Protein AF-A0A3Q7HPZ0-F1 (afdb_monomer)

Mean predicted aligned error: 14.3 Å

pLDDT: mean 86.63, std 11.2, range [36.0, 97.0]

Sequence (376 aa):
MREINNLKTRLSAAFEMKNLGPIKKILGMKISRDRSAGTLNLSQELYIEKVLSRFRVNDAKPRTTPLANHFKLSKEQSPKTAEERDHMALVPYASAVGSLMYAMVCTRPDIAHAVGVVSKYMANLGKEHWEAVKWLLRYLRGTSSTSLCFGKVKVTLQGFVDADLGGDVDSSKSTSGRALVEMIILDELPFSFVEKEGFKKFMSKVQPLFHIPSRSTITRDCYEVYGELRINLKQSLREIQPRICLTTDTWTPVQRINYMCLTAHFIDRDWVLHKRILNFCPITSHKGEHLAESISNCLLDWNLDNVITVTVDNASSNDVAVLELSKKLDMWGTNLMEGKHLHVRCMAHILNLIVQDGLKEIGPSIKKGETNGEIC

Foldseek 3Di:
DVVVVVVVVVCVVVDPDDCPDDDQDDPQWGWDADVVQQKIWTANLVLLCVLCVVQVNLPPAADQALFDPVLLDEPVLFDDDPVQVVVVVPPPLVVLLVSVVVCCVGWCVRNVVLSVVLVVCPVTDHPSSVVSSSNNSSNCSVCSGPIHMDGPDPDDDDDDDDQQQQSPVHPSDDPVNVVVLVCCVVVVNQLCPLVDPVNVVVCCVVPVNHDRDHSVVSVVVNVVVVVVVLVVVLVVCVVQVFAWEWEWDWDQDPVRFIKIWIWIWTAGPVRDIDIGTQDIDTDPDLALLSLLVVVVVSCVVSVHLRYAAYEYEPDPNVVSNLVNNLVVSVVVVNRPPSSPHHYDYDPVNVVVVVVVVVCVVCVVVVVVCVVVVPDD

Secondary structure (DSSP, 8-state):
-HHHHHHHHHHHHHS------S--EETTEEEEEETTTTEEEEE-HHHHHHHHHHTT-TTSPP-SSSS-TT----GGGS--SHHHHHHHHTS-HHHHHHHHHHHHHHT-GGGHHHHHHHHTTSSS--HHHHHHHHHHHHHHHHTTT-EEEE-SS-----------SSSSTTT---HHHHHHHHHHHHTT--GGGGGSHHHHHHHHHH-TT--PPPHHHHHHHHHHHHHHHHHHHHHHHHHH---EEEEEEEE--TTS-EEEEEEEEEE-TT--EEEEEEEEEEES---HHHHHHHHHHHHHHHT---EEEEEE-S-HHHHHHHHHHHHHHHHHT--GGGGTTTEEE-HHHHHHHHHHHHHHHHHHHHHHHHHTT---

Nearest PDB structures (foldseek):
  7o24-assembly1_C  TM=3.686E-01  e=1.198E-01  White-tufted-ear marmoset simian foamy virus
  3n8b-assembly1_B  TM=5.628E-01  e=1.015E+00  Borreliella burgdorferi
  6ozj-assembly1_A  TM=3.327E-01  e=1.961E-01  Mus musculus
  7ksf-assembly1_A  TM=2.364E-01  e=1.074E-01  Eastern chimpanzee simian foamy virus
  7o0g-assembly1_A  TM=2.265E-01  e=2.725E-01  White-tufted-ear marmoset simian foamy virus

Organism: Solanum lycopersicum (NCBI:txid4081)

Structure (mmCIF, N/CA/C/O backbone):
data_AF-A0A3Q7HPZ0-F1
#
_entry.id   AF-A0A3Q7HPZ0-F1
#
loop_
_atom_site.group_PDB
_atom_site.id
_atom_site.type_symbol
_atom_site.label_atom_id
_atom_site.label_alt_id
_atom_site.label_comp_id
_atom_site.label_asym_id
_atom_site.label_entity_id
_atom_site.label_seq_id
_atom_site.pdbx_PDB_ins_code
_atom_site.Cartn_x
_atom_site.Cartn_y
_atom_site.Cartn_z
_atom_site.occupancy
_atom_site.B_iso_or_equiv
_atom_site.auth_seq_id
_atom_site.auth_comp_id
_atom_site.auth_asym_id
_atom_site.auth_atom_id
_atom_site.pdbx_PDB_model_num
ATOM 1 N N . MET A 1 1 ? 14.777 -30.935 -30.174 1.00 64.81 1 MET A N 1
ATOM 2 C CA . MET A 1 1 ? 14.132 -30.645 -31.486 1.00 64.81 1 MET A CA 1
ATOM 3 C C . MET A 1 1 ? 13.047 -31.661 -31.852 1.00 64.81 1 MET A C 1
ATOM 5 O O . MET A 1 1 ? 11.978 -31.225 -32.257 1.00 64.81 1 MET A O 1
ATOM 9 N N . ARG A 1 2 ? 13.265 -32.977 -31.677 1.00 80.31 2 ARG A N 1
ATOM 10 C CA . ARG A 1 2 ? 12.267 -34.028 -31.975 1.00 80.31 2 ARG A CA 1
ATOM 11 C C . ARG A 1 2 ? 10.931 -33.843 -31.235 1.00 80.31 2 ARG A C 1
ATOM 13 O O . ARG A 1 2 ? 9.881 -33.909 -31.861 1.00 80.31 2 ARG A O 1
ATOM 20 N N . GLU A 1 3 ? 10.975 -33.511 -29.947 1.00 83.62 3 GLU A N 1
ATOM 21 C CA . GLU A 1 3 ? 9.777 -33.254 -29.127 1.00 83.62 3 GLU A CA 1
ATOM 22 C C . GLU A 1 3 ? 8.979 -32.026 -29.588 1.00 83.62 3 GLU A C 1
ATOM 24 O O . GLU A 1 3 ? 7.762 -32.100 -29.721 1.00 83.62 3 GLU A O 1
ATOM 29 N N . ILE A 1 4 ? 9.660 -30.922 -29.923 1.00 83.31 4 ILE A N 1
ATOM 30 C CA . ILE A 1 4 ? 9.020 -29.703 -30.452 1.00 83.31 4 ILE A CA 1
ATOM 31 C C . ILE A 1 4 ? 8.294 -30.001 -31.769 1.00 83.31 4 ILE A C 1
ATOM 33 O O . ILE A 1 4 ? 7.192 -29.506 -31.993 1.00 83.31 4 ILE A O 1
ATOM 37 N N . ASN A 1 5 ? 8.890 -30.812 -32.644 1.00 87.56 5 ASN A N 1
ATOM 38 C CA . ASN A 1 5 ? 8.260 -31.188 -33.908 1.00 87.56 5 ASN A CA 1
ATOM 39 C C . ASN A 1 5 ? 7.046 -32.104 -33.695 1.00 87.56 5 ASN A C 1
ATOM 41 O O . ASN A 1 5 ? 6.028 -31.927 -34.362 1.00 87.56 5 ASN A O 1
ATOM 45 N N . ASN A 1 6 ? 7.117 -33.026 -32.732 1.00 90.62 6 ASN A N 1
ATOM 46 C CA . ASN A 1 6 ? 5.980 -33.871 -32.370 1.00 90.62 6 ASN A CA 1
ATOM 47 C C . ASN A 1 6 ? 4.819 -33.029 -31.802 1.00 90.62 6 ASN A C 1
ATOM 49 O O . ASN A 1 6 ? 3.679 -33.156 -32.240 1.00 90.62 6 ASN A O 1
ATOM 53 N N . LEU A 1 7 ? 5.122 -32.073 -30.916 1.00 89.12 7 LEU A N 1
ATOM 54 C CA . LEU A 1 7 ? 4.135 -31.125 -30.393 1.00 89.12 7 LEU A CA 1
ATOM 55 C C . LEU A 1 7 ? 3.486 -30.292 -31.507 1.00 89.12 7 LEU A C 1
ATOM 57 O O . LEU A 1 7 ? 2.264 -30.182 -31.549 1.00 89.12 7 LEU A O 1
ATOM 61 N N . LYS A 1 8 ? 4.284 -29.744 -32.435 1.00 87.94 8 LYS A N 1
ATOM 62 C CA . LYS A 1 8 ? 3.765 -28.999 -33.596 1.00 87.94 8 LYS A CA 1
ATOM 63 C C . LYS A 1 8 ? 2.79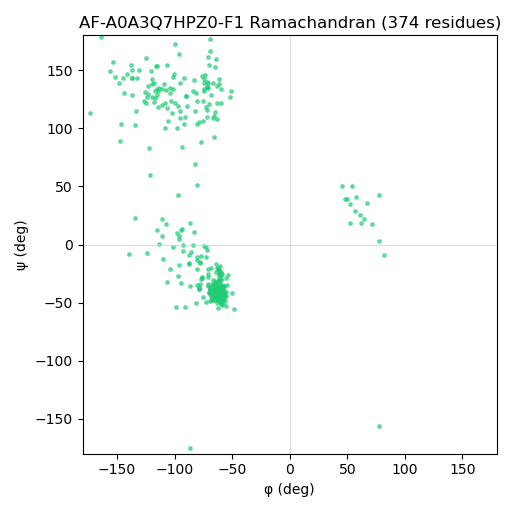8 -29.840 -34.429 1.00 87.94 8 LYS A C 1
ATOM 65 O O . LYS A 1 8 ? 1.763 -29.325 -34.822 1.00 87.94 8 LYS A O 1
ATOM 70 N N . THR A 1 9 ? 3.124 -31.114 -34.648 1.00 89.38 9 THR A N 1
ATOM 71 C CA . THR A 1 9 ? 2.300 -32.049 -35.433 1.00 89.38 9 THR A CA 1
ATOM 72 C C . THR A 1 9 ? 0.957 -32.317 -34.753 1.00 89.38 9 THR A C 1
ATOM 74 O O . THR A 1 9 ? -0.089 -32.266 -35.393 1.00 89.38 9 THR A O 1
ATOM 77 N N . ARG A 1 10 ? 0.971 -32.540 -33.432 1.00 91.88 10 ARG A N 1
ATOM 78 C CA . ARG A 1 10 ? -0.253 -32.728 -32.639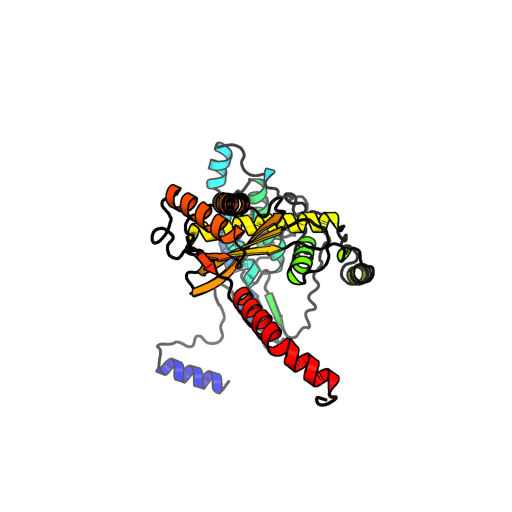 1.00 91.88 10 ARG A CA 1
ATOM 79 C C . ARG A 1 10 ? -1.133 -31.479 -32.636 1.00 91.88 10 ARG A C 1
ATOM 81 O O . ARG A 1 10 ? -2.342 -31.594 -32.791 1.00 91.88 10 ARG A O 1
ATOM 88 N N . LEU A 1 11 ? -0.533 -30.297 -32.486 1.00 90.25 11 LEU A N 1
ATOM 89 C CA . LEU A 1 11 ? -1.268 -29.031 -32.515 1.00 90.25 11 LEU A CA 1
ATOM 90 C C . LEU A 1 11 ? -1.871 -28.756 -33.896 1.00 90.25 11 LEU A C 1
ATOM 92 O O . LEU A 1 11 ? -3.020 -28.338 -33.959 1.00 90.25 11 LEU A O 1
ATOM 96 N N . SER A 1 12 ? -1.160 -29.059 -34.987 1.00 89.88 12 SER A N 1
ATOM 97 C CA . SER A 1 12 ? -1.682 -28.851 -36.346 1.00 89.88 12 SER A CA 1
ATOM 98 C C . SER A 1 12 ? -2.795 -29.813 -36.740 1.00 89.88 12 SER A C 1
ATOM 100 O O . SER A 1 12 ? -3.552 -29.517 -37.655 1.00 89.88 12 SER A O 1
ATOM 102 N N . ALA A 1 13 ? -2.887 -30.963 -36.069 1.00 90.50 13 ALA A N 1
ATOM 103 C CA . ALA A 1 13 ? -3.998 -31.889 -36.254 1.00 90.50 13 ALA A CA 1
ATOM 104 C C . ALA A 1 13 ? -5.281 -31.410 -35.552 1.00 90.50 13 ALA A C 1
ATOM 106 O O . ALA A 1 13 ? -6.373 -31.754 -35.988 1.00 90.50 13 ALA A O 1
ATOM 107 N N . ALA A 1 14 ? -5.152 -30.630 -34.473 1.00 92.56 14 ALA A N 1
ATOM 108 C CA . ALA A 1 14 ? -6.281 -30.128 -33.688 1.00 92.56 14 ALA A CA 1
ATOM 109 C C . ALA A 1 14 ? -6.706 -28.699 -34.070 1.00 92.56 14 ALA A C 1
ATOM 111 O O . ALA A 1 14 ? -7.864 -28.337 -33.884 1.00 92.56 14 ALA A O 1
ATOM 112 N N . PHE A 1 15 ? -5.781 -27.885 -34.589 1.00 92.75 15 PHE A N 1
ATOM 113 C CA . PHE A 1 15 ? -6.000 -26.470 -34.882 1.00 92.75 15 PHE A CA 1
ATOM 114 C C . PHE A 1 15 ? -5.399 -26.081 -36.232 1.00 92.75 15 PHE A C 1
ATOM 116 O O . PHE A 1 15 ? -4.292 -26.498 -36.582 1.00 92.75 15 PHE A O 1
ATOM 123 N N . GLU A 1 16 ? -6.087 -25.199 -36.956 1.00 89.56 16 GLU A N 1
ATOM 124 C CA . GLU A 1 16 ? -5.542 -24.583 -38.163 1.00 89.56 16 GLU A CA 1
ATOM 125 C C . GLU A 1 16 ? -4.356 -23.679 -37.787 1.00 89.56 16 GLU A C 1
ATOM 127 O O . GLU A 1 16 ? -4.509 -22.637 -37.147 1.00 89.56 16 GLU A O 1
ATOM 132 N N . MET A 1 17 ? -3.137 -24.101 -38.136 1.00 88.38 17 MET A N 1
ATOM 133 C CA . MET A 1 17 ? -1.917 -23.384 -37.764 1.00 88.38 17 MET A CA 1
ATOM 134 C C . MET A 1 17 ? -0.872 -23.382 -38.877 1.00 88.38 17 MET A C 1
ATOM 136 O O . MET A 1 17 ? -0.683 -24.359 -39.600 1.00 88.38 17 MET A O 1
ATOM 140 N N . LYS A 1 18 ? -0.107 -22.287 -38.958 1.00 85.25 18 LYS A N 1
ATOM 141 C CA . LYS A 1 18 ? 1.009 -22.129 -39.897 1.00 85.25 18 LYS A CA 1
ATOM 142 C C . LYS A 1 18 ? 2.326 -21.974 -39.144 1.00 85.25 18 LYS A C 1
ATOM 144 O O . LYS A 1 18 ? 2.480 -21.093 -38.300 1.00 85.25 18 LYS A O 1
ATOM 149 N N . ASN A 1 19 ? 3.314 -22.804 -39.473 1.00 82.31 19 ASN A N 1
ATOM 150 C CA . ASN A 1 19 ? 4.660 -22.673 -38.919 1.00 82.31 19 ASN A CA 1
ATOM 151 C C . ASN A 1 19 ? 5.437 -21.586 -39.677 1.00 82.31 19 ASN A C 1
ATOM 153 O O . ASN A 1 19 ? 5.930 -21.817 -40.776 1.00 82.31 19 ASN A O 1
ATOM 157 N N . LEU A 1 20 ? 5.575 -20.407 -39.068 1.00 84.88 20 LEU A N 1
ATOM 158 C CA . LEU A 1 20 ? 6.292 -19.259 -39.642 1.00 84.88 20 LEU A CA 1
ATOM 159 C C . LEU A 1 20 ? 7.819 -19.315 -39.426 1.00 84.88 20 LEU A C 1
ATOM 161 O O . LEU A 1 20 ? 8.526 -18.338 -39.676 1.00 84.88 20 LEU A O 1
ATOM 165 N N . GLY A 1 21 ? 8.338 -20.455 -38.960 1.00 86.19 21 GLY A N 1
ATOM 166 C CA . GLY A 1 21 ? 9.752 -20.636 -38.659 1.00 86.19 21 GLY A CA 1
ATOM 167 C C . GLY A 1 21 ? 10.164 -19.985 -37.331 1.00 86.19 21 GLY A C 1
ATOM 168 O O . GLY A 1 21 ? 9.345 -19.837 -36.421 1.00 86.19 21 GLY A O 1
ATOM 169 N N . PRO A 1 22 ? 11.454 -19.640 -37.162 1.00 84.00 22 PRO A N 1
ATOM 170 C CA . PRO A 1 22 ? 11.935 -18.981 -35.954 1.00 84.00 22 PRO A CA 1
ATOM 171 C C . PRO A 1 22 ? 11.236 -17.638 -35.727 1.00 84.00 22 PRO A C 1
ATOM 173 O O . PRO A 1 22 ? 11.157 -16.816 -36.636 1.00 84.00 22 PRO A O 1
ATOM 176 N N . ILE A 1 23 ? 10.796 -17.385 -34.491 1.00 86.56 23 ILE A N 1
ATOM 177 C CA . ILE A 1 23 ? 10.149 -16.117 -34.123 1.00 86.56 23 ILE A CA 1
ATOM 178 C C . ILE A 1 23 ? 11.119 -14.963 -34.393 1.00 86.56 23 ILE A C 1
ATOM 180 O O . ILE A 1 23 ? 12.214 -14.950 -33.823 1.00 86.56 23 ILE A O 1
ATOM 184 N N . LYS A 1 24 ? 10.699 -14.020 -35.244 1.00 89.25 24 LYS A N 1
ATOM 185 C CA . LYS A 1 24 ? 11.418 -12.772 -35.564 1.00 89.25 24 LYS A CA 1
ATOM 186 C C . LYS A 1 24 ? 10.809 -11.544 -34.884 1.00 89.25 24 LYS A C 1
ATOM 188 O O . LYS A 1 24 ? 11.479 -10.524 -34.755 1.00 89.25 24 LYS A O 1
ATOM 193 N N . LYS A 1 25 ? 9.541 -11.625 -34.469 1.00 89.00 25 LYS A N 1
ATOM 194 C CA . LYS A 1 25 ? 8.816 -10.536 -33.813 1.00 89.00 25 LYS A CA 1
ATOM 195 C C . LYS A 1 25 ? 7.800 -11.091 -32.817 1.00 89.00 25 LYS A C 1
ATOM 197 O O . LYS A 1 25 ? 7.126 -12.065 -33.140 1.00 89.00 25 LYS A O 1
ATOM 202 N N . ILE A 1 26 ? 7.678 -10.475 -31.646 1.00 87.94 26 ILE A N 1
ATOM 203 C CA . ILE A 1 26 ? 6.655 -10.798 -30.641 1.00 87.94 26 ILE A CA 1
ATOM 204 C C . ILE A 1 26 ? 6.204 -9.510 -29.957 1.00 87.94 26 ILE A C 1
ATOM 206 O O . ILE A 1 26 ? 7.046 -8.709 -29.575 1.00 87.94 26 ILE A O 1
ATOM 210 N N . LEU A 1 27 ? 4.892 -9.266 -29.863 1.00 84.31 27 LEU A N 1
ATOM 211 C CA . LEU A 1 27 ? 4.329 -8.078 -29.194 1.00 84.31 27 LEU A CA 1
ATOM 212 C C . LEU A 1 27 ? 5.004 -6.746 -29.610 1.00 84.31 27 LEU A C 1
ATOM 214 O O . LEU A 1 27 ? 5.292 -5.869 -28.804 1.00 84.31 27 LEU A O 1
ATOM 218 N N . GLY A 1 28 ? 5.337 -6.594 -30.895 1.00 82.12 28 GLY A N 1
ATOM 219 C CA . GLY A 1 28 ? 6.021 -5.392 -31.390 1.00 82.12 28 GLY A CA 1
ATOM 220 C C . GLY A 1 28 ? 7.542 -5.354 -31.184 1.00 82.12 28 GLY A C 1
ATOM 221 O O . GLY A 1 28 ? 8.185 -4.506 -31.794 1.00 82.12 28 GLY A O 1
ATOM 222 N N . MET A 1 29 ? 8.127 -6.291 -30.435 1.00 92.44 29 MET A N 1
ATOM 223 C CA . MET A 1 29 ? 9.574 -6.443 -30.253 1.00 92.44 29 MET A CA 1
ATOM 224 C C . MET A 1 29 ? 10.196 -7.252 -31.389 1.00 92.44 29 MET A C 1
ATOM 226 O O . MET A 1 29 ? 9.708 -8.334 -31.718 1.00 92.44 29 MET A O 1
ATOM 230 N N . LYS A 1 30 ? 11.293 -6.763 -31.967 1.00 94.00 30 LYS A N 1
ATOM 231 C CA . LYS A 1 30 ? 12.130 -7.494 -32.924 1.00 94.00 30 LYS A CA 1
ATOM 232 C C . LYS A 1 30 ? 13.073 -8.421 -32.162 1.00 94.00 30 LYS A C 1
ATOM 234 O O . LYS A 1 30 ? 13.753 -7.985 -31.239 1.00 94.00 30 LYS A O 1
ATOM 239 N N . ILE A 1 31 ? 13.122 -9.684 -32.578 1.00 93.69 31 ILE A N 1
ATOM 240 C CA . ILE A 1 31 ? 14.000 -10.703 -32.006 1.00 93.69 31 ILE A CA 1
ATOM 241 C C . ILE A 1 31 ? 15.107 -11.021 -33.008 1.00 93.69 31 ILE A C 1
ATOM 243 O O . ILE A 1 31 ? 14.826 -11.492 -34.113 1.00 93.69 31 ILE A O 1
ATOM 247 N N . SER A 1 32 ? 16.361 -10.838 -32.604 1.00 92.06 32 SER A N 1
ATOM 248 C CA . SER A 1 32 ? 17.528 -11.337 -33.340 1.00 92.06 32 SER A CA 1
ATOM 249 C C . SER A 1 32 ? 18.305 -12.329 -32.485 1.00 92.06 32 SER A C 1
ATOM 251 O O . SER A 1 32 ? 18.465 -12.119 -31.287 1.00 92.06 32 SER A O 1
ATOM 253 N N . ARG A 1 33 ? 18.778 -13.416 -33.096 1.00 91.25 33 ARG A N 1
ATOM 254 C CA . ARG A 1 33 ? 19.541 -14.473 -32.423 1.00 91.25 33 ARG A CA 1
ATOM 255 C C . ARG A 1 33 ? 20.868 -14.653 -33.136 1.00 91.25 33 ARG A C 1
ATOM 257 O O . ARG A 1 33 ? 20.853 -14.922 -34.335 1.00 91.25 33 ARG A O 1
ATOM 264 N N . ASP A 1 34 ? 21.962 -14.593 -32.395 1.00 90.06 34 ASP A N 1
ATOM 265 C CA . ASP A 1 34 ? 23.274 -15.025 -32.864 1.00 90.06 34 ASP A CA 1
ATOM 266 C C . ASP A 1 34 ? 23.604 -16.352 -32.178 1.00 90.06 34 ASP A C 1
ATOM 268 O O . ASP A 1 34 ? 23.860 -16.418 -30.976 1.00 90.06 34 ASP A O 1
ATOM 272 N N . ARG A 1 35 ? 23.534 -17.448 -32.939 1.00 88.00 35 ARG A N 1
ATOM 273 C CA . ARG A 1 35 ? 23.770 -18.791 -32.391 1.00 88.00 35 ARG A CA 1
ATOM 274 C C . ARG A 1 35 ? 25.249 -19.077 -32.153 1.00 88.00 35 ARG A C 1
ATOM 276 O O . ARG A 1 35 ? 25.545 -19.853 -31.250 1.00 88.00 35 ARG A O 1
ATOM 283 N N . SER A 1 36 ? 26.140 -18.462 -32.930 1.00 88.50 36 SER A N 1
ATOM 284 C CA . SER A 1 36 ? 27.592 -18.562 -32.755 1.00 88.50 36 SER A CA 1
ATOM 285 C C . SER A 1 36 ? 28.035 -17.870 -31.471 1.00 88.50 36 SER A C 1
ATOM 287 O O . SER A 1 36 ? 28.735 -18.475 -30.664 1.00 88.50 36 SER A O 1
ATOM 289 N N . ALA A 1 37 ? 27.560 -16.645 -31.239 1.00 85.19 37 ALA A N 1
ATOM 290 C CA . ALA A 1 37 ? 27.832 -15.903 -30.010 1.00 85.19 37 ALA A CA 1
ATOM 291 C C . ALA A 1 37 ? 26.971 -16.373 -28.820 1.00 85.19 37 ALA A C 1
ATOM 293 O O . ALA A 1 37 ? 27.260 -16.057 -27.667 1.00 85.19 37 ALA A O 1
ATOM 294 N N . GLY A 1 38 ? 25.898 -17.128 -29.081 1.00 88.12 38 GLY A N 1
ATOM 295 C CA . GLY A 1 38 ? 24.955 -17.576 -28.059 1.00 88.12 38 GLY A CA 1
ATOM 296 C C . GLY A 1 38 ? 24.157 -16.427 -27.441 1.00 88.12 38 GLY A C 1
ATOM 297 O O . GLY A 1 38 ? 23.891 -16.465 -26.239 1.00 88.12 38 GLY A O 1
ATOM 298 N N . THR A 1 39 ? 23.801 -15.415 -28.240 1.00 90.25 39 THR A N 1
ATOM 299 C CA . THR A 1 39 ? 23.074 -14.218 -27.795 1.00 90.25 39 THR A CA 1
ATOM 300 C C . THR A 1 39 ? 21.682 -14.096 -28.425 1.00 90.25 39 THR A C 1
ATOM 302 O O . THR A 1 39 ? 21.390 -14.605 -29.514 1.00 90.25 39 THR A O 1
ATOM 305 N N . LEU A 1 40 ? 20.790 -13.417 -27.710 1.00 91.38 40 LEU A N 1
ATOM 306 C CA . LEU A 1 40 ? 19.413 -13.108 -28.075 1.00 91.38 40 LEU A CA 1
ATOM 307 C C . LEU A 1 40 ? 19.173 -11.625 -27.782 1.00 91.38 40 LEU A C 1
ATOM 309 O O . LEU A 1 40 ? 19.163 -11.237 -26.620 1.00 91.38 40 LEU A O 1
ATOM 313 N N . ASN A 1 41 ? 18.923 -10.818 -28.813 1.00 92.00 41 ASN A N 1
ATOM 314 C CA . ASN A 1 41 ? 18.580 -9.406 -28.641 1.00 92.00 41 ASN A CA 1
ATOM 315 C C . ASN A 1 41 ? 17.087 -9.173 -28.858 1.00 92.00 41 ASN A C 1
ATOM 317 O O . ASN A 1 41 ? 16.511 -9.653 -29.844 1.00 92.00 41 ASN A O 1
ATOM 321 N N . LEU A 1 42 ? 16.488 -8.397 -27.958 1.00 93.94 42 LEU A N 1
ATOM 322 C CA . LEU A 1 42 ? 15.128 -7.881 -28.054 1.00 93.94 42 LEU A CA 1
ATOM 323 C C . LEU A 1 42 ? 15.186 -6.367 -28.274 1.00 93.94 42 LEU A C 1
ATOM 325 O O . LEU A 1 42 ? 15.718 -5.636 -27.443 1.00 93.94 42 LEU A O 1
ATOM 329 N N . SER A 1 43 ? 14.635 -5.891 -29.389 1.00 94.19 43 SER A N 1
ATOM 330 C CA . SER A 1 43 ? 14.595 -4.463 -29.733 1.00 94.19 43 SER A CA 1
ATOM 331 C C . SER A 1 43 ? 13.159 -3.962 -29.876 1.00 94.19 43 SER A C 1
ATOM 333 O O . SER A 1 43 ? 12.319 -4.630 -30.485 1.00 94.19 43 SER A O 1
ATOM 335 N N . GLN A 1 44 ? 12.890 -2.763 -29.355 1.00 94.25 44 GLN A N 1
ATOM 336 C CA . GLN A 1 44 ? 11.636 -2.023 -29.540 1.00 94.25 44 GLN A CA 1
ATOM 337 C C . GLN A 1 44 ? 11.804 -0.772 -30.410 1.00 94.25 44 GLN A C 1
ATOM 339 O O . GLN A 1 44 ? 10.955 0.109 -30.357 1.00 94.25 44 GLN A O 1
ATOM 344 N N . GLU A 1 45 ? 12.841 -0.695 -31.245 1.00 95.06 45 GLU A N 1
ATOM 345 C CA . GLU A 1 45 ? 13.142 0.478 -32.083 1.00 95.06 45 GLU A CA 1
ATOM 346 C C . GLU A 1 45 ? 11.919 0.998 -32.857 1.00 95.06 45 GLU A C 1
ATOM 348 O O . GLU A 1 45 ? 11.473 2.120 -32.631 1.00 95.06 45 GLU A O 1
ATOM 353 N N . LEU A 1 46 ? 11.269 0.135 -33.648 1.00 92.50 46 LEU A N 1
ATOM 354 C CA . LEU A 1 46 ? 10.063 0.493 -34.411 1.00 92.50 46 LEU A CA 1
ATOM 355 C C . LEU A 1 46 ? 8.885 0.932 -33.529 1.00 92.50 46 LEU A C 1
ATOM 357 O O . LEU A 1 46 ? 7.998 1.656 -33.977 1.00 92.50 46 LEU A O 1
ATOM 361 N N . TYR A 1 47 ? 8.804 0.427 -32.297 1.00 94.75 47 TYR A N 1
ATOM 362 C CA . TYR A 1 47 ? 7.778 0.856 -31.350 1.00 94.75 47 TYR A CA 1
ATOM 363 C C . TYR A 1 47 ? 8.116 2.242 -30.792 1.00 94.75 47 TYR A C 1
ATOM 365 O O . TYR A 1 47 ? 7.251 3.115 -30.779 1.00 94.75 47 TYR A O 1
ATOM 373 N N . ILE A 1 48 ? 9.373 2.464 -30.403 1.00 94.94 48 ILE A N 1
ATOM 374 C CA . ILE A 1 48 ? 9.868 3.751 -29.911 1.00 94.94 48 ILE A CA 1
ATOM 375 C C . ILE A 1 48 ? 9.663 4.831 -30.979 1.00 94.94 48 ILE A C 1
ATOM 377 O O . ILE A 1 48 ? 9.083 5.865 -30.673 1.00 94.94 48 ILE A O 1
ATOM 381 N N . GLU A 1 49 ? 10.012 4.582 -32.241 1.00 94.12 49 GLU A N 1
ATOM 382 C CA . GLU A 1 49 ? 9.786 5.522 -33.352 1.00 94.12 49 GLU A CA 1
ATOM 383 C C . GLU A 1 49 ? 8.308 5.908 -33.521 1.00 94.12 49 GLU A C 1
ATOM 385 O O . GLU A 1 49 ? 7.972 7.080 -33.722 1.00 94.12 49 GLU A O 1
ATOM 390 N N . LYS A 1 50 ? 7.393 4.941 -33.374 1.00 94.81 50 LYS A N 1
ATOM 391 C CA . LYS A 1 50 ? 5.946 5.207 -33.396 1.00 94.81 50 LYS A CA 1
ATOM 392 C C . LYS A 1 50 ? 5.505 6.069 -32.218 1.00 94.81 50 LYS A C 1
ATOM 394 O O . LYS A 1 50 ? 4.686 6.968 -32.402 1.00 94.81 50 LYS A O 1
ATOM 399 N N . VAL A 1 51 ? 6.036 5.813 -31.024 1.00 95.06 51 VAL A N 1
ATOM 400 C CA . VAL A 1 51 ? 5.761 6.615 -29.822 1.00 95.06 51 VAL A CA 1
ATOM 401 C C . VAL A 1 51 ? 6.273 8.044 -30.007 1.00 95.06 51 VAL A C 1
ATOM 403 O O . VAL A 1 51 ? 5.525 8.993 -29.780 1.00 95.06 51 VAL A O 1
ATOM 406 N N . LEU A 1 52 ? 7.502 8.218 -30.495 1.00 95.25 52 LEU A N 1
ATOM 407 C CA . LEU A 1 52 ? 8.078 9.536 -30.780 1.00 95.25 52 LEU A CA 1
ATOM 408 C C . LEU A 1 52 ? 7.241 10.310 -31.804 1.00 95.25 52 LEU A C 1
ATOM 410 O O . LEU A 1 52 ? 6.998 11.505 -31.617 1.00 95.25 52 LEU A O 1
ATOM 414 N N . SER A 1 53 ? 6.723 9.615 -32.820 1.00 95.12 53 SER A N 1
ATOM 415 C CA . SER A 1 53 ? 5.857 10.209 -33.841 1.00 95.12 53 SER A CA 1
ATOM 416 C C . SER A 1 53 ? 4.518 10.641 -33.264 1.00 95.12 53 SER A C 1
ATOM 418 O O . SER A 1 53 ? 4.078 11.768 -33.488 1.00 95.12 53 SER A O 1
ATOM 420 N N . ARG A 1 54 ? 3.903 9.778 -32.450 1.00 95.31 54 ARG A N 1
ATOM 421 C CA . ARG A 1 54 ? 2.630 10.050 -31.775 1.00 95.31 54 ARG A CA 1
ATOM 422 C C . ARG A 1 54 ? 2.690 11.307 -30.906 1.00 95.31 54 ARG A C 1
ATOM 424 O O . ARG A 1 54 ? 1.733 12.074 -30.890 1.00 95.31 54 ARG A O 1
ATOM 431 N N . PHE A 1 55 ? 3.805 11.525 -30.209 1.00 94.88 55 PHE A N 1
ATOM 432 C CA . PHE A 1 55 ? 3.988 12.672 -29.312 1.00 94.88 55 PHE A CA 1
ATOM 433 C C . PHE A 1 55 ? 4.750 13.846 -29.946 1.00 94.88 55 PHE A C 1
ATOM 435 O O . PHE A 1 55 ? 5.081 14.798 -29.244 1.00 94.88 55 PHE A O 1
ATOM 442 N N . ARG A 1 56 ? 4.994 13.813 -31.267 1.00 92.88 56 ARG A N 1
ATOM 443 C CA . ARG A 1 56 ? 5.654 14.883 -32.041 1.00 92.88 56 ARG A CA 1
ATOM 444 C C . ARG A 1 56 ? 7.061 15.243 -31.528 1.00 92.88 56 ARG A C 1
ATOM 446 O O . ARG A 1 56 ? 7.435 16.410 -31.482 1.00 92.88 56 ARG A O 1
ATOM 453 N N . VAL A 1 57 ? 7.853 14.234 -31.150 1.00 91.69 57 VAL A N 1
ATOM 454 C CA . VAL A 1 57 ? 9.232 14.389 -30.624 1.00 91.69 57 VAL A CA 1
ATOM 455 C C . VAL A 1 57 ? 10.297 13.862 -31.608 1.00 91.69 57 VAL A C 1
ATOM 457 O O . VAL A 1 57 ? 11.485 13.832 -31.291 1.00 91.69 57 VAL A O 1
ATOM 460 N N . ASN A 1 58 ? 9.903 13.486 -32.829 1.00 86.69 58 ASN A N 1
ATOM 461 C CA . ASN A 1 58 ? 10.787 12.903 -33.851 1.00 86.69 58 ASN A CA 1
ATOM 462 C C . ASN A 1 58 ? 11.997 13.767 -34.222 1.00 86.69 58 ASN A C 1
ATOM 464 O O . ASN A 1 58 ? 13.079 13.227 -34.446 1.00 86.69 58 ASN A O 1
ATOM 468 N N . ASP A 1 59 ? 11.833 15.089 -34.248 1.00 88.19 59 ASP A N 1
ATOM 469 C CA . ASP A 1 59 ? 12.874 16.033 -34.680 1.00 88.19 59 ASP A CA 1
ATOM 470 C C . ASP A 1 59 ? 13.581 16.718 -33.501 1.00 88.19 59 ASP A C 1
ATOM 472 O O . ASP A 1 59 ? 14.531 17.483 -33.667 1.00 88.19 59 ASP A O 1
ATOM 476 N N . ALA A 1 60 ? 13.157 16.427 -32.270 1.00 88.31 60 ALA A N 1
ATOM 477 C CA . ALA A 1 60 ? 13.676 17.091 -31.084 1.00 88.31 60 ALA A CA 1
ATOM 478 C C . ALA A 1 60 ? 15.109 16.643 -30.763 1.00 88.31 60 ALA A C 1
ATOM 480 O O . ALA A 1 60 ? 15.414 15.452 -30.743 1.00 88.31 60 ALA A O 1
ATOM 481 N N . LYS A 1 61 ? 16.008 17.580 -30.427 1.00 92.75 61 LYS A N 1
ATOM 482 C CA . LYS A 1 61 ? 17.411 17.266 -30.085 1.00 92.75 61 LYS A CA 1
ATOM 483 C C . LYS A 1 61 ? 17.497 16.171 -29.001 1.00 92.75 61 LYS A C 1
ATOM 485 O O . LYS A 1 61 ? 16.884 16.373 -27.943 1.00 92.75 61 LYS A O 1
ATOM 490 N N . PRO A 1 62 ? 18.247 15.069 -29.208 1.00 94.19 62 PRO A N 1
ATOM 491 C CA . PRO A 1 62 ? 18.286 13.962 -28.259 1.00 94.19 62 PRO A CA 1
ATOM 492 C C . PRO A 1 62 ? 18.888 14.373 -26.912 1.00 94.19 62 PRO A C 1
ATOM 494 O O . PRO A 1 62 ? 19.604 15.376 -26.815 1.00 94.19 62 PRO A O 1
ATOM 497 N N . ARG A 1 63 ? 18.592 13.598 -25.869 1.00 93.81 63 ARG A N 1
ATOM 498 C CA . ARG A 1 63 ? 19.179 13.753 -24.529 1.00 93.81 63 ARG A CA 1
ATOM 499 C C . ARG A 1 63 ? 19.999 12.519 -24.169 1.00 93.81 63 ARG A C 1
ATOM 501 O O . ARG A 1 63 ? 19.737 11.440 -24.681 1.00 93.81 63 ARG A O 1
ATOM 508 N N . THR A 1 64 ? 20.994 12.698 -23.306 1.00 91.69 64 THR A N 1
ATOM 509 C CA . THR A 1 64 ? 21.931 11.639 -22.895 1.00 91.69 64 THR A CA 1
ATOM 510 C C . THR A 1 64 ? 21.533 10.956 -21.591 1.00 91.69 64 THR A C 1
ATOM 512 O O . THR A 1 64 ? 22.008 9.857 -21.327 1.00 91.69 64 THR A O 1
ATOM 515 N N . THR A 1 65 ? 20.650 11.569 -20.797 1.00 91.81 65 THR A N 1
ATOM 516 C CA . THR A 1 65 ? 20.133 10.995 -19.549 1.00 91.81 65 THR A CA 1
ATOM 517 C C . THR A 1 65 ? 18.609 10.838 -19.603 1.00 91.81 65 THR A C 1
ATOM 519 O O . THR A 1 65 ? 17.939 11.733 -20.137 1.00 91.81 65 THR A O 1
ATOM 522 N N . PRO A 1 66 ? 18.045 9.748 -19.039 1.00 91.75 66 PRO A N 1
ATOM 523 C CA . PRO A 1 66 ? 16.595 9.532 -18.969 1.00 91.75 66 PRO A CA 1
ATOM 524 C C . PRO A 1 66 ? 15.854 10.647 -18.222 1.00 91.75 66 PRO A C 1
ATOM 526 O O . PRO A 1 66 ? 14.773 11.064 -18.628 1.00 91.75 66 PRO A O 1
ATOM 529 N N . LEU A 1 67 ? 16.465 11.155 -17.151 1.00 91.44 67 LEU A N 1
ATOM 530 C CA . LEU A 1 67 ? 15.986 12.274 -16.347 1.00 91.44 67 LEU A CA 1
ATOM 531 C C . LEU A 1 67 ? 17.180 13.180 -16.032 1.00 91.44 67 LEU A C 1
ATOM 533 O O . LEU A 1 67 ? 18.304 12.702 -15.873 1.00 91.44 67 LEU A O 1
ATOM 537 N N . ALA A 1 68 ? 16.968 14.490 -16.002 1.00 88.62 68 ALA A N 1
ATOM 538 C CA . ALA A 1 68 ? 18.015 15.449 -15.664 1.00 88.62 68 ALA A CA 1
ATOM 539 C C . ALA A 1 68 ? 17.870 15.941 -14.222 1.00 88.62 68 ALA A C 1
ATOM 541 O O . ALA A 1 68 ? 16.757 16.176 -13.768 1.00 88.62 68 ALA A O 1
ATOM 542 N N . ASN A 1 69 ? 18.995 16.183 -13.544 1.00 83.25 69 ASN A N 1
ATOM 543 C CA . ASN A 1 69 ? 19.034 16.535 -12.116 1.00 83.25 69 ASN A CA 1
ATOM 544 C C . ASN A 1 69 ? 18.287 17.833 -11.751 1.00 83.25 69 ASN A C 1
ATOM 546 O O . ASN A 1 69 ? 17.984 18.057 -10.584 1.00 83.25 69 ASN A O 1
ATOM 550 N N . HIS A 1 70 ? 18.000 18.706 -12.722 1.00 86.62 70 HIS A N 1
ATOM 551 C CA . HIS A 1 70 ? 17.221 19.926 -12.485 1.00 86.62 70 HIS A CA 1
ATOM 552 C C . HIS A 1 70 ? 15.710 19.668 -12.384 1.00 86.62 70 HIS A C 1
ATOM 554 O O . HIS A 1 70 ? 14.985 20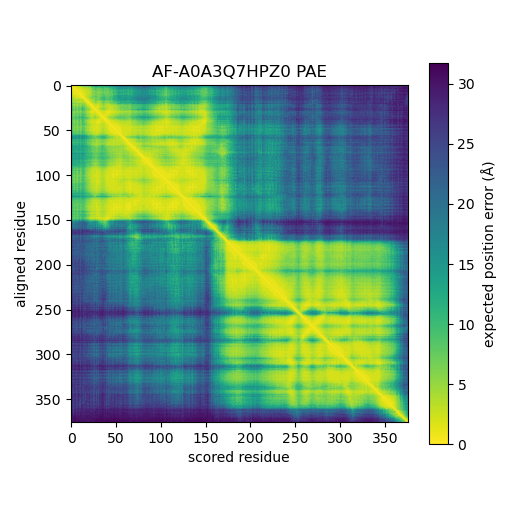.541 -11.915 1.00 86.62 70 HIS A O 1
ATOM 560 N N . PHE A 1 71 ? 15.224 18.495 -12.805 1.00 87.62 71 PHE A N 1
ATOM 561 C CA . PHE A 1 71 ? 13.830 18.108 -12.607 1.00 87.62 71 PHE A CA 1
ATOM 562 C C . PHE A 1 71 ? 13.611 17.669 -11.161 1.00 87.62 71 PHE A C 1
ATOM 564 O O . PHE A 1 71 ? 13.708 16.491 -10.830 1.00 87.62 71 PHE A O 1
ATOM 571 N N . LYS A 1 72 ? 13.293 18.642 -10.307 1.00 86.88 72 LYS A N 1
ATOM 572 C CA . LYS A 1 72 ? 12.732 18.418 -8.973 1.00 86.88 72 LYS A CA 1
ATOM 573 C C . LYS A 1 72 ? 11.212 18.483 -9.092 1.00 86.88 72 LYS A C 1
ATOM 575 O O . LYS A 1 72 ? 10.639 19.566 -8.980 1.00 86.88 72 LYS A O 1
ATOM 580 N N . LEU A 1 73 ? 10.600 17.363 -9.477 1.00 89.44 73 LEU A N 1
ATOM 581 C CA . LEU A 1 73 ? 9.150 17.298 -9.674 1.00 89.44 73 LEU A CA 1
ATOM 582 C C . LEU A 1 73 ? 8.433 17.288 -8.321 1.00 89.44 73 LEU A C 1
ATOM 584 O O . LEU A 1 73 ? 8.959 16.706 -7.374 1.00 89.44 73 LEU A O 1
ATOM 588 N N . SER A 1 74 ? 7.284 17.961 -8.246 1.00 89.81 74 SER A N 1
ATOM 589 C CA . SER A 1 74 ? 6.542 18.181 -6.999 1.00 89.81 74 SER A CA 1
ATOM 590 C C . SER A 1 74 ? 5.063 18.435 -7.282 1.00 89.81 74 SER A C 1
ATOM 592 O O . SER A 1 74 ? 4.713 19.058 -8.285 1.00 89.81 74 SER A O 1
ATOM 594 N N . LYS A 1 75 ? 4.167 18.048 -6.376 1.00 87.75 75 LYS A N 1
ATOM 595 C CA . LYS A 1 75 ? 2.725 18.320 -6.461 1.00 87.75 75 LYS A CA 1
ATOM 596 C C . LYS A 1 75 ? 2.423 19.815 -6.504 1.00 87.75 75 LYS A C 1
ATOM 598 O O . LYS A 1 75 ? 1.423 20.194 -7.109 1.00 87.75 75 LYS A O 1
ATOM 603 N N . GLU A 1 76 ? 3.281 20.672 -5.960 1.00 88.56 76 GLU A N 1
ATOM 604 C CA . GLU A 1 76 ? 3.169 22.136 -6.013 1.00 88.56 76 GLU A CA 1
ATOM 605 C C . GLU A 1 76 ? 3.256 22.700 -7.438 1.00 88.56 76 GLU A C 1
ATOM 607 O O . GLU A 1 76 ? 2.820 23.833 -7.666 1.00 88.56 76 GLU A O 1
ATOM 612 N N . GLN A 1 77 ? 3.809 21.927 -8.379 1.00 90.88 77 GLN A N 1
ATOM 613 C CA . GLN A 1 77 ? 3.864 22.243 -9.812 1.00 90.88 77 GLN A CA 1
ATOM 614 C C . GLN A 1 77 ? 2.577 21.832 -10.546 1.00 90.88 77 GLN A C 1
ATOM 616 O O . GLN A 1 77 ? 2.462 22.028 -11.754 1.00 90.88 77 GLN A O 1
ATOM 621 N N . SER A 1 78 ? 1.600 21.253 -9.844 1.00 90.00 78 SER A N 1
ATOM 622 C CA . SER A 1 78 ? 0.295 20.943 -10.427 1.00 90.00 78 SER A CA 1
ATOM 623 C C . SER A 1 78 ? -0.506 22.223 -10.709 1.00 90.00 78 SER A C 1
ATOM 625 O O . SER A 1 78 ? -0.312 23.226 -10.017 1.00 90.00 78 SER A O 1
ATOM 627 N N . PRO A 1 79 ? -1.440 22.192 -11.677 1.00 91.25 79 PRO A N 1
ATOM 628 C CA . PRO A 1 79 ? -2.308 23.318 -12.009 1.00 91.25 79 PRO A CA 1
ATOM 629 C C . PRO A 1 79 ? -3.023 23.902 -10.791 1.00 91.25 79 PRO A C 1
ATOM 631 O O . PRO A 1 79 ? -3.636 23.167 -10.011 1.00 91.25 79 PRO A O 1
ATOM 634 N N . LYS A 1 80 ? -2.982 25.229 -10.656 1.00 91.38 80 LYS A N 1
ATOM 635 C CA . LYS A 1 80 ? -3.615 25.975 -9.558 1.00 91.38 80 LYS A CA 1
ATOM 636 C C . LYS A 1 80 ? -4.863 26.716 -10.023 1.00 91.38 80 LYS A C 1
ATOM 638 O O . LYS A 1 80 ? -5.814 26.845 -9.253 1.00 91.38 80 LYS A O 1
ATOM 643 N N . THR A 1 81 ? -4.892 27.169 -11.276 1.00 92.44 81 THR A N 1
ATOM 644 C CA . THR A 1 81 ? -6.047 27.880 -11.845 1.00 92.44 81 THR A CA 1
ATOM 645 C C . THR A 1 81 ? -6.965 26.944 -12.640 1.00 92.44 81 THR A C 1
ATOM 647 O O . THR A 1 81 ? -6.622 25.801 -12.948 1.00 92.44 81 THR A O 1
ATOM 650 N N . ALA A 1 82 ? -8.194 27.387 -12.927 1.00 90.75 82 ALA A N 1
ATOM 651 C CA . ALA A 1 82 ? -9.094 26.654 -13.825 1.00 90.75 82 ALA A CA 1
ATOM 652 C C . ALA A 1 82 ? -8.519 26.589 -15.251 1.00 90.75 82 ALA A C 1
ATOM 654 O O . ALA A 1 82 ? -8.468 25.518 -15.841 1.00 90.75 82 ALA A O 1
ATOM 655 N N . GLU A 1 83 ? -7.967 27.701 -15.734 1.00 91.44 83 GLU A N 1
ATOM 656 C CA . GLU A 1 83 ? -7.350 27.811 -17.061 1.00 91.44 83 GLU A CA 1
ATOM 657 C C . GLU A 1 83 ? -6.167 26.847 -17.236 1.00 91.44 83 GLU A C 1
ATOM 659 O O . GLU A 1 83 ? -6.044 26.179 -18.262 1.00 91.44 83 GLU A O 1
ATOM 664 N N . GLU A 1 84 ? -5.304 26.725 -16.220 1.00 90.25 84 GLU A N 1
ATOM 665 C CA . GLU A 1 84 ? -4.207 25.755 -16.238 1.00 90.25 84 GLU A CA 1
ATOM 666 C C . GLU A 1 84 ? -4.736 24.319 -16.263 1.00 90.25 84 GLU A C 1
ATOM 668 O O . GLU A 1 84 ? -4.201 23.487 -16.993 1.00 90.25 84 GLU A O 1
ATOM 673 N N . ARG A 1 85 ? -5.797 24.017 -15.502 1.00 90.81 85 ARG A N 1
ATOM 674 C CA . ARG A 1 85 ? -6.421 22.685 -15.503 1.00 90.81 85 ARG A CA 1
ATOM 675 C C . ARG A 1 85 ? -6.995 22.337 -16.871 1.00 90.81 85 ARG A C 1
ATOM 677 O O . ARG A 1 85 ? -6.727 21.241 -17.359 1.00 90.81 85 ARG A O 1
ATOM 684 N N . ASP A 1 86 ? -7.689 23.273 -17.510 1.00 91.69 86 ASP A N 1
ATOM 685 C CA . ASP A 1 86 ? -8.250 23.090 -18.851 1.00 91.69 86 ASP A CA 1
ATOM 686 C C . ASP A 1 86 ? -7.146 22.872 -19.894 1.00 91.69 86 ASP A C 1
ATOM 688 O O . ASP A 1 86 ? -7.236 21.973 -20.732 1.00 91.69 86 ASP A O 1
ATOM 692 N N . HIS A 1 87 ? -6.048 23.627 -19.802 1.00 91.62 87 HIS A N 1
ATOM 693 C CA . HIS A 1 87 ? -4.891 23.432 -20.673 1.00 91.62 87 HIS A CA 1
ATOM 694 C C . HIS A 1 87 ? -4.217 22.068 -20.446 1.00 91.62 87 HIS A C 1
ATOM 696 O O . HIS A 1 87 ? -3.896 21.362 -21.406 1.00 91.62 87 HIS A O 1
ATOM 702 N N . MET A 1 88 ? -4.001 21.666 -19.189 1.00 92.25 88 MET A N 1
ATOM 703 C CA . MET A 1 88 ? -3.347 20.392 -18.875 1.00 92.25 88 MET A CA 1
ATOM 704 C C . MET A 1 88 ? -4.231 19.176 -19.177 1.00 92.25 88 MET A C 1
ATOM 706 O O . MET A 1 88 ? -3.692 18.119 -19.501 1.00 92.25 88 MET A O 1
ATOM 710 N N . ALA A 1 89 ? -5.560 19.320 -19.173 1.00 90.25 89 ALA A N 1
ATOM 711 C CA . ALA A 1 89 ? -6.492 18.265 -19.578 1.00 90.25 89 ALA A CA 1
ATOM 712 C C . ALA A 1 89 ? -6.317 17.839 -21.051 1.00 90.25 89 ALA A C 1
ATOM 714 O O . ALA A 1 89 ? -6.592 16.692 -21.404 1.00 90.25 89 ALA A O 1
ATOM 715 N N . LEU A 1 90 ? -5.807 18.733 -21.908 1.00 92.00 90 LEU A N 1
ATOM 716 C CA . LEU A 1 90 ? -5.505 18.439 -23.315 1.00 92.00 90 LEU A CA 1
ATOM 717 C C . LEU A 1 90 ? -4.164 17.712 -23.509 1.00 92.00 90 LEU A C 1
ATOM 719 O O . LEU A 1 90 ? -3.880 17.202 -24.597 1.00 92.00 90 LEU A O 1
ATOM 723 N N . VAL A 1 91 ? -3.312 17.665 -22.481 1.00 92.50 91 VAL A N 1
ATOM 724 C CA . VAL A 1 91 ? -1.988 17.045 -22.564 1.00 92.50 91 VAL A CA 1
ATOM 725 C C . VAL A 1 91 ? -2.122 15.523 -22.424 1.00 92.50 91 VAL A C 1
ATOM 727 O O . VAL A 1 91 ? -2.603 15.039 -21.400 1.00 92.50 91 VAL A O 1
ATOM 730 N N . PRO A 1 92 ? -1.641 14.716 -23.393 1.00 94.19 92 PRO A N 1
ATOM 731 C CA . PRO A 1 92 ? -1.818 13.261 -23.387 1.00 94.19 92 PRO A CA 1
ATOM 732 C C . PRO A 1 92 ? -0.813 12.546 -22.461 1.00 94.19 92 PRO A C 1
ATOM 734 O O . PRO A 1 92 ? -0.127 11.604 -22.865 1.00 94.19 92 PRO A O 1
ATOM 737 N N . TYR A 1 93 ? -0.714 12.993 -21.210 1.00 95.00 93 TYR A N 1
ATOM 738 C CA . TYR A 1 93 ? 0.300 12.572 -20.245 1.00 95.00 93 TYR A CA 1
ATOM 739 C C . TYR A 1 93 ? 0.221 11.083 -19.906 1.00 95.00 93 TYR A C 1
ATOM 741 O O . TYR A 1 93 ? 1.191 10.355 -20.106 1.00 95.00 93 TYR A O 1
ATOM 749 N N . ALA A 1 94 ? -0.947 10.604 -19.465 1.00 92.81 94 ALA A N 1
ATOM 750 C CA . ALA A 1 94 ? -1.151 9.201 -19.104 1.00 92.81 94 ALA A CA 1
ATOM 751 C C . ALA A 1 94 ? -0.868 8.269 -20.293 1.00 92.81 94 ALA A C 1
ATOM 753 O O . ALA A 1 94 ? -0.229 7.228 -20.144 1.00 92.81 94 ALA A O 1
ATOM 754 N N . SER A 1 95 ? -1.252 8.685 -21.506 1.00 95.12 95 SER A N 1
ATOM 755 C CA . SER A 1 95 ? -0.939 7.932 -22.720 1.00 95.12 95 SER A CA 1
ATOM 756 C C . SER A 1 95 ? 0.564 7.884 -23.012 1.00 95.12 95 SER A C 1
ATOM 758 O O . SER A 1 95 ? 1.043 6.862 -23.513 1.00 95.12 95 SER A O 1
ATOM 760 N N . ALA A 1 96 ? 1.303 8.967 -22.759 1.00 96.31 96 ALA A N 1
ATOM 761 C CA . ALA A 1 96 ? 2.750 9.010 -22.948 1.00 96.31 96 ALA A CA 1
ATOM 762 C C . ALA A 1 96 ? 3.463 8.134 -21.920 1.00 96.31 96 ALA A C 1
ATOM 764 O O . ALA A 1 96 ? 4.259 7.277 -22.302 1.00 96.31 96 ALA A O 1
ATOM 765 N N . VAL A 1 97 ? 3.121 8.275 -20.637 1.00 96.19 97 VAL A N 1
ATOM 766 C CA . VAL A 1 97 ? 3.716 7.465 -19.570 1.00 96.19 97 VAL A CA 1
ATOM 767 C C . VAL A 1 97 ? 3.380 5.985 -19.754 1.00 96.19 97 VAL A C 1
ATOM 769 O O . VAL A 1 97 ? 4.285 5.164 -19.682 1.00 96.19 97 VAL A O 1
ATOM 772 N N . GLY A 1 98 ? 2.147 5.624 -20.123 1.00 95.75 98 GLY A N 1
ATOM 773 C CA . GLY A 1 98 ? 1.802 4.236 -20.456 1.00 95.75 98 GLY A CA 1
ATOM 774 C C . GLY A 1 98 ? 2.621 3.680 -21.630 1.00 95.75 98 GLY A C 1
ATOM 775 O O . GLY A 1 98 ? 3.090 2.541 -21.589 1.00 95.75 98 GLY A O 1
ATOM 776 N N . SER A 1 99 ? 2.885 4.506 -22.651 1.00 95.81 99 SER A N 1
ATOM 777 C CA . SER A 1 99 ? 3.741 4.110 -23.778 1.00 95.81 99 SER A CA 1
ATOM 778 C C . SER A 1 99 ? 5.194 3.867 -23.344 1.00 95.81 99 SER A C 1
ATOM 780 O O . SER A 1 99 ? 5.835 2.932 -23.832 1.00 95.81 99 SER A O 1
ATOM 782 N N . LEU A 1 100 ? 5.699 4.691 -22.422 1.00 96.50 100 LEU A N 1
ATOM 783 C CA . LEU A 1 100 ? 7.033 4.573 -21.829 1.00 96.50 100 LEU A CA 1
ATOM 784 C C . LEU A 1 100 ? 7.143 3.354 -20.905 1.00 96.50 100 LEU A C 1
ATOM 786 O O . LEU A 1 100 ? 8.128 2.625 -20.985 1.00 96.50 100 LEU A O 1
ATOM 790 N N . MET A 1 101 ? 6.121 3.083 -20.090 1.00 95.88 101 MET A N 1
ATOM 791 C CA . MET A 1 101 ? 6.051 1.904 -19.220 1.00 95.88 101 MET A CA 1
ATOM 792 C C . MET A 1 101 ? 6.138 0.608 -20.029 1.00 95.88 101 MET A C 1
ATOM 794 O O . MET A 1 101 ? 6.854 -0.311 -19.638 1.00 95.88 101 MET A O 1
ATOM 798 N N . TYR A 1 102 ? 5.487 0.540 -21.193 1.00 94.56 102 TYR A N 1
ATOM 799 C CA . TYR A 1 102 ? 5.602 -0.632 -22.061 1.00 94.56 102 TYR A CA 1
ATOM 800 C C . TYR A 1 102 ? 7.033 -0.854 -22.575 1.00 94.56 102 TYR A C 1
ATOM 802 O O . TYR A 1 102 ? 7.511 -1.990 -22.608 1.00 94.56 102 TYR A O 1
ATOM 810 N N . ALA A 1 103 ? 7.739 0.222 -22.948 1.00 93.75 103 ALA A N 1
ATOM 811 C CA . ALA A 1 103 ? 9.144 0.129 -23.343 1.00 93.75 103 ALA A CA 1
ATOM 812 C C . ALA A 1 103 ? 10.028 -0.324 -22.168 1.00 93.75 103 ALA A C 1
ATOM 814 O O . ALA A 1 103 ? 10.852 -1.227 -22.321 1.00 93.75 103 ALA A O 1
ATOM 815 N N . MET A 1 104 ? 9.803 0.271 -20.993 1.00 94.75 104 MET A N 1
ATOM 816 C CA . MET A 1 104 ? 10.512 -0.015 -19.746 1.00 94.75 104 MET A CA 1
ATOM 817 C C . MET A 1 104 ? 10.445 -1.494 -19.363 1.00 94.75 104 MET A C 1
ATOM 819 O O . MET A 1 104 ? 11.480 -2.114 -19.139 1.00 94.75 104 MET A O 1
ATOM 823 N N . VAL A 1 105 ? 9.234 -2.058 -19.315 1.00 90.69 105 VAL A N 1
ATOM 824 C CA . VAL A 1 105 ? 8.996 -3.448 -18.892 1.00 90.69 105 VAL A CA 1
ATOM 825 C C . VAL A 1 105 ? 9.607 -4.452 -19.870 1.00 90.69 105 VAL A C 1
ATOM 827 O O . VAL A 1 105 ? 10.062 -5.514 -19.458 1.00 90.69 105 VAL A O 1
ATOM 830 N N . CYS A 1 106 ? 9.617 -4.134 -21.166 1.00 90.38 106 CYS A N 1
ATOM 831 C CA . CYS A 1 106 ? 9.998 -5.097 -22.194 1.00 90.38 106 CYS A CA 1
ATOM 832 C C . CYS A 1 106 ? 11.495 -5.076 -22.537 1.00 90.38 106 CYS A C 1
ATOM 834 O O . CYS A 1 106 ? 12.128 -6.129 -22.558 1.00 90.38 106 CYS A O 1
ATOM 836 N N . THR A 1 107 ? 12.058 -3.909 -22.882 1.00 92.56 107 THR A N 1
ATOM 837 C CA . THR A 1 107 ? 13.437 -3.832 -23.417 1.00 92.56 107 THR A CA 1
ATOM 838 C C . THR A 1 107 ? 14.272 -2.662 -22.907 1.00 92.56 107 THR A C 1
ATOM 840 O O . THR A 1 107 ? 15.470 -2.626 -23.182 1.00 92.56 107 THR A O 1
ATOM 84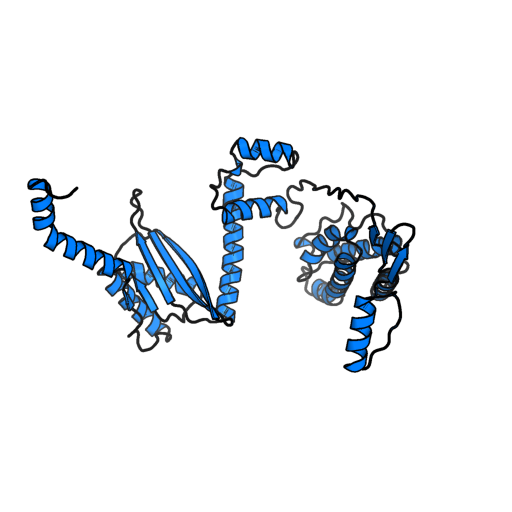3 N N . ARG A 1 108 ? 13.680 -1.717 -22.166 1.00 92.12 108 ARG A N 1
ATOM 844 C CA . ARG A 1 108 ? 14.336 -0.480 -21.715 1.00 92.12 108 ARG A CA 1
ATOM 845 C C . ARG A 1 108 ? 14.348 -0.332 -20.187 1.00 92.12 108 ARG A C 1
ATOM 847 O O . ARG A 1 108 ? 13.820 0.647 -19.663 1.00 92.12 108 ARG A O 1
ATOM 854 N N . PRO A 1 109 ? 14.953 -1.265 -19.431 1.00 90.62 109 PRO A N 1
ATOM 855 C CA . PRO A 1 109 ? 15.028 -1.139 -17.972 1.00 90.62 109 PRO A CA 1
ATOM 856 C C . PRO A 1 109 ? 15.801 0.116 -17.522 1.00 90.62 109 PRO A C 1
ATOM 858 O O . PRO A 1 109 ? 15.585 0.617 -16.425 1.00 90.62 109 PRO A O 1
ATOM 861 N N . ASP A 1 110 ? 16.654 0.670 -18.385 1.00 90.62 110 ASP A N 1
ATOM 862 C CA . ASP A 1 110 ? 17.429 1.892 -18.157 1.00 90.62 110 ASP A CA 1
ATOM 863 C C . ASP A 1 110 ? 16.572 3.149 -17.920 1.00 90.62 110 ASP A C 1
ATOM 865 O O . ASP A 1 110 ? 17.035 4.094 -17.283 1.00 90.62 110 ASP A O 1
ATOM 869 N N . ILE A 1 111 ? 15.311 3.164 -18.370 1.00 94.19 111 ILE A N 1
ATOM 870 C CA . ILE A 1 111 ? 14.387 4.276 -18.100 1.00 94.19 111 ILE A CA 1
ATOM 871 C C . ILE A 1 111 ? 13.528 4.075 -16.846 1.00 94.19 111 ILE A C 1
ATOM 873 O O . ILE A 1 111 ? 12.727 4.955 -16.529 1.00 94.19 111 ILE A O 1
ATOM 877 N N . ALA A 1 112 ? 13.674 2.958 -16.124 1.00 91.25 112 ALA A N 1
ATOM 878 C CA . ALA A 1 112 ? 12.750 2.581 -15.054 1.00 91.25 112 ALA A CA 1
ATOM 879 C C . ALA A 1 112 ? 12.635 3.631 -13.946 1.00 91.25 112 ALA A C 1
ATOM 881 O O . ALA A 1 112 ? 11.528 3.993 -13.551 1.00 91.25 112 ALA A O 1
ATOM 882 N N . HIS A 1 113 ? 13.767 4.192 -13.517 1.00 88.38 113 HIS A N 1
ATOM 883 C CA . HIS A 1 113 ? 13.781 5.272 -12.534 1.00 88.38 113 HIS A CA 1
ATOM 884 C C . HIS A 1 113 ? 13.002 6.506 -13.024 1.00 88.38 113 HIS A C 1
ATOM 886 O O . HIS A 1 113 ? 12.118 7.004 -12.331 1.00 88.38 113 HIS A O 1
ATOM 892 N N . ALA A 1 114 ? 13.275 6.970 -14.248 1.00 93.00 114 ALA A N 1
ATOM 893 C CA . ALA A 1 114 ? 12.619 8.151 -14.809 1.00 93.00 114 ALA A CA 1
ATOM 894 C C . ALA A 1 114 ? 11.106 7.944 -14.985 1.00 93.00 114 ALA A C 1
ATOM 896 O O . ALA A 1 114 ? 10.329 8.842 -14.669 1.00 93.00 114 ALA A O 1
ATOM 897 N N . VAL A 1 115 ? 10.690 6.755 -15.442 1.00 95.06 115 VAL A N 1
ATOM 898 C CA . VAL A 1 115 ? 9.274 6.369 -15.547 1.00 95.06 115 VAL A CA 1
ATOM 899 C C . VAL A 1 115 ? 8.610 6.338 -14.170 1.00 95.06 115 VAL A C 1
ATOM 901 O O . VAL A 1 115 ? 7.510 6.867 -14.025 1.00 95.06 115 VAL A O 1
ATOM 904 N N . GLY A 1 116 ? 9.287 5.789 -13.157 1.00 90.44 116 GLY A N 1
ATOM 905 C CA . GLY A 1 116 ? 8.814 5.789 -11.774 1.00 90.44 116 GLY A CA 1
ATOM 906 C C . GLY A 1 116 ? 8.531 7.202 -11.263 1.00 90.44 116 GLY A C 1
ATOM 907 O O . GLY A 1 116 ? 7.430 7.464 -10.784 1.00 90.44 116 GLY A O 1
ATOM 908 N N . VAL A 1 117 ? 9.468 8.135 -11.460 1.00 90.38 117 VAL A N 1
ATOM 909 C CA . VAL A 1 117 ? 9.318 9.543 -11.049 1.00 90.38 117 VAL A CA 1
ATOM 910 C C . VAL A 1 117 ? 8.120 10.216 -11.728 1.00 90.38 117 VAL A C 1
ATOM 912 O O . VAL A 1 117 ? 7.276 10.786 -11.041 1.00 90.38 117 VAL A O 1
ATOM 915 N N . VAL A 1 118 ? 7.993 10.130 -13.058 1.00 94.00 118 VAL A N 1
ATOM 916 C CA . VAL A 1 118 ? 6.885 10.793 -13.778 1.00 94.00 118 VAL A CA 1
ATOM 917 C C . VAL A 1 118 ? 5.527 10.122 -13.524 1.00 94.00 118 VAL A C 1
ATOM 919 O O . VAL A 1 118 ? 4.493 10.783 -13.538 1.00 94.00 118 VAL A O 1
ATOM 922 N N . SER A 1 119 ? 5.491 8.820 -13.228 1.00 92.88 119 SER A N 1
ATOM 923 C CA . SER A 1 119 ? 4.228 8.107 -12.979 1.00 92.88 119 SER A CA 1
ATOM 924 C C . SER A 1 119 ? 3.463 8.608 -11.745 1.00 92.88 119 SER A C 1
ATOM 926 O O . SER A 1 119 ? 2.236 8.511 -11.715 1.00 92.88 119 SER A O 1
ATOM 928 N N . LYS A 1 120 ? 4.152 9.227 -10.774 1.00 89.62 120 LYS A N 1
ATOM 929 C CA . LYS A 1 120 ? 3.547 9.778 -9.547 1.00 89.62 120 LYS A CA 1
ATOM 930 C C . LYS A 1 120 ? 2.492 10.860 -9.815 1.00 89.62 120 LYS A C 1
ATOM 932 O O . LYS A 1 120 ? 1.606 11.065 -8.990 1.00 89.62 120 LYS A O 1
ATOM 937 N N . TYR A 1 121 ? 2.558 11.525 -10.969 1.00 91.44 121 TYR A N 1
ATOM 938 C CA . TYR A 1 121 ? 1.733 12.691 -11.295 1.00 91.44 121 TYR A CA 1
ATOM 939 C C . TYR A 1 121 ? 0.635 12.402 -12.330 1.00 91.44 121 TYR A C 1
ATOM 941 O O . TYR A 1 121 ? 0.092 13.329 -12.923 1.00 91.44 121 TYR A O 1
ATOM 949 N N . MET A 1 122 ? 0.277 11.130 -12.561 1.00 86.69 122 MET A N 1
ATOM 950 C CA . MET A 1 122 ? -0.779 10.774 -13.525 1.00 86.69 122 MET A CA 1
ATOM 951 C C . MET A 1 122 ? -2.154 11.364 -13.189 1.00 86.69 122 MET A C 1
ATOM 953 O O . MET A 1 122 ? -2.912 11.670 -14.105 1.00 86.69 122 MET A O 1
ATOM 957 N N . ALA A 1 123 ? -2.482 11.499 -11.900 1.00 85.19 123 ALA A N 1
ATOM 958 C CA . ALA A 1 123 ? -3.785 11.993 -11.453 1.00 85.19 123 ALA A CA 1
ATOM 959 C C . ALA A 1 123 ? -3.914 13.522 -11.556 1.00 85.19 123 ALA A C 1
ATOM 961 O O . ALA A 1 123 ? -4.999 14.030 -11.822 1.00 85.19 123 ALA A O 1
ATOM 962 N N . ASN A 1 124 ? -2.818 14.253 -11.340 1.00 86.81 124 ASN A N 1
ATOM 963 C CA . ASN A 1 124 ? -2.788 15.710 -11.400 1.00 86.81 124 ASN A CA 1
ATOM 964 C C . ASN A 1 124 ? -1.426 16.169 -11.936 1.00 86.81 124 ASN A C 1
ATOM 966 O O . ASN A 1 124 ? -0.416 16.097 -11.233 1.00 86.81 124 ASN A O 1
ATOM 970 N N . LEU A 1 125 ? -1.392 16.577 -13.205 1.00 91.94 125 LEU A N 1
ATOM 971 C CA . LEU A 1 125 ? -0.153 16.803 -13.943 1.00 91.94 125 LEU A CA 1
ATOM 972 C C . LEU A 1 125 ? 0.076 18.289 -14.241 1.00 91.94 125 LEU A C 1
ATOM 974 O O . LEU A 1 125 ? -0.816 18.990 -14.708 1.00 91.94 125 LEU A O 1
ATOM 978 N N . GLY A 1 126 ? 1.297 18.756 -13.997 1.00 93.00 126 GLY A N 1
ATOM 979 C CA . GLY A 1 126 ? 1.754 20.110 -14.277 1.00 93.00 126 GLY A CA 1
ATOM 980 C C . GLY A 1 126 ? 2.551 20.214 -15.569 1.00 93.00 126 GLY A C 1
ATOM 981 O O . GLY A 1 126 ? 2.913 19.212 -16.200 1.00 93.00 126 GLY A O 1
ATOM 982 N N . LYS A 1 127 ? 2.866 21.448 -15.957 1.00 93.12 127 LYS A N 1
ATOM 983 C CA . LYS A 1 127 ? 3.674 21.734 -17.148 1.00 93.12 127 LYS A CA 1
ATOM 984 C C . LYS A 1 127 ? 5.076 21.134 -17.017 1.00 93.12 127 LYS A C 1
ATOM 986 O O . LYS A 1 127 ? 5.569 20.501 -17.948 1.00 93.12 127 LYS A O 1
ATOM 991 N N . GLU A 1 128 ? 5.678 21.258 -15.843 1.00 93.62 128 GLU A N 1
ATOM 992 C CA . GLU A 1 128 ? 6.997 20.736 -15.481 1.00 93.62 128 GLU A CA 1
ATOM 993 C C . GLU A 1 128 ? 7.025 19.206 -15.563 1.00 93.62 128 GLU A C 1
ATOM 995 O O . GLU A 1 128 ? 7.967 18.626 -16.110 1.00 93.62 128 GLU A O 1
ATOM 1000 N N . HIS A 1 129 ? 5.948 18.545 -15.116 1.00 95.12 129 HIS A N 1
ATOM 1001 C CA . HIS A 1 129 ? 5.791 17.096 -15.247 1.00 95.12 129 HIS A CA 1
ATOM 1002 C C . HIS A 1 129 ? 5.801 16.682 -16.725 1.00 95.12 129 HIS A C 1
ATOM 1004 O O . HIS A 1 129 ? 6.447 15.698 -17.095 1.00 95.12 129 HIS A O 1
ATOM 1010 N N . TRP A 1 130 ? 5.116 17.437 -17.592 1.00 95.69 130 TRP A N 1
ATOM 1011 C CA . TRP A 1 130 ? 5.102 17.171 -19.031 1.00 95.69 130 TRP A CA 1
ATOM 1012 C C . TRP A 1 130 ? 6.460 17.427 -19.699 1.00 95.69 130 TRP A C 1
ATOM 1014 O O . TRP A 1 130 ? 6.871 16.653 -20.567 1.00 95.69 130 TRP A O 1
ATOM 1024 N N . GLU A 1 131 ? 7.199 18.457 -19.280 1.00 94.94 131 GLU A N 1
ATOM 1025 C CA . GLU A 1 131 ? 8.570 18.685 -19.754 1.00 94.94 131 GLU A CA 1
ATOM 1026 C C . GLU A 1 131 ? 9.508 17.522 -19.405 1.00 94.94 131 GLU A C 1
ATOM 1028 O O . GLU A 1 131 ? 10.311 17.119 -20.251 1.00 94.94 131 GLU A O 1
ATOM 1033 N N . ALA A 1 132 ? 9.368 16.920 -18.219 1.00 95.94 132 ALA A N 1
ATOM 1034 C CA . ALA A 1 132 ? 10.135 15.733 -17.841 1.00 95.94 132 ALA A CA 1
ATOM 1035 C C . ALA A 1 132 ? 9.801 14.518 -18.726 1.00 95.94 132 ALA A C 1
ATOM 1037 O O . ALA A 1 132 ? 10.703 13.822 -19.197 1.00 95.94 132 ALA A O 1
ATOM 1038 N N . VAL A 1 133 ? 8.521 14.295 -19.048 1.00 96.75 133 VAL A N 1
ATOM 1039 C CA . VAL A 1 133 ? 8.113 13.232 -19.988 1.00 96.75 133 VAL A CA 1
ATOM 1040 C C . VAL A 1 133 ? 8.672 13.486 -21.391 1.00 96.75 133 VAL A C 1
ATOM 1042 O O . VAL A 1 133 ? 9.206 12.572 -22.023 1.00 96.75 133 VAL A O 1
ATOM 1045 N N . LYS A 1 134 ? 8.629 14.731 -21.879 1.00 95.50 134 LYS A N 1
ATOM 1046 C CA . LYS A 1 134 ? 9.257 15.101 -23.158 1.00 95.50 134 LYS A CA 1
ATOM 1047 C C . LYS A 1 134 ? 10.772 14.917 -23.129 1.00 95.50 134 LYS A C 1
ATOM 1049 O O . LYS A 1 134 ? 11.346 14.499 -24.134 1.00 95.50 134 LYS A O 1
ATOM 1054 N N . TRP A 1 135 ? 11.434 15.195 -22.007 1.00 96.69 135 TRP A N 1
ATOM 1055 C CA . TRP A 1 135 ? 12.862 14.922 -21.837 1.00 96.69 135 TRP A CA 1
ATOM 1056 C C . TRP A 1 135 ? 13.166 13.433 -21.997 1.00 96.69 135 TRP A C 1
ATOM 1058 O O . TRP A 1 135 ? 14.058 13.068 -22.766 1.00 96.69 135 TRP A O 1
ATOM 1068 N N . LEU A 1 136 ? 12.375 12.582 -21.345 1.00 96.81 136 LEU A N 1
ATOM 1069 C CA . LEU A 1 136 ? 12.499 11.133 -21.429 1.00 96.81 136 LEU A CA 1
ATOM 1070 C C . LEU A 1 136 ? 12.253 10.609 -22.856 1.00 96.81 136 LEU A C 1
ATOM 1072 O O . LEU A 1 136 ? 13.016 9.783 -23.358 1.00 96.81 136 LEU A O 1
ATOM 1076 N N . LEU A 1 137 ? 11.259 11.149 -23.568 1.00 97.00 137 LEU A N 1
ATOM 1077 C CA . LEU A 1 137 ? 11.043 10.844 -24.989 1.00 97.00 137 LEU A CA 1
ATOM 1078 C C . LEU A 1 137 ? 12.256 11.245 -25.848 1.00 97.00 137 LEU A C 1
ATOM 1080 O O . LEU A 1 137 ? 12.701 10.479 -26.700 1.00 97.00 137 LEU A O 1
ATOM 1084 N N . ARG A 1 138 ? 12.867 12.408 -25.593 1.00 96.50 138 ARG A N 1
ATOM 1085 C CA . ARG A 1 138 ? 14.091 12.841 -26.297 1.00 96.50 138 ARG A CA 1
ATOM 1086 C C . ARG A 1 138 ? 15.302 11.964 -25.983 1.00 96.50 138 ARG A C 1
ATOM 1088 O O . ARG A 1 138 ? 16.182 11.828 -26.832 1.00 96.50 138 ARG A O 1
ATOM 1095 N N . TYR A 1 139 ? 15.372 11.386 -24.788 1.00 96.69 139 TYR A N 1
ATOM 1096 C CA . TYR A 1 139 ? 16.380 10.383 -24.454 1.00 96.69 139 TYR A CA 1
ATOM 1097 C C . TYR A 1 139 ? 16.169 9.091 -25.255 1.00 96.69 139 TYR A C 1
ATOM 1099 O O . TYR A 1 139 ? 17.104 8.593 -25.886 1.00 96.69 139 TYR A O 1
ATOM 1107 N N . LEU A 1 140 ? 14.927 8.594 -25.324 1.00 95.12 140 LEU A N 1
ATOM 1108 C CA . LEU A 1 140 ? 14.587 7.424 -26.140 1.00 95.12 140 LEU A CA 1
ATOM 1109 C C . LEU A 1 140 ? 14.880 7.637 -27.626 1.00 95.12 140 LEU A C 1
ATOM 1111 O O . LEU A 1 140 ? 15.340 6.708 -28.278 1.00 95.12 140 LEU A O 1
ATOM 1115 N N . ARG A 1 141 ? 14.703 8.856 -28.151 1.00 94.88 141 ARG A N 1
ATOM 1116 C CA . ARG A 1 141 ? 15.116 9.207 -29.520 1.00 94.88 141 ARG A CA 1
ATOM 1117 C C . ARG A 1 141 ? 16.605 8.961 -29.762 1.00 94.88 141 ARG A C 1
ATOM 1119 O O . ARG A 1 141 ? 16.972 8.427 -30.797 1.00 94.88 141 ARG A O 1
ATOM 1126 N N . GLY A 1 142 ? 17.464 9.348 -28.819 1.00 93.44 142 GLY A N 1
ATOM 1127 C CA . GLY A 1 142 ? 18.912 9.146 -28.940 1.00 93.44 142 GLY A CA 1
ATOM 1128 C C . GLY A 1 142 ? 19.356 7.694 -28.761 1.00 93.44 142 GLY A C 1
ATOM 1129 O O . GLY A 1 142 ? 20.514 7.381 -29.005 1.00 93.44 142 GLY A O 1
ATOM 1130 N N . THR A 1 143 ? 18.452 6.822 -28.312 1.00 94.25 143 THR A N 1
ATOM 1131 C CA . THR A 1 143 ? 18.747 5.445 -27.897 1.00 94.25 143 THR A CA 1
ATOM 1132 C C . THR A 1 143 ? 17.739 4.445 -28.475 1.00 94.25 143 THR A C 1
ATOM 1134 O O . THR A 1 143 ? 17.536 3.372 -27.910 1.00 94.25 143 THR A O 1
ATOM 1137 N N . SER A 1 144 ? 17.058 4.779 -29.576 1.00 92.88 144 SER A N 1
ATOM 1138 C CA . SER A 1 144 ? 15.967 3.963 -30.133 1.00 92.88 144 SER A CA 1
ATOM 1139 C C . SER A 1 144 ? 16.449 2.600 -30.627 1.00 92.88 144 SER A C 1
ATOM 1141 O O . SER A 1 144 ? 15.741 1.607 -30.471 1.00 92.88 144 SER A O 1
ATOM 1143 N N . SER A 1 145 ? 17.671 2.546 -31.159 1.00 92.44 145 SER A N 1
ATOM 1144 C CA . SER A 1 145 ? 18.329 1.332 -31.648 1.00 92.44 145 SER A CA 1
ATOM 1145 C C . SER A 1 145 ? 18.886 0.441 -30.530 1.00 92.44 145 SER A C 1
ATOM 1147 O O . SER A 1 145 ? 19.291 -0.695 -30.792 1.00 92.44 145 SER A O 1
ATOM 1149 N N . THR A 1 146 ? 18.913 0.922 -29.280 1.00 91.88 146 THR A N 1
ATOM 1150 C CA . THR A 1 146 ? 19.374 0.137 -28.131 1.00 91.88 146 THR A CA 1
ATOM 1151 C C . THR A 1 146 ? 18.458 -1.068 -27.923 1.00 91.88 146 THR A C 1
ATOM 1153 O O . THR A 1 146 ? 17.232 -0.965 -27.978 1.00 91.88 146 THR A O 1
ATOM 1156 N N . SER A 1 147 ? 19.059 -2.231 -27.670 1.00 90.69 147 SER A N 1
ATOM 1157 C CA . SER A 1 147 ? 18.346 -3.499 -27.512 1.00 90.69 147 SER A CA 1
ATOM 1158 C C . SER A 1 147 ? 18.799 -4.236 -26.258 1.00 90.69 147 SER A C 1
ATOM 1160 O O . SER A 1 147 ? 19.951 -4.110 -25.841 1.00 90.69 147 SER A O 1
ATOM 1162 N N . LEU A 1 148 ? 17.896 -5.020 -25.673 1.00 90.12 148 LEU A N 1
ATOM 1163 C CA . LEU A 1 148 ? 18.192 -5.868 -24.527 1.00 90.12 148 LEU A CA 1
ATOM 1164 C C . LEU A 1 148 ? 18.835 -7.170 -25.013 1.00 90.12 148 LEU A C 1
ATOM 1166 O O . LEU A 1 148 ? 18.188 -7.950 -25.713 1.00 90.12 148 LEU A O 1
ATOM 1170 N N . CYS A 1 149 ? 20.097 -7.395 -24.647 1.00 89.38 149 CYS A N 1
ATOM 1171 C CA . CYS A 1 149 ? 20.874 -8.575 -25.026 1.00 89.38 149 CYS A CA 1
ATOM 1172 C C . CYS A 1 149 ? 20.903 -9.602 -23.887 1.00 89.38 149 CYS A C 1
ATOM 1174 O O . CYS A 1 149 ? 21.388 -9.316 -22.795 1.00 89.38 149 CYS A O 1
ATOM 1176 N N . PHE A 1 150 ? 20.434 -10.816 -24.161 1.00 86.94 150 PHE A N 1
ATOM 1177 C CA . PHE A 1 150 ? 20.622 -11.994 -23.318 1.00 86.94 150 PHE A CA 1
ATOM 1178 C C . PHE A 1 150 ? 21.732 -12.851 -23.919 1.00 86.94 150 PHE A C 1
ATOM 1180 O O . PHE A 1 150 ? 21.712 -13.128 -25.116 1.00 86.94 150 PHE A O 1
ATOM 1187 N N . GLY A 1 151 ? 22.681 -13.324 -23.119 1.00 86.06 151 GLY A N 1
ATOM 1188 C CA . GLY A 1 151 ? 23.769 -14.161 -23.617 1.00 86.06 151 GLY A CA 1
ATOM 1189 C C . GLY A 1 151 ? 24.496 -14.902 -22.508 1.00 86.06 151 GLY A C 1
ATOM 1190 O O . GLY A 1 151 ? 24.189 -14.739 -21.332 1.00 86.06 151 GLY A O 1
ATOM 1191 N N . LYS A 1 152 ? 25.487 -15.715 -22.887 1.00 72.56 152 LYS A N 1
ATOM 1192 C CA . LYS A 1 152 ? 26.310 -16.496 -21.943 1.00 72.56 152 LYS A CA 1
ATOM 1193 C C . LYS A 1 152 ? 27.296 -15.654 -21.124 1.00 72.56 152 LYS A C 1
ATOM 1195 O O . LYS A 1 152 ? 27.996 -16.195 -20.272 1.00 72.56 152 LYS A O 1
ATOM 1200 N N . VAL A 1 153 ? 27.386 -14.353 -21.395 1.00 69.75 153 VAL A N 1
ATOM 1201 C CA . VAL A 1 153 ? 28.240 -13.445 -20.629 1.00 69.75 153 VAL A CA 1
ATOM 1202 C C . VAL A 1 153 ? 27.655 -13.321 -19.227 1.00 69.75 153 VAL A C 1
ATOM 1204 O O . VAL A 1 153 ? 26.468 -13.043 -19.072 1.00 69.75 153 VAL A O 1
ATOM 1207 N N . LYS A 1 154 ? 28.483 -13.527 -18.199 1.00 66.25 154 LYS A N 1
ATOM 1208 C CA . LYS A 1 154 ? 28.108 -13.253 -16.810 1.00 66.25 154 LYS A CA 1
ATOM 1209 C C . LYS A 1 154 ? 27.898 -11.745 -16.669 1.00 66.25 154 LYS A C 1
ATOM 1211 O O . LYS A 1 154 ? 28.848 -10.998 -16.458 1.00 66.25 154 LYS A O 1
ATOM 1216 N N . VAL A 1 155 ? 26.660 -11.297 -16.853 1.00 64.75 155 VAL A N 1
ATOM 1217 C CA . VAL A 1 155 ? 26.272 -9.908 -16.618 1.00 64.75 155 VAL A CA 1
ATOM 1218 C C . VAL A 1 155 ? 26.193 -9.719 -15.109 1.00 64.75 155 VAL A C 1
ATOM 1220 O O . VAL A 1 155 ? 25.280 -10.222 -14.458 1.00 64.75 155 VAL A O 1
ATOM 1223 N N . THR A 1 156 ? 27.169 -9.022 -14.535 1.00 61.59 156 THR A N 1
ATOM 1224 C CA . THR A 1 156 ? 27.062 -8.544 -13.156 1.00 61.59 156 THR A CA 1
ATOM 1225 C C . THR A 1 156 ? 26.175 -7.306 -13.181 1.00 61.59 156 THR A C 1
ATOM 1227 O O . THR A 1 156 ? 26.601 -6.251 -13.645 1.00 61.59 156 THR A O 1
ATOM 1230 N N . LEU A 1 157 ? 24.929 -7.435 -12.721 1.00 59.47 157 LEU A N 1
ATOM 1231 C CA . LEU A 1 157 ? 24.055 -6.284 -12.514 1.00 59.47 157 LEU A CA 1
ATOM 1232 C C . LEU A 1 157 ? 24.678 -5.397 -11.428 1.00 59.47 157 LEU A C 1
ATOM 1234 O O . LEU A 1 157 ? 24.701 -5.768 -10.258 1.00 59.47 157 LEU A O 1
ATOM 1238 N N . GLN A 1 158 ? 25.203 -4.241 -11.823 1.00 55.94 158 GLN A N 1
ATOM 1239 C CA . GLN A 1 158 ? 25.649 -3.203 -10.900 1.00 55.94 158 GLN A CA 1
ATOM 1240 C C . GLN A 1 158 ? 24.541 -2.159 -10.790 1.00 55.94 158 GLN A C 1
ATOM 1242 O O . GLN A 1 158 ? 24.355 -1.334 -11.681 1.00 55.94 158 GLN A O 1
ATOM 1247 N N . GLY A 1 159 ? 23.764 -2.243 -9.712 1.00 52.78 159 GLY A N 1
ATOM 1248 C CA . GLY A 1 159 ? 22.813 -1.207 -9.329 1.00 52.78 159 GLY A CA 1
ATOM 1249 C C . GLY A 1 159 ? 23.491 -0.207 -8.402 1.00 52.78 159 GLY A C 1
ATOM 1250 O O . GLY A 1 159 ? 24.073 -0.602 -7.394 1.00 52.78 159 GLY A O 1
ATOM 1251 N N . PHE A 1 160 ? 23.408 1.078 -8.730 1.00 56.19 160 PHE A N 1
ATOM 1252 C CA . PHE A 1 160 ? 23.779 2.152 -7.815 1.00 56.19 160 PHE A CA 1
ATOM 1253 C C . PHE A 1 160 ? 22.501 2.612 -7.118 1.00 56.19 160 PHE A C 1
ATOM 1255 O O . PHE A 1 160 ? 21.579 3.093 -7.773 1.00 56.19 160 PHE A O 1
ATOM 1262 N N . VAL A 1 161 ? 22.424 2.405 -5.805 1.00 49.41 161 VAL A N 1
ATOM 1263 C CA . VAL A 1 161 ? 21.356 2.964 -4.972 1.00 49.41 161 VAL A CA 1
ATOM 1264 C C . VAL A 1 161 ? 21.903 4.257 -4.396 1.00 49.41 161 VAL A C 1
ATOM 1266 O O . VAL A 1 161 ? 22.812 4.212 -3.565 1.00 49.41 161 VAL A O 1
ATOM 1269 N N . ASP A 1 162 ? 21.393 5.390 -4.871 1.00 53.03 162 ASP A N 1
ATOM 1270 C CA . ASP A 1 162 ? 21.659 6.667 -4.220 1.00 53.03 162 ASP A CA 1
ATOM 1271 C C . ASP A 1 162 ? 20.902 6.692 -2.888 1.00 53.03 162 ASP A C 1
ATOM 1273 O O . ASP A 1 162 ? 19.744 6.270 -2.805 1.00 53.03 162 ASP A O 1
ATOM 1277 N N . ALA A 1 163 ? 21.572 7.133 -1.829 1.00 48.06 163 ALA A N 1
ATOM 1278 C CA . ALA A 1 163 ? 20.929 7.372 -0.550 1.00 48.06 163 ALA A CA 1
ATOM 1279 C C . ALA A 1 163 ? 20.291 8.759 -0.618 1.00 48.06 163 ALA A C 1
ATOM 1281 O O . ALA A 1 163 ? 20.760 9.699 0.023 1.00 48.06 163 ALA A O 1
ATOM 1282 N N . ASP A 1 164 ? 19.242 8.900 -1.433 1.00 52.69 164 ASP A N 1
ATOM 1283 C CA . ASP A 1 164 ? 18.461 10.123 -1.385 1.00 52.69 164 ASP A CA 1
ATOM 1284 C C . ASP A 1 164 ? 17.824 10.234 0.009 1.00 52.69 164 ASP A C 1
ATOM 1286 O O . ASP A 1 164 ? 17.160 9.330 0.522 1.00 52.69 164 ASP A O 1
ATOM 1290 N N . LEU A 1 165 ? 18.127 11.329 0.697 1.00 44.69 165 LEU A N 1
ATOM 1291 C CA . LEU A 1 165 ? 17.317 11.788 1.808 1.00 44.69 165 LEU A CA 1
ATOM 1292 C C . LEU A 1 165 ? 16.310 12.749 1.177 1.00 44.69 165 LEU A C 1
ATOM 1294 O O . LEU A 1 165 ? 16.674 13.856 0.786 1.00 44.69 165 LEU A O 1
ATOM 1298 N N . GLY A 1 166 ? 15.071 12.291 1.007 1.00 53.59 166 GLY A N 1
ATOM 1299 C CA . GLY A 1 166 ? 14.014 13.078 0.377 1.00 53.59 166 GLY A CA 1
ATOM 1300 C C . GLY A 1 166 ? 14.080 13.165 -1.147 1.00 53.59 166 GLY A C 1
ATOM 1301 O O . GLY A 1 166 ? 13.834 14.231 -1.704 1.00 53.59 166 GLY A O 1
ATOM 1302 N N . GLY A 1 167 ? 14.373 12.060 -1.844 1.00 56.22 167 GLY A N 1
ATOM 1303 C CA . GLY A 1 167 ? 14.256 12.012 -3.310 1.00 56.22 167 GLY A CA 1
ATOM 1304 C C . GLY A 1 167 ? 12.831 12.192 -3.825 1.00 56.22 167 GLY A C 1
ATOM 1305 O O . GLY A 1 167 ? 12.624 12.524 -4.992 1.00 56.22 167 GLY A O 1
ATOM 1306 N N . ASP A 1 168 ? 11.837 12.025 -2.956 1.00 64.06 168 ASP A N 1
ATOM 1307 C CA . ASP A 1 168 ? 10.511 12.580 -3.159 1.00 64.06 168 ASP A CA 1
ATOM 1308 C C . ASP A 1 168 ? 10.422 13.971 -2.516 1.00 64.06 168 ASP A C 1
ATOM 1310 O O . ASP A 1 168 ? 10.416 14.086 -1.291 1.00 64.06 168 ASP A O 1
ATOM 1314 N N . VAL A 1 169 ? 10.342 15.019 -3.339 1.00 63.19 169 VAL A N 1
ATOM 1315 C CA . VAL A 1 169 ? 10.230 16.413 -2.874 1.00 63.19 169 VAL A CA 1
ATOM 1316 C C . VAL A 1 169 ? 8.955 16.622 -2.050 1.00 63.19 169 VAL A C 1
ATOM 1318 O O . VAL A 1 169 ? 8.965 17.403 -1.102 1.00 63.19 169 VAL A O 1
ATOM 1321 N N . ASP A 1 170 ? 7.890 15.879 -2.360 1.00 63.91 170 ASP A N 1
ATOM 1322 C CA . ASP A 1 170 ? 6.576 16.038 -1.740 1.00 63.91 170 ASP A CA 1
ATOM 1323 C C . ASP A 1 170 ? 6.503 15.388 -0.358 1.00 63.91 170 ASP A C 1
ATOM 1325 O O . ASP A 1 170 ? 5.852 15.897 0.552 1.00 63.91 170 ASP A O 1
ATOM 1329 N N . SER A 1 171 ? 7.134 14.224 -0.200 1.00 64.56 171 SER A N 1
ATOM 1330 C CA . SER A 1 171 ? 7.035 13.441 1.038 1.00 64.56 171 SER A CA 1
ATOM 1331 C C . SER A 1 171 ? 8.320 13.417 1.857 1.00 64.56 171 SER A C 1
ATOM 1333 O O . SER A 1 171 ? 8.296 12.987 3.007 1.00 64.56 171 SER A O 1
ATOM 1335 N N . SER A 1 172 ? 9.447 13.863 1.293 1.00 63.94 172 SER A N 1
ATOM 1336 C CA . SER A 1 172 ? 10.792 13.672 1.851 1.00 63.94 172 SER A CA 1
ATOM 1337 C C . SER A 1 172 ? 11.116 12.203 2.186 1.00 63.94 172 SER A C 1
ATOM 1339 O O . SER A 1 172 ? 12.048 11.924 2.942 1.00 63.94 172 SER A O 1
ATOM 1341 N N . LYS A 1 173 ? 10.368 11.248 1.614 1.00 65.62 173 LYS A N 1
ATOM 1342 C CA . LYS A 1 173 ? 10.533 9.808 1.845 1.00 65.62 173 LYS A CA 1
ATOM 1343 C C . LYS A 1 173 ? 11.474 9.208 0.807 1.00 65.62 173 LYS A C 1
ATOM 1345 O O . LYS A 1 173 ? 11.429 9.567 -0.368 1.00 65.62 173 LYS A O 1
ATOM 1350 N N . SER A 1 174 ? 12.278 8.245 1.248 1.00 72.25 174 SER A N 1
ATOM 1351 C CA . SER A 1 174 ? 13.100 7.404 0.377 1.00 72.25 174 SER A CA 1
ATOM 1352 C C . SER A 1 174 ? 12.519 5.994 0.282 1.00 72.25 174 SER A C 1
ATOM 1354 O O . SER A 1 174 ? 11.849 5.507 1.200 1.00 72.25 174 SER A O 1
ATOM 1356 N N . THR A 1 175 ? 12.807 5.303 -0.822 1.00 76.06 175 THR A N 1
ATOM 1357 C CA . THR A 1 175 ? 12.370 3.910 -1.035 1.00 76.06 175 THR A CA 1
ATOM 1358 C C . THR A 1 175 ? 12.898 2.986 0.068 1.00 76.06 175 THR A C 1
ATOM 1360 O O . THR A 1 175 ? 12.157 2.170 0.613 1.00 76.06 175 THR A O 1
ATOM 1363 N N . SER A 1 176 ? 14.165 3.160 0.458 1.00 79.75 176 SER A N 1
ATOM 1364 C CA . SER A 1 176 ? 14.802 2.391 1.533 1.00 79.75 176 SER A CA 1
ATOM 1365 C C . SER A 1 176 ? 14.184 2.676 2.905 1.00 79.75 176 SER A C 1
ATOM 1367 O O . SER A 1 176 ? 14.041 1.759 3.709 1.00 79.75 176 SER A O 1
ATOM 1369 N N . GLY A 1 177 ? 13.776 3.925 3.169 1.00 82.88 177 GLY A N 1
ATOM 1370 C CA . GLY A 1 177 ? 13.064 4.289 4.396 1.00 82.88 177 GLY A CA 1
ATOM 1371 C C . GLY A 1 177 ? 11.706 3.592 4.504 1.00 82.88 177 GLY A C 1
ATOM 1372 O O . GLY A 1 177 ? 11.387 3.033 5.552 1.00 82.88 177 GLY A O 1
ATOM 1373 N N . ARG A 1 178 ? 10.937 3.535 3.405 1.00 84.81 178 ARG A N 1
ATOM 1374 C CA . ARG A 1 178 ? 9.656 2.810 3.373 1.00 84.81 178 ARG A CA 1
ATOM 1375 C C . ARG A 1 178 ? 9.837 1.309 3.613 1.00 84.81 178 ARG A C 1
ATOM 1377 O O . ARG A 1 178 ? 9.125 0.752 4.441 1.00 84.81 178 ARG A O 1
ATOM 1384 N N . ALA A 1 179 ? 10.814 0.683 2.957 1.00 88.06 179 ALA A N 1
ATOM 1385 C CA . ALA A 1 179 ? 11.117 -0.735 3.160 1.00 88.06 179 ALA A CA 1
ATOM 1386 C C . ALA A 1 179 ? 11.541 -1.041 4.609 1.00 88.06 179 ALA A C 1
ATOM 1388 O O . ALA A 1 179 ? 11.165 -2.071 5.164 1.00 88.06 179 ALA A O 1
ATOM 1389 N N . LEU A 1 180 ? 12.284 -0.130 5.250 1.00 91.06 180 LEU A N 1
ATOM 1390 C CA . LEU A 1 180 ? 12.658 -0.258 6.659 1.00 91.06 180 LEU A CA 1
ATOM 1391 C C . LEU A 1 180 ? 11.436 -0.212 7.588 1.00 91.06 180 LEU A C 1
ATOM 1393 O O . LEU A 1 180 ? 11.357 -0.997 8.530 1.00 91.06 180 LEU A O 1
ATOM 1397 N N . VAL A 1 181 ? 10.474 0.675 7.320 1.00 92.31 181 VAL A N 1
ATOM 1398 C CA . VAL A 1 181 ? 9.209 0.734 8.069 1.00 92.31 181 VAL A CA 1
ATOM 1399 C C . VAL A 1 181 ? 8.392 -0.544 7.875 1.00 92.31 181 VAL A C 1
ATOM 1401 O O . VAL A 1 181 ? 7.888 -1.097 8.848 1.00 92.31 181 VAL A O 1
ATOM 1404 N N . GLU A 1 182 ? 8.304 -1.054 6.646 1.00 91.75 182 GLU A N 1
ATOM 1405 C CA . GLU A 1 182 ? 7.610 -2.312 6.352 1.00 91.75 182 GLU A CA 1
ATOM 1406 C C . GLU A 1 182 ? 8.243 -3.501 7.080 1.00 91.75 182 GLU A C 1
ATOM 1408 O O . GLU A 1 182 ? 7.514 -4.279 7.684 1.00 91.75 182 GLU A O 1
ATOM 1413 N N . MET A 1 183 ? 9.575 -3.598 7.119 1.00 94.12 183 MET A N 1
ATOM 1414 C CA . MET A 1 183 ? 10.284 -4.615 7.907 1.00 94.12 183 MET A CA 1
ATOM 1415 C C . MET A 1 183 ? 9.928 -4.523 9.395 1.00 94.12 183 MET A C 1
ATOM 1417 O O . MET A 1 183 ? 9.625 -5.528 10.024 1.00 94.12 183 MET A O 1
ATOM 1421 N N . ILE A 1 184 ? 9.915 -3.313 9.963 1.00 95.75 184 ILE A N 1
ATOM 1422 C CA . ILE A 1 184 ? 9.570 -3.114 11.377 1.00 95.75 184 ILE A CA 1
ATOM 1423 C C . ILE A 1 184 ? 8.140 -3.569 11.682 1.00 95.75 184 ILE A C 1
ATOM 1425 O O . ILE A 1 184 ? 7.909 -4.159 12.735 1.00 95.75 184 ILE A O 1
ATOM 1429 N N . ILE A 1 185 ? 7.198 -3.318 10.771 1.00 93.25 185 ILE A N 1
ATOM 1430 C CA . ILE A 1 185 ? 5.796 -3.723 10.922 1.00 93.25 185 ILE A CA 1
ATOM 1431 C C . ILE A 1 185 ? 5.634 -5.238 10.744 1.00 93.25 185 ILE A C 1
ATOM 1433 O O . ILE A 1 185 ? 4.992 -5.873 11.574 1.00 93.25 185 ILE A O 1
ATOM 1437 N N . LEU A 1 186 ? 6.193 -5.809 9.674 1.00 92.06 186 LEU A N 1
ATOM 1438 C CA . LEU A 1 186 ? 6.028 -7.224 9.320 1.00 92.06 186 LEU A CA 1
ATOM 1439 C C . LEU A 1 186 ? 6.688 -8.160 10.332 1.00 92.06 186 LEU A C 1
ATOM 1441 O O . LEU A 1 186 ? 6.116 -9.195 10.663 1.00 92.06 186 LEU A O 1
ATOM 1445 N N . ASP A 1 187 ? 7.860 -7.773 10.831 1.00 95.56 187 ASP A N 1
ATOM 1446 C CA . ASP A 1 187 ? 8.644 -8.579 11.767 1.00 95.56 187 ASP A CA 1
ATOM 1447 C C . ASP A 1 187 ? 8.390 -8.181 13.234 1.00 95.56 187 ASP A C 1
ATOM 1449 O O . ASP A 1 187 ? 9.099 -8.639 14.132 1.00 95.56 187 ASP A O 1
ATOM 1453 N N . GLU A 1 188 ? 7.413 -7.298 13.481 1.00 94.06 188 GLU A N 1
ATOM 1454 C CA . GLU A 1 188 ? 7.022 -6.799 14.808 1.00 94.06 188 GLU A CA 1
ATOM 1455 C C . GLU A 1 188 ? 8.218 -6.298 15.645 1.00 94.06 188 GLU A C 1
ATOM 1457 O O . GLU A 1 188 ? 8.327 -6.510 16.858 1.00 94.06 188 GLU A O 1
ATOM 1462 N N . LEU A 1 189 ? 9.162 -5.621 14.987 1.00 95.44 189 LEU A N 1
ATOM 1463 C CA . LEU A 1 189 ? 10.391 -5.169 15.627 1.00 95.44 189 LEU A CA 1
ATOM 1464 C C . LEU A 1 189 ? 10.130 -3.934 16.499 1.00 95.44 189 LEU A C 1
ATOM 1466 O O . LEU A 1 189 ? 9.359 -3.044 16.133 1.00 95.44 189 LEU A O 1
ATOM 1470 N N . PRO A 1 190 ? 10.833 -3.793 17.638 1.00 95.75 190 PRO A N 1
ATOM 1471 C CA . PRO A 1 190 ? 10.751 -2.567 18.419 1.00 95.75 190 PRO A CA 1
ATOM 1472 C C . PRO A 1 190 ? 11.255 -1.383 17.586 1.00 95.75 190 PRO A C 1
ATOM 1474 O O . PRO A 1 190 ? 12.268 -1.499 16.904 1.00 95.75 190 PRO A O 1
ATOM 1477 N N . PHE A 1 191 ? 10.643 -0.201 17.709 1.00 95.12 191 PHE A N 1
ATOM 1478 C CA . PHE A 1 191 ? 11.084 0.989 16.956 1.00 95.12 191 PHE A CA 1
ATOM 1479 C C . PHE A 1 191 ? 12.544 1.386 17.221 1.00 95.12 191 PHE A C 1
ATOM 1481 O O . PHE A 1 191 ? 13.189 1.990 16.371 1.00 95.12 191 PHE A O 1
ATOM 1488 N N . SER A 1 192 ? 13.095 1.024 18.385 1.00 95.81 192 SER A N 1
ATOM 1489 C CA . SER A 1 192 ? 14.517 1.204 18.711 1.00 95.81 192 SER A CA 1
ATOM 1490 C C . SER A 1 192 ? 15.446 0.213 17.998 1.00 95.81 192 SER A C 1
ATOM 1492 O O . SER A 1 192 ? 16.660 0.280 18.172 1.00 95.81 192 SER A O 1
ATOM 1494 N N . PHE A 1 193 ? 14.919 -0.714 17.195 1.00 96.38 193 PHE A N 1
ATOM 1495 C CA . PHE A 1 193 ? 15.709 -1.677 16.431 1.00 96.38 193 PHE A CA 1
ATOM 1496 C C . PHE A 1 193 ? 16.740 -0.987 15.534 1.00 96.38 193 PHE A C 1
ATOM 1498 O O . PHE A 1 193 ? 17.895 -1.409 15.500 1.00 96.38 193 PHE A O 1
ATOM 1505 N N . VAL A 1 194 ? 16.353 0.123 14.899 1.00 93.88 194 VAL A N 1
ATOM 1506 C CA . VAL A 1 194 ? 17.235 0.927 14.036 1.00 93.88 194 VAL A CA 1
ATOM 1507 C C . VAL A 1 194 ? 18.430 1.526 14.785 1.00 93.88 194 VAL A C 1
ATOM 1509 O O . VAL A 1 194 ? 19.455 1.840 14.188 1.00 93.88 194 VAL A O 1
ATOM 1512 N N . GLU A 1 195 ? 18.341 1.630 16.111 1.00 95.25 195 GLU A N 1
ATOM 1513 C CA . GLU A 1 195 ? 19.392 2.175 16.970 1.00 95.25 195 GLU A CA 1
ATOM 1514 C C . GLU A 1 195 ? 20.333 1.089 17.514 1.00 95.25 195 GLU A C 1
ATOM 1516 O O . GLU A 1 195 ? 21.347 1.420 18.133 1.00 95.25 195 GLU A O 1
ATOM 1521 N N . LYS A 1 196 ? 20.051 -0.199 17.269 1.00 96.31 196 LYS A N 1
ATOM 1522 C CA . LYS A 1 196 ? 20.898 -1.305 17.732 1.00 96.31 196 LYS A CA 1
ATOM 1523 C C . LYS A 1 196 ? 22.210 -1.363 16.949 1.00 96.31 196 LYS A C 1
ATOM 1525 O O . LYS A 1 196 ? 22.223 -1.349 15.720 1.00 96.31 196 LYS A O 1
ATOM 1530 N N . GLU A 1 197 ? 23.317 -1.549 17.666 1.00 96.44 197 GLU A N 1
ATOM 1531 C CA . GLU A 1 197 ? 24.670 -1.596 17.086 1.00 96.44 197 GLU A CA 1
ATOM 1532 C C . GLU A 1 197 ? 24.838 -2.680 16.013 1.00 96.44 197 GLU A C 1
ATOM 1534 O O . GLU A 1 197 ? 25.495 -2.456 14.999 1.00 96.44 197 GLU A O 1
ATOM 1539 N N . GLY A 1 198 ? 24.190 -3.839 16.183 1.00 96.50 198 GLY A N 1
ATOM 1540 C CA . GLY A 1 198 ? 24.192 -4.897 15.170 1.00 96.50 198 GLY A CA 1
ATOM 1541 C C . GLY A 1 198 ? 23.580 -4.445 13.841 1.00 96.50 198 GLY A C 1
ATOM 1542 O O . GLY A 1 198 ? 24.170 -4.677 12.786 1.00 96.50 198 GLY A O 1
ATOM 1543 N N . PHE A 1 199 ? 22.447 -3.736 13.892 1.00 94.69 199 PHE A N 1
ATOM 1544 C CA . PHE A 1 199 ? 21.784 -3.203 12.703 1.00 94.69 199 PHE A CA 1
ATOM 1545 C C . PHE A 1 199 ? 22.608 -2.086 12.055 1.00 94.69 199 PHE A C 1
ATOM 1547 O O . PHE A 1 199 ? 22.843 -2.122 10.849 1.00 94.69 199 PHE A O 1
ATOM 1554 N N . LYS A 1 200 ? 23.152 -1.153 12.849 1.00 93.38 200 LYS A N 1
ATOM 1555 C CA . LYS A 1 200 ? 24.057 -0.105 12.344 1.00 93.38 200 LYS A CA 1
ATOM 1556 C C . LYS A 1 200 ? 25.288 -0.694 11.657 1.00 93.38 200 LYS A C 1
ATOM 1558 O O . LYS A 1 200 ? 25.641 -0.279 10.555 1.00 93.38 200 LYS A O 1
ATOM 1563 N N . LYS A 1 201 ? 25.922 -1.699 12.273 1.00 94.06 201 LYS A N 1
ATOM 1564 C CA . LYS A 1 201 ? 27.077 -2.398 11.696 1.00 94.06 201 LYS A CA 1
ATOM 1565 C C . LYS A 1 201 ? 26.701 -3.101 10.396 1.00 94.06 201 LYS A C 1
ATOM 1567 O O . LYS A 1 201 ? 27.443 -2.983 9.425 1.00 94.06 201 LYS A O 1
ATOM 1572 N N . PHE A 1 202 ? 25.564 -3.792 10.354 1.00 92.06 202 PHE A N 1
ATOM 1573 C CA . PHE A 1 202 ? 25.060 -4.426 9.138 1.00 92.06 202 PHE A CA 1
ATOM 1574 C C . PHE A 1 202 ? 24.848 -3.399 8.017 1.00 92.06 202 PHE A C 1
ATOM 1576 O O . PHE A 1 202 ? 25.439 -3.531 6.945 1.00 92.06 202 PHE A O 1
ATOM 1583 N N . MET A 1 203 ? 24.120 -2.315 8.292 1.00 87.56 203 MET A N 1
ATOM 1584 C CA . MET A 1 203 ? 23.865 -1.251 7.318 1.00 87.56 203 MET A CA 1
ATOM 1585 C C . MET A 1 203 ? 25.148 -0.562 6.850 1.00 87.56 203 MET A C 1
ATOM 1587 O O . MET A 1 203 ? 25.284 -0.300 5.662 1.00 87.56 203 MET A O 1
ATOM 1591 N N . SER A 1 204 ? 26.148 -0.390 7.721 1.00 87.06 204 SER A N 1
ATOM 1592 C CA . SER A 1 204 ? 27.460 0.149 7.325 1.00 87.06 204 SER A CA 1
ATOM 1593 C C . SER A 1 204 ? 28.204 -0.717 6.300 1.00 87.06 204 SER A C 1
ATOM 1595 O O . SER A 1 204 ? 29.108 -0.229 5.628 1.00 87.06 204 SER A O 1
ATOM 1597 N N . LYS A 1 205 ? 27.868 -2.011 6.197 1.00 89.50 205 LYS A N 1
ATOM 1598 C CA . LYS A 1 205 ? 28.437 -2.931 5.201 1.00 89.50 205 LYS A CA 1
ATOM 1599 C C . LYS A 1 205 ? 27.574 -3.044 3.954 1.00 89.50 205 LYS A C 1
ATOM 1601 O O . LYS A 1 205 ? 28.122 -3.233 2.875 1.00 89.50 205 LYS A O 1
ATOM 1606 N N . VAL A 1 206 ? 26.256 -2.933 4.104 1.00 85.44 206 VAL A N 1
ATOM 1607 C CA . VAL A 1 206 ? 25.299 -3.053 2.998 1.00 85.44 206 VAL A CA 1
ATOM 1608 C C . VAL A 1 206 ? 25.178 -1.750 2.211 1.00 85.44 206 VAL A C 1
ATOM 1610 O O . VAL A 1 206 ? 25.294 -1.763 0.991 1.00 85.44 206 VAL A O 1
ATOM 1613 N N . GLN A 1 207 ? 24.956 -0.629 2.895 1.00 80.50 207 GLN A N 1
ATOM 1614 C CA . GLN A 1 207 ? 24.805 0.693 2.293 1.00 80.50 207 GLN A CA 1
ATOM 1615 C C . GLN A 1 207 ? 25.357 1.766 3.251 1.00 80.50 207 GLN A C 1
ATOM 1617 O O . GLN A 1 207 ? 24.609 2.313 4.065 1.00 80.50 207 GLN A O 1
ATOM 1622 N N . PRO A 1 208 ? 26.661 2.087 3.164 1.00 79.50 208 PRO A N 1
ATOM 1623 C CA . PRO A 1 208 ? 27.318 3.027 4.074 1.00 79.50 208 PRO A CA 1
ATOM 1624 C C . PRO A 1 208 ? 26.754 4.453 4.033 1.00 79.50 208 PRO A C 1
ATOM 1626 O O . PRO A 1 208 ? 26.896 5.184 5.008 1.00 79.50 208 PRO A O 1
ATOM 1629 N N . LEU A 1 209 ? 26.142 4.860 2.914 1.00 74.69 209 LEU A N 1
ATOM 1630 C CA . LEU A 1 209 ? 25.591 6.208 2.734 1.00 74.69 209 LEU A CA 1
ATOM 1631 C C . LEU A 1 209 ? 24.148 6.345 3.236 1.00 74.69 209 LEU A C 1
ATOM 1633 O O . LEU A 1 209 ? 23.629 7.457 3.297 1.00 74.69 209 LEU A O 1
ATOM 1637 N N . PHE A 1 210 ? 23.485 5.243 3.59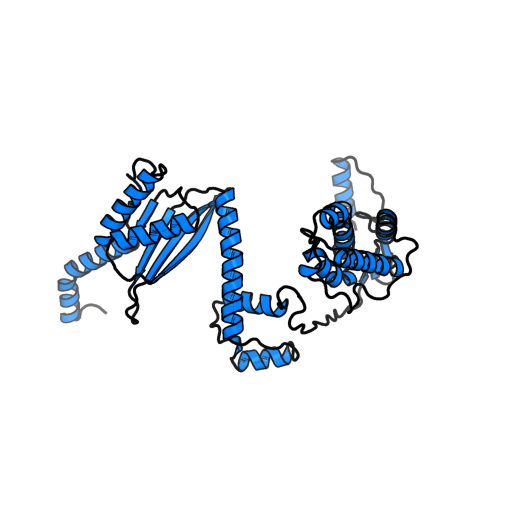4 1.00 79.38 210 PHE A N 1
ATOM 1638 C CA . PHE A 1 210 ? 22.119 5.305 4.097 1.00 79.38 210 PHE A CA 1
ATOM 1639 C C . PHE A 1 210 ? 22.105 5.908 5.500 1.00 79.38 210 PHE A C 1
ATOM 1641 O O . PHE A 1 210 ? 22.621 5.322 6.455 1.00 79.38 210 PHE A O 1
ATOM 1648 N N . HIS A 1 211 ? 21.477 7.075 5.631 1.00 82.62 211 HIS A N 1
ATOM 1649 C CA . HIS A 1 211 ? 21.238 7.674 6.932 1.00 82.62 211 HIS A CA 1
ATOM 1650 C C . HIS A 1 211 ? 20.155 6.883 7.669 1.00 82.62 211 HIS A C 1
ATOM 1652 O O . HIS A 1 211 ? 18.984 6.906 7.292 1.00 82.62 211 HIS A O 1
ATOM 1658 N N . ILE A 1 212 ? 20.557 6.170 8.721 1.00 87.62 212 ILE A N 1
ATOM 1659 C CA . ILE A 1 212 ? 19.634 5.368 9.520 1.00 87.62 212 ILE A CA 1
ATOM 1660 C C . ILE A 1 212 ? 18.714 6.317 10.306 1.00 87.62 212 ILE A C 1
ATOM 1662 O O . ILE A 1 212 ? 19.220 7.116 11.099 1.00 87.62 212 ILE A O 1
ATOM 1666 N N . PRO A 1 213 ? 17.384 6.244 10.116 1.00 89.25 213 PRO A N 1
ATOM 1667 C CA . PRO A 1 213 ? 16.445 7.106 10.822 1.00 89.25 213 PRO A CA 1
ATOM 1668 C C . PRO A 1 213 ? 16.449 6.828 12.329 1.00 89.25 213 PRO A C 1
ATOM 1670 O O . PRO A 1 213 ? 16.715 5.714 12.77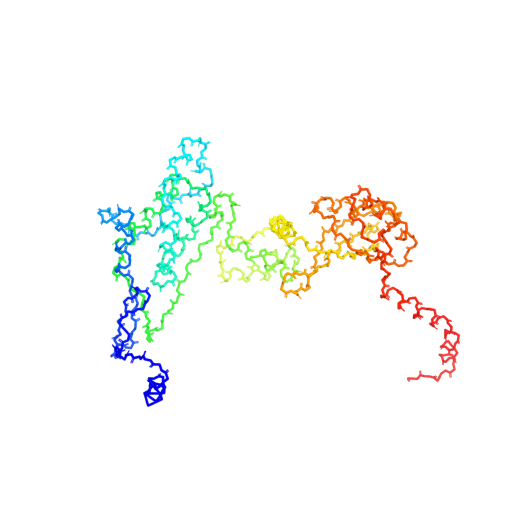8 1.00 89.25 213 PRO A O 1
ATOM 1673 N N . SER A 1 214 ? 16.102 7.844 13.119 1.00 90.69 214 SER A N 1
ATOM 1674 C CA . SER A 1 214 ? 15.916 7.694 14.566 1.00 90.69 214 SER A CA 1
ATOM 1675 C C . SER A 1 214 ? 14.649 6.903 14.897 1.00 90.69 214 SER A C 1
ATOM 1677 O O . SER A 1 214 ? 13.708 6.856 14.098 1.00 90.69 214 SER A O 1
ATOM 1679 N N . ARG A 1 215 ? 14.553 6.367 16.122 1.00 94.50 215 ARG A N 1
ATOM 1680 C CA . ARG A 1 215 ? 13.321 5.708 16.589 1.00 94.50 215 ARG A CA 1
ATOM 1681 C C . ARG A 1 215 ? 12.076 6.592 16.467 1.00 94.50 215 ARG A C 1
ATOM 1683 O O . ARG A 1 215 ? 10.992 6.088 16.187 1.00 94.50 215 ARG A O 1
ATOM 1690 N N . SER A 1 216 ? 12.220 7.904 16.666 1.00 92.69 216 SER A N 1
ATOM 1691 C CA . SER A 1 216 ? 11.116 8.867 16.573 1.00 92.69 216 SER A CA 1
ATOM 1692 C C . SER A 1 216 ? 10.637 9.025 15.132 1.00 92.69 216 SER A C 1
ATOM 1694 O O . SER A 1 216 ? 9.435 9.080 14.888 1.00 92.69 216 SER A O 1
ATOM 1696 N N . THR A 1 217 ? 11.578 9.035 14.184 1.00 89.94 217 THR A N 1
ATOM 1697 C CA . THR A 1 217 ? 11.285 9.061 12.745 1.00 89.94 217 THR A CA 1
ATOM 1698 C C . THR A 1 217 ? 10.538 7.797 12.341 1.00 89.94 217 THR A C 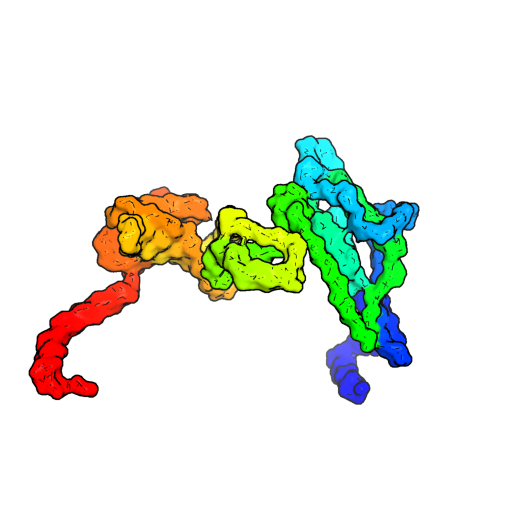1
ATOM 1700 O O . THR A 1 217 ? 9.444 7.889 11.805 1.00 89.94 217 THR A O 1
ATOM 1703 N N . ILE A 1 218 ? 11.054 6.625 12.724 1.00 92.38 218 ILE A N 1
ATOM 1704 C CA . ILE A 1 218 ? 10.378 5.343 12.493 1.00 92.38 218 ILE A CA 1
ATOM 1705 C C . ILE A 1 218 ? 8.967 5.324 13.082 1.00 92.38 218 ILE A C 1
ATOM 1707 O O . ILE A 1 218 ? 8.039 4.870 12.421 1.00 92.38 218 ILE A O 1
ATOM 1711 N N . THR A 1 219 ? 8.790 5.822 14.308 1.00 92.50 219 THR A N 1
ATOM 1712 C CA . THR A 1 219 ? 7.478 5.843 14.974 1.00 92.50 219 THR A CA 1
ATOM 1713 C C . THR A 1 219 ? 6.476 6.684 14.182 1.00 92.50 219 THR A C 1
ATOM 1715 O O . THR A 1 219 ? 5.360 6.232 13.926 1.00 92.50 219 THR A O 1
ATOM 1718 N N . ARG A 1 220 ? 6.878 7.890 13.759 1.00 91.94 220 ARG A N 1
ATOM 1719 C CA . ARG A 1 220 ? 6.052 8.765 12.917 1.00 91.94 220 ARG A CA 1
ATOM 1720 C C . ARG A 1 220 ? 5.719 8.091 11.590 1.00 91.94 220 ARG A C 1
ATOM 1722 O O . ARG A 1 220 ? 4.553 8.032 11.218 1.00 91.94 220 ARG A O 1
ATOM 1729 N N . ASP A 1 221 ? 6.723 7.551 10.911 1.00 89.81 221 ASP A N 1
ATOM 1730 C CA . ASP A 1 221 ? 6.546 6.982 9.581 1.00 89.81 221 ASP A CA 1
ATOM 1731 C C . ASP A 1 221 ? 5.652 5.722 9.634 1.00 89.81 221 ASP A C 1
ATOM 1733 O O . ASP A 1 221 ? 4.789 5.553 8.775 1.00 89.81 221 ASP A O 1
ATOM 1737 N N . CYS A 1 222 ? 5.755 4.890 10.684 1.00 92.06 222 CYS A N 1
ATOM 1738 C CA . CYS A 1 222 ? 4.818 3.785 10.946 1.00 92.06 222 CYS A CA 1
ATOM 1739 C C . CYS A 1 222 ? 3.376 4.285 11.126 1.00 92.06 222 CYS A C 1
ATOM 1741 O O . CYS A 1 222 ? 2.436 3.679 10.610 1.00 92.06 222 CYS A O 1
ATOM 1743 N N . TYR A 1 223 ? 3.190 5.394 11.847 1.00 91.19 223 TYR A N 1
ATOM 1744 C CA . TYR A 1 223 ? 1.868 5.985 12.057 1.00 91.19 223 TYR A CA 1
ATOM 1745 C C . TYR A 1 223 ? 1.264 6.535 10.757 1.00 91.19 223 TYR A C 1
ATOM 1747 O O . TYR A 1 223 ? 0.064 6.402 10.520 1.00 91.19 223 TYR A O 1
ATOM 1755 N N . GLU A 1 224 ? 2.089 7.099 9.877 1.00 89.25 224 GLU A N 1
ATOM 1756 C CA . GLU A 1 224 ? 1.654 7.516 8.542 1.00 89.25 224 GLU A CA 1
ATOM 1757 C C . GLU A 1 224 ? 1.218 6.320 7.688 1.00 89.25 224 GLU A C 1
ATOM 1759 O O . GLU A 1 224 ? 0.154 6.377 7.071 1.00 89.25 224 GLU A O 1
ATOM 1764 N N . VAL A 1 225 ? 1.975 5.212 7.709 1.00 90.31 225 VAL A N 1
ATOM 1765 C CA . VAL A 1 225 ? 1.578 3.961 7.031 1.00 90.31 225 VAL A CA 1
ATOM 1766 C C . VAL A 1 225 ? 0.237 3.462 7.561 1.00 90.31 225 VAL A C 1
ATOM 1768 O O . VAL A 1 225 ? -0.638 3.094 6.778 1.00 90.31 225 VAL A O 1
ATOM 1771 N N . TYR A 1 226 ? 0.039 3.490 8.880 1.00 91.12 226 TYR A N 1
ATOM 1772 C CA . TYR A 1 226 ? -1.250 3.163 9.484 1.00 91.12 226 TYR A CA 1
ATOM 1773 C C . TYR A 1 226 ? -2.374 4.071 8.963 1.00 91.12 226 TYR A C 1
ATOM 1775 O O . TYR A 1 226 ? -3.438 3.572 8.601 1.00 91.12 226 TYR A O 1
ATOM 1783 N N . GLY A 1 227 ? -2.145 5.384 8.874 1.00 91.06 227 GLY A N 1
ATOM 1784 C CA . GLY A 1 227 ? -3.111 6.339 8.328 1.00 91.06 227 GLY A CA 1
ATOM 1785 C C . GLY A 1 227 ? -3.504 6.030 6.879 1.00 91.06 227 GLY A C 1
ATOM 1786 O O . GLY A 1 227 ? -4.695 5.968 6.568 1.00 91.06 227 GLY A O 1
ATOM 1787 N N . GLU A 1 228 ? -2.517 5.769 6.018 1.00 89.00 228 GLU A N 1
ATOM 1788 C CA . GLU A 1 228 ? -2.717 5.358 4.620 1.00 89.00 228 GLU A CA 1
ATOM 1789 C C . GLU A 1 228 ? -3.550 4.067 4.534 1.00 89.00 228 GLU A C 1
ATOM 1791 O O . GLU A 1 228 ? -4.579 4.020 3.855 1.00 89.00 228 GLU A O 1
ATOM 1796 N N . LEU A 1 229 ? -3.153 3.025 5.274 1.00 90.00 229 LEU A N 1
ATOM 1797 C CA . LEU A 1 229 ? -3.848 1.735 5.289 1.00 90.00 229 LEU A CA 1
ATOM 1798 C C . LEU A 1 229 ? -5.269 1.845 5.854 1.00 90.00 229 LEU A C 1
ATOM 1800 O O . LEU A 1 229 ? -6.184 1.204 5.336 1.00 90.00 229 LEU A O 1
ATOM 1804 N N . ARG A 1 230 ? -5.482 2.682 6.877 1.00 90.75 230 ARG A N 1
ATOM 1805 C CA . ARG A 1 230 ? -6.806 2.948 7.455 1.00 90.75 230 ARG A CA 1
ATOM 1806 C C . ARG A 1 230 ? -7.736 3.589 6.429 1.00 90.75 230 ARG A C 1
ATOM 1808 O O . ARG A 1 230 ? -8.889 3.176 6.333 1.00 90.75 230 ARG A O 1
ATOM 1815 N N . ILE A 1 231 ? -7.262 4.577 5.668 1.00 91.19 231 ILE A N 1
ATOM 1816 C CA . ILE A 1 231 ? -8.055 5.229 4.612 1.00 91.19 231 ILE A CA 1
ATOM 1817 C C . ILE A 1 231 ? -8.427 4.214 3.527 1.00 91.19 231 ILE A C 1
ATOM 1819 O O . ILE A 1 231 ? -9.604 4.099 3.183 1.00 91.19 231 ILE A O 1
ATOM 1823 N N . ASN A 1 232 ? -7.454 3.430 3.058 1.00 90.25 232 ASN A N 1
ATOM 1824 C CA . ASN A 1 232 ? -7.680 2.402 2.040 1.00 90.25 232 ASN A CA 1
ATOM 1825 C C . ASN A 1 232 ? -8.695 1.349 2.510 1.00 90.25 232 ASN A C 1
ATOM 1827 O O . ASN A 1 232 ? -9.603 0.980 1.766 1.00 90.25 232 ASN A O 1
ATOM 1831 N N . LEU A 1 233 ? -8.591 0.899 3.766 1.00 91.12 233 LEU A N 1
ATOM 1832 C CA . LEU A 1 233 ? -9.535 -0.056 4.342 1.00 91.12 233 LEU A CA 1
ATOM 1833 C C . LEU A 1 233 ? -10.940 0.545 4.476 1.00 91.12 233 LEU A C 1
ATOM 1835 O O . LEU A 1 233 ? -11.910 -0.120 4.125 1.00 91.12 233 LEU A O 1
ATOM 1839 N N . LYS A 1 234 ? -11.069 1.801 4.926 1.00 91.94 234 LYS A N 1
ATOM 1840 C CA . LYS A 1 234 ? -12.368 2.496 4.967 1.00 91.94 234 LYS A CA 1
ATOM 1841 C C . LYS A 1 234 ? -13.010 2.574 3.585 1.00 91.94 234 LYS A C 1
ATOM 1843 O O . LYS A 1 234 ? -14.210 2.344 3.463 1.00 91.94 234 LYS A O 1
ATOM 1848 N N . GLN A 1 235 ? -12.231 2.883 2.551 1.00 89.94 235 GLN A N 1
ATOM 1849 C CA . GLN A 1 235 ? -12.731 2.918 1.180 1.00 89.94 235 GLN A CA 1
ATOM 1850 C C . GLN A 1 235 ? -13.187 1.528 0.715 1.00 89.94 235 GLN A C 1
ATOM 1852 O O . GLN A 1 235 ? -14.310 1.388 0.240 1.00 89.94 235 GLN A O 1
ATOM 1857 N N . SER A 1 236 ? -12.380 0.493 0.952 1.00 88.75 236 SER A N 1
ATOM 1858 C CA . SER A 1 236 ? -12.740 -0.890 0.621 1.00 88.75 236 SER A CA 1
ATOM 1859 C C . SER A 1 236 ? -14.024 -1.351 1.326 1.00 88.75 236 SER A C 1
ATOM 1861 O O . SER A 1 236 ? -14.913 -1.912 0.687 1.00 88.75 236 SER A O 1
ATOM 1863 N N . LEU A 1 237 ? -14.183 -1.050 2.620 1.00 90.88 237 LEU A N 1
ATOM 1864 C CA . LEU A 1 237 ? -15.398 -1.374 3.375 1.00 90.88 237 LEU A CA 1
ATOM 1865 C C . LEU A 1 237 ? -16.633 -0.635 2.838 1.00 90.88 237 LEU A C 1
ATOM 1867 O O . LEU A 1 237 ? -17.704 -1.233 2.769 1.00 90.88 237 LEU A O 1
ATOM 1871 N N . ARG A 1 238 ? -16.492 0.624 2.400 1.00 88.81 238 ARG A N 1
ATOM 1872 C CA . ARG A 1 238 ? -17.582 1.390 1.765 1.00 88.81 238 ARG A CA 1
ATOM 1873 C C . ARG A 1 238 ? -18.010 0.819 0.416 1.00 88.81 238 ARG A C 1
ATOM 1875 O O . ARG A 1 238 ? -19.188 0.887 0.088 1.00 88.81 238 ARG A O 1
ATOM 1882 N N . GLU A 1 239 ? -17.072 0.286 -0.363 1.00 87.56 239 GLU A N 1
ATOM 1883 C CA . GLU A 1 239 ? -17.340 -0.291 -1.687 1.00 87.56 239 GLU A CA 1
ATOM 1884 C C . GLU A 1 239 ? -17.942 -1.701 -1.602 1.00 87.56 239 GLU A C 1
ATOM 1886 O O . GLU A 1 239 ? -18.816 -2.071 -2.391 1.00 87.56 239 GLU A O 1
ATOM 1891 N N . ILE A 1 240 ? -17.471 -2.510 -0.649 1.00 87.38 240 ILE A N 1
ATOM 1892 C CA . ILE A 1 240 ? -17.946 -3.885 -0.455 1.00 87.38 240 ILE A CA 1
ATOM 1893 C C . ILE A 1 240 ? -19.267 -3.898 0.329 1.00 87.38 240 ILE A C 1
ATOM 1895 O O . ILE A 1 240 ? -20.111 -4.746 0.051 1.00 87.38 240 ILE A O 1
ATOM 1899 N N . GLN A 1 241 ? -19.434 -2.974 1.283 1.00 87.88 241 GLN A N 1
ATOM 1900 C CA . GLN A 1 241 ? -20.506 -2.957 2.289 1.00 87.88 241 GLN A CA 1
ATOM 1901 C C . GLN A 1 241 ? -20.740 -4.335 2.935 1.00 87.88 241 GLN A C 1
ATOM 1903 O O . GLN A 1 241 ? -21.874 -4.822 2.980 1.00 87.88 241 GLN A O 1
ATOM 1908 N N . PRO A 1 242 ? -19.680 -5.012 3.422 1.00 90.81 242 PRO A N 1
ATOM 1909 C CA . PRO A 1 242 ? -19.818 -6.363 3.933 1.00 90.81 242 PRO A CA 1
ATOM 1910 C C . PRO A 1 242 ? -20.524 -6.326 5.280 1.00 90.81 242 PRO A C 1
ATOM 1912 O O . PRO A 1 242 ? -20.290 -5.420 6.071 1.00 90.81 242 PRO A O 1
ATOM 1915 N N . ARG A 1 243 ? -21.326 -7.340 5.585 1.00 92.00 243 ARG A N 1
ATOM 1916 C CA . ARG A 1 243 ? -21.855 -7.517 6.938 1.00 92.00 243 ARG A CA 1
ATOM 1917 C C . ARG A 1 243 ? -20.709 -7.722 7.935 1.00 92.00 243 ARG A C 1
ATOM 1919 O O . ARG A 1 243 ? -19.785 -8.482 7.642 1.00 92.00 243 ARG A O 1
ATOM 1926 N N . ILE A 1 244 ? -20.794 -7.093 9.108 1.00 93.94 244 ILE A N 1
ATOM 1927 C CA . ILE A 1 244 ? -19.699 -7.100 10.088 1.00 93.94 244 ILE A CA 1
ATOM 1928 C C . ILE A 1 244 ? -20.114 -7.789 11.385 1.00 93.94 244 ILE A C 1
ATOM 1930 O O . ILE A 1 244 ? -21.142 -7.476 11.984 1.00 93.94 244 ILE A O 1
ATOM 1934 N N . CYS A 1 245 ? -19.262 -8.694 11.853 1.00 95.44 245 CYS A N 1
ATOM 1935 C CA . CYS A 1 245 ? -19.299 -9.250 13.198 1.00 95.44 245 CYS A CA 1
ATOM 1936 C C . CYS A 1 245 ? -18.178 -8.608 14.018 1.00 95.44 245 CYS A C 1
ATOM 1938 O O . CYS A 1 245 ? -17.031 -8.557 13.580 1.00 95.44 245 CYS A O 1
ATOM 1940 N N . LEU A 1 246 ? -18.488 -8.113 15.208 1.00 95.38 246 LEU A N 1
ATOM 1941 C CA . LEU A 1 246 ? -17.516 -7.495 16.099 1.00 95.38 246 LEU A CA 1
ATOM 1942 C C . LEU A 1 246 ? -17.092 -8.483 17.182 1.00 95.38 246 LEU A C 1
ATOM 1944 O O . LEU A 1 246 ? -17.894 -9.280 17.663 1.00 95.38 246 LEU A O 1
ATOM 1948 N N . THR A 1 247 ? -15.839 -8.399 17.603 1.00 93.75 247 THR A N 1
ATOM 1949 C CA . THR A 1 247 ? -15.365 -8.995 18.855 1.00 93.75 247 THR A CA 1
ATOM 1950 C C . THR A 1 247 ? -14.698 -7.902 19.670 1.00 93.75 247 THR A C 1
ATOM 1952 O O . THR A 1 247 ? -13.844 -7.183 19.136 1.00 93.75 247 THR A O 1
ATOM 1955 N N . THR A 1 248 ? -15.056 -7.794 20.941 1.00 91.00 248 THR A N 1
ATOM 1956 C CA . THR A 1 248 ? -14.425 -6.864 21.877 1.00 91.00 248 THR A CA 1
ATOM 1957 C C . THR A 1 248 ? -13.716 -7.628 22.970 1.00 91.00 248 THR A C 1
ATOM 1959 O O . THR A 1 248 ? -14.297 -8.540 23.556 1.00 91.00 248 THR A O 1
ATOM 1962 N N . ASP A 1 249 ? -12.491 -7.217 23.265 1.00 85.19 249 ASP A N 1
ATOM 1963 C CA . ASP A 1 249 ? -11.756 -7.695 24.427 1.00 85.19 249 ASP A CA 1
ATOM 1964 C C . ASP A 1 249 ? -11.352 -6.506 25.294 1.00 85.19 249 ASP A C 1
ATOM 1966 O O . ASP A 1 249 ? -10.919 -5.472 24.771 1.00 85.19 249 ASP A O 1
ATOM 1970 N N . THR A 1 250 ? -11.518 -6.652 26.603 1.00 82.81 250 THR A N 1
ATOM 1971 C CA . THR A 1 250 ? -11.183 -5.632 27.594 1.00 82.81 250 THR A CA 1
ATOM 1972 C C . THR A 1 250 ? -10.276 -6.228 28.647 1.00 82.81 250 THR A C 1
ATOM 1974 O O . THR A 1 250 ? -10.648 -7.188 29.316 1.00 82.81 250 THR A O 1
ATOM 1977 N N . TRP A 1 251 ? -9.103 -5.634 28.846 1.00 80.50 251 TRP A N 1
ATOM 1978 C CA . TRP A 1 251 ? -8.162 -6.109 29.856 1.00 80.50 251 TRP A CA 1
ATOM 1979 C C . TRP A 1 251 ? -7.527 -4.962 30.631 1.00 80.50 251 TRP A C 1
ATOM 1981 O O . TRP A 1 251 ? -7.376 -3.834 30.149 1.00 80.50 251 TRP A O 1
ATOM 1991 N N . THR A 1 252 ? -7.113 -5.287 31.853 1.00 76.88 252 THR A N 1
ATOM 1992 C CA . THR A 1 252 ? -6.363 -4.401 32.739 1.00 76.88 252 THR A CA 1
ATOM 1993 C C . THR A 1 252 ? -4.917 -4.899 32.835 1.00 76.88 252 THR A C 1
ATOM 1995 O O . THR A 1 252 ? -4.644 -5.850 33.567 1.00 76.88 252 THR A O 1
ATOM 1998 N N . PRO A 1 253 ? -3.961 -4.300 32.108 1.00 73.12 253 PRO A N 1
ATOM 1999 C CA . PRO A 1 253 ? -2.545 -4.590 32.265 1.00 73.12 253 PRO A CA 1
ATOM 2000 C C . PRO A 1 253 ? -2.010 -4.066 33.605 1.00 73.12 253 PRO A C 1
ATOM 2002 O O . PRO A 1 253 ? -2.612 -3.218 34.265 1.00 73.12 253 PRO A O 1
ATOM 2005 N N . VAL A 1 254 ? -0.804 -4.514 33.964 1.00 67.75 254 VAL A N 1
ATOM 2006 C CA . VAL A 1 254 ? -0.093 -4.169 35.215 1.00 67.75 254 VAL A CA 1
ATOM 2007 C C . VAL A 1 254 ? 0.035 -2.650 35.438 1.00 67.75 254 VAL A C 1
ATOM 2009 O O . VAL A 1 254 ? 0.079 -2.181 36.571 1.00 67.75 254 VAL A O 1
ATOM 2012 N N . GLN A 1 255 ? 0.022 -1.870 34.355 1.00 67.06 255 GLN A N 1
ATOM 2013 C CA . GLN A 1 255 ? 0.086 -0.404 34.344 1.00 67.06 255 GLN A CA 1
ATOM 2014 C C . GLN A 1 255 ? -1.214 0.283 34.815 1.00 67.06 255 GLN A C 1
ATOM 2016 O O . GLN A 1 255 ? -1.254 1.507 34.890 1.00 67.06 255 GLN A O 1
ATOM 2021 N N . ARG A 1 256 ? -2.268 -0.486 35.137 1.00 73.56 256 ARG A N 1
ATOM 2022 C CA . ARG A 1 256 ? -3.583 -0.027 35.633 1.00 73.56 256 ARG A CA 1
ATOM 2023 C C . ARG A 1 256 ? -4.377 0.875 34.675 1.00 73.56 256 ARG A C 1
ATOM 2025 O O . ARG A 1 256 ? -5.315 1.539 35.103 1.00 73.56 256 ARG A O 1
ATOM 2032 N N . ILE A 1 257 ? -4.038 0.874 33.386 1.00 77.19 257 ILE A N 1
ATOM 2033 C CA . ILE A 1 257 ? -4.815 1.540 32.331 1.00 77.19 257 ILE A CA 1
ATOM 2034 C C . ILE A 1 257 ? -5.602 0.469 31.592 1.00 77.19 257 ILE A C 1
ATOM 2036 O O . ILE A 1 257 ? -4.996 -0.370 30.939 1.00 77.19 257 ILE A O 1
ATOM 2040 N N . ASN A 1 258 ? -6.926 0.482 31.697 1.00 81.25 258 ASN A N 1
ATOM 2041 C CA . ASN A 1 258 ? -7.769 -0.488 31.003 1.00 81.25 258 ASN A CA 1
ATOM 2042 C C . ASN A 1 258 ? -7.764 -0.213 29.500 1.00 81.25 258 ASN A C 1
ATOM 2044 O O . ASN A 1 258 ? -7.858 0.944 29.094 1.00 81.25 258 ASN A O 1
ATOM 2048 N N . TYR A 1 259 ? -7.709 -1.259 28.685 1.00 86.50 259 TYR A N 1
ATOM 2049 C CA . TYR A 1 259 ? -7.797 -1.149 27.232 1.00 86.50 259 TYR A CA 1
ATOM 2050 C C . TYR A 1 259 ? -8.988 -1.935 26.711 1.00 86.50 259 TYR A C 1
ATOM 2052 O O . TYR A 1 259 ? -9.351 -2.961 27.280 1.00 86.50 259 TYR A O 1
ATOM 2060 N N . MET A 1 260 ? -9.559 -1.447 25.614 1.00 88.88 260 MET A N 1
ATOM 2061 C CA . MET A 1 260 ? -10.525 -2.164 24.797 1.00 88.88 260 MET A CA 1
ATOM 2062 C C . MET A 1 260 ? -9.968 -2.314 23.383 1.00 88.88 260 MET A C 1
ATOM 2064 O O . MET A 1 260 ? -9.599 -1.326 22.741 1.00 88.88 260 MET A O 1
ATOM 2068 N N . CYS A 1 261 ? -9.941 -3.545 22.884 1.00 91.94 261 CYS A N 1
ATOM 2069 C CA . CYS A 1 261 ? -9.702 -3.828 21.477 1.00 91.94 261 CYS A CA 1
ATOM 2070 C C . CYS A 1 261 ? -11.026 -4.176 20.805 1.00 91.94 261 CYS A C 1
ATOM 2072 O O . CYS A 1 261 ? -11.698 -5.121 21.210 1.00 91.94 261 CYS A O 1
ATOM 2074 N N . LEU A 1 262 ? -11.378 -3.433 19.758 1.00 93.94 262 LEU A N 1
ATOM 2075 C CA . LEU A 1 262 ? -12.518 -3.721 18.899 1.00 93.94 262 LEU A CA 1
ATOM 2076 C C . LEU A 1 262 ? -12.008 -4.262 17.566 1.00 93.94 262 LEU A C 1
ATOM 2078 O O . LEU A 1 262 ? -11.322 -3.565 16.814 1.00 93.94 262 LEU A O 1
ATOM 2082 N N . THR A 1 263 ? -12.366 -5.504 17.263 1.00 95.06 263 THR A N 1
ATOM 2083 C CA . THR A 1 263 ? -12.000 -6.172 16.012 1.00 95.06 263 THR A CA 1
ATOM 2084 C C . THR A 1 263 ? -13.246 -6.451 15.185 1.00 95.06 263 THR A C 1
ATOM 2086 O O . THR A 1 263 ? -14.220 -6.996 15.697 1.00 95.06 263 THR A O 1
ATOM 2089 N N . ALA A 1 264 ? -13.196 -6.105 13.903 1.00 95.38 264 ALA A N 1
ATOM 2090 C CA . ALA A 1 264 ? -14.200 -6.458 12.915 1.00 95.38 264 ALA A CA 1
ATOM 2091 C C . ALA A 1 264 ? -13.803 -7.721 12.153 1.00 95.38 264 ALA A C 1
ATOM 2093 O O . ALA A 1 264 ? -12.650 -7.894 11.743 1.00 95.38 264 ALA A O 1
ATOM 2094 N N . HIS A 1 265 ? -14.799 -8.567 11.932 1.00 96.06 265 HIS A N 1
ATOM 2095 C CA . HIS A 1 265 ? -14.728 -9.792 11.155 1.00 96.06 265 HIS A CA 1
ATOM 2096 C C . HIS A 1 265 ? -15.766 -9.709 10.046 1.00 96.06 265 HIS A C 1
ATOM 2098 O O . HIS A 1 265 ? -16.927 -9.388 10.308 1.00 96.06 265 HIS A O 1
ATOM 2104 N N . PHE A 1 266 ? -15.351 -9.967 8.813 1.00 94.56 266 PHE A N 1
ATOM 2105 C CA . PHE A 1 266 ? -16.233 -9.905 7.652 1.00 94.56 266 PHE A CA 1
ATOM 2106 C C . PHE A 1 266 ? -15.741 -10.831 6.541 1.00 94.56 266 PHE A C 1
ATOM 2108 O O . PHE A 1 266 ? -14.563 -11.179 6.493 1.00 94.56 266 PHE A O 1
ATOM 2115 N N . ILE A 1 267 ? -16.648 -11.226 5.652 1.00 93.31 267 ILE A N 1
ATOM 2116 C CA . ILE A 1 267 ? -16.343 -12.044 4.474 1.00 93.31 267 ILE A CA 1
ATOM 2117 C C . ILE A 1 267 ? -16.440 -11.144 3.240 1.00 93.31 267 ILE A C 1
ATOM 2119 O O . ILE A 1 267 ? -17.385 -10.361 3.121 1.00 93.31 267 ILE A O 1
ATOM 2123 N N . ASP A 1 268 ? -15.448 -11.213 2.355 1.00 89.06 268 ASP A N 1
ATOM 2124 C CA . ASP A 1 268 ? -15.448 -10.456 1.101 1.00 89.06 268 ASP A CA 1
ATOM 2125 C C . ASP A 1 268 ? -16.184 -11.188 -0.040 1.00 89.06 268 ASP A C 1
ATOM 2127 O O . ASP A 1 268 ? -16.807 -12.234 0.145 1.00 89.06 268 ASP A O 1
ATOM 2131 N N . ARG A 1 269 ? -16.140 -10.616 -1.250 1.00 86.88 269 ARG A N 1
ATOM 2132 C CA . ARG A 1 269 ? -16.805 -11.182 -2.438 1.00 86.88 269 ARG A CA 1
ATOM 2133 C C . ARG A 1 269 ? -16.167 -12.489 -2.919 1.00 86.88 269 ARG A C 1
ATOM 2135 O O . ARG A 1 269 ? -16.834 -13.260 -3.604 1.00 86.88 269 ARG A O 1
ATOM 2142 N N . ASP A 1 270 ? -14.920 -12.734 -2.532 1.00 90.81 270 ASP A N 1
ATOM 2143 C CA . ASP A 1 270 ? -14.148 -13.927 -2.871 1.00 90.81 270 ASP A CA 1
ATOM 2144 C C . ASP A 1 270 ? -14.259 -15.005 -1.777 1.00 90.81 270 ASP A C 1
ATOM 2146 O O . ASP A 1 270 ? -13.524 -15.993 -1.795 1.00 90.81 270 ASP A O 1
ATOM 2150 N N . TRP A 1 271 ? -15.200 -14.842 -0.835 1.00 90.69 271 TRP A N 1
ATOM 2151 C CA . TRP A 1 271 ? -15.423 -15.741 0.301 1.00 90.69 271 TRP A CA 1
ATOM 2152 C C . TRP A 1 271 ? -14.223 -15.865 1.250 1.00 90.69 271 TRP A C 1
ATOM 2154 O O . TRP A 1 271 ? -14.091 -16.852 1.979 1.00 90.69 271 TRP A O 1
ATOM 2164 N N . VAL A 1 272 ? -13.366 -14.845 1.301 1.00 92.69 272 VAL A N 1
ATOM 2165 C CA . VAL A 1 272 ? -12.239 -14.794 2.231 1.00 92.69 272 VAL A CA 1
ATOM 2166 C C . VAL A 1 272 ? -12.675 -14.121 3.528 1.00 92.69 272 VAL A C 1
ATOM 2168 O O . VAL A 1 272 ? -13.219 -13.016 3.531 1.00 92.69 272 VAL A O 1
ATOM 2171 N N . LEU A 1 273 ? -12.419 -14.793 4.653 1.00 93.94 273 LEU A N 1
ATOM 2172 C CA . LEU A 1 273 ? -12.623 -14.230 5.985 1.00 93.94 273 LEU A CA 1
ATOM 2173 C C . LEU A 1 273 ? -11.504 -13.235 6.313 1.00 93.94 273 LEU A C 1
ATOM 2175 O O . LEU A 1 273 ? -10.326 -13.591 6.363 1.00 93.94 273 LEU A O 1
ATOM 2179 N N . HIS A 1 274 ? -11.886 -12.002 6.624 1.00 93.62 274 HIS A N 1
ATOM 2180 C CA . HIS A 1 274 ? -10.986 -10.947 7.071 1.00 93.62 274 HIS A CA 1
ATOM 2181 C C . HIS A 1 274 ? -11.204 -10.632 8.542 1.00 93.62 274 HIS A C 1
ATOM 2183 O O . HIS A 1 274 ? -12.334 -10.484 9.000 1.00 93.62 274 HIS A O 1
ATOM 2189 N N . LYS A 1 275 ? -10.094 -10.450 9.260 1.00 94.88 275 LYS A N 1
ATOM 2190 C CA . LYS A 1 275 ? -10.040 -9.947 10.636 1.00 94.88 275 LYS A CA 1
ATOM 2191 C C . LYS A 1 275 ? -9.256 -8.639 10.650 1.00 94.88 275 LYS A C 1
ATOM 2193 O O . LYS A 1 275 ? -8.105 -8.618 10.204 1.00 94.88 275 LYS A O 1
ATOM 2198 N N . ARG A 1 276 ? -9.851 -7.546 11.132 1.00 93.88 276 ARG A N 1
ATOM 2199 C CA . ARG A 1 276 ? -9.209 -6.221 11.201 1.00 93.88 276 ARG A CA 1
ATOM 2200 C C . ARG A 1 276 ? -9.507 -5.540 12.530 1.00 93.88 276 ARG A C 1
ATOM 2202 O O . ARG A 1 276 ? -10.663 -5.419 12.920 1.00 93.88 276 ARG A O 1
ATOM 2209 N N . ILE A 1 277 ? -8.465 -5.076 13.214 1.00 93.38 277 ILE A N 1
ATOM 2210 C CA . ILE A 1 277 ? -8.619 -4.256 14.420 1.00 93.38 277 ILE A CA 1
ATOM 2211 C C . ILE A 1 277 ? -9.092 -2.869 13.975 1.00 93.38 277 ILE A C 1
ATOM 2213 O O . ILE A 1 277 ? -8.395 -2.195 13.217 1.00 93.38 277 ILE A O 1
ATOM 2217 N N . LEU A 1 278 ? -10.283 -2.461 14.415 1.00 92.62 278 LEU A N 1
ATOM 2218 C CA . LEU A 1 278 ? -10.850 -1.145 14.111 1.00 92.62 278 LEU A CA 1
ATOM 2219 C C . LEU A 1 278 ? -10.396 -0.089 15.112 1.00 92.62 278 LEU A C 1
ATOM 2221 O O . LEU A 1 278 ? -10.215 1.077 14.754 1.00 92.62 278 LEU A O 1
ATOM 2225 N N . ASN A 1 279 ? -10.256 -0.490 16.374 1.00 90.88 279 ASN A N 1
ATOM 2226 C CA . ASN A 1 279 ? -9.828 0.403 17.432 1.00 90.88 279 ASN A CA 1
ATOM 2227 C C . ASN A 1 279 ? -9.105 -0.358 18.538 1.00 90.88 279 ASN A C 1
ATOM 2229 O O . ASN A 1 279 ? -9.459 -1.487 18.880 1.00 90.88 279 ASN A O 1
ATOM 2233 N N . PHE A 1 280 ? -8.105 0.301 19.102 1.00 89.19 280 PHE A N 1
ATOM 2234 C CA . PHE A 1 280 ? -7.409 -0.111 20.305 1.00 89.19 280 PHE A CA 1
ATOM 2235 C C . PHE A 1 280 ? -7.302 1.140 21.166 1.00 89.19 280 PHE A C 1
ATOM 2237 O O . PHE A 1 280 ? -6.517 2.039 20.860 1.00 89.19 280 PHE A O 1
ATOM 2244 N N . CYS A 1 281 ? -8.145 1.244 22.188 1.00 84.38 281 CYS A N 1
ATOM 2245 C CA . CYS A 1 281 ? -8.290 2.480 22.945 1.00 84.38 281 CYS A CA 1
ATOM 2246 C C . CYS A 1 281 ? -8.249 2.233 24.454 1.00 84.38 281 CYS A C 1
ATOM 2248 O O . CYS A 1 281 ? -8.784 1.225 24.926 1.00 84.38 281 CYS A O 1
ATOM 2250 N N . PRO A 1 282 ? -7.641 3.147 25.230 1.00 85.94 282 PRO A N 1
ATOM 2251 C CA . PRO A 1 282 ? -7.781 3.121 26.673 1.00 85.94 282 PRO A CA 1
ATOM 2252 C C . PRO A 1 282 ? -9.233 3.438 27.054 1.00 85.94 282 PRO A C 1
ATOM 2254 O O . PRO A 1 282 ? -9.849 4.334 26.477 1.00 85.94 282 PRO A O 1
ATOM 2257 N N . ILE A 1 283 ? -9.769 2.723 28.039 1.00 84.00 283 ILE A N 1
ATOM 2258 C CA . ILE A 1 283 ? -11.096 2.963 28.610 1.00 84.00 283 ILE A CA 1
ATOM 2259 C C . ILE A 1 283 ? -10.956 3.420 30.062 1.00 84.00 283 ILE A C 1
ATOM 2261 O O . ILE A 1 283 ? -10.184 2.875 30.850 1.00 84.00 283 ILE A O 1
ATOM 2265 N N . THR A 1 284 ? -11.699 4.458 30.429 1.00 77.75 284 THR A N 1
ATOM 2266 C CA . THR A 1 284 ? -11.663 5.037 31.782 1.00 77.75 284 THR A CA 1
ATOM 2267 C C . THR A 1 284 ? -12.631 4.344 32.738 1.00 77.75 284 THR A C 1
ATOM 2269 O O . THR A 1 284 ? -12.489 4.468 33.952 1.00 77.75 284 THR A O 1
ATOM 2272 N N . SER A 1 285 ? -13.600 3.596 32.206 1.00 79.62 285 SER A N 1
ATOM 2273 C CA . SER A 1 285 ? -14.656 2.939 32.969 1.00 79.62 285 SER A CA 1
ATOM 2274 C C . SER A 1 285 ? -15.028 1.594 32.353 1.00 79.62 285 SER A C 1
ATOM 2276 O O . SER A 1 285 ? -15.089 1.465 31.134 1.00 79.62 285 SER A O 1
ATOM 2278 N N . HIS A 1 286 ? -15.327 0.621 33.215 1.00 76.81 286 HIS A N 1
ATOM 2279 C CA . HIS A 1 286 ? -15.836 -0.709 32.848 1.00 76.81 286 HIS A CA 1
ATOM 2280 C C . HIS A 1 286 ? -17.366 -0.789 32.881 1.00 76.81 286 HIS A C 1
ATOM 2282 O O . HIS A 1 286 ? -17.939 -1.877 32.909 1.00 76.81 286 HIS A O 1
ATOM 2288 N N . LYS A 1 287 ? -18.050 0.356 32.962 1.00 85.38 287 LYS A N 1
ATOM 2289 C CA . LYS A 1 287 ? -19.511 0.398 32.898 1.00 85.38 287 LYS A CA 1
ATOM 2290 C C . LYS A 1 287 ? -19.976 0.162 31.462 1.00 85.38 287 LYS A C 1
ATOM 2292 O O . LYS A 1 287 ? -19.388 0.709 30.528 1.00 85.38 287 LYS A O 1
ATOM 2297 N N . GLY A 1 288 ? -21.038 -0.625 31.305 1.00 85.88 288 GLY A N 1
ATOM 2298 C CA . GLY A 1 288 ? -21.535 -1.041 29.995 1.00 85.88 288 GLY A CA 1
ATOM 2299 C C . GLY A 1 288 ? -21.893 0.124 29.075 1.00 85.88 288 GLY A C 1
ATOM 2300 O O . GLY A 1 288 ? -21.610 0.070 27.883 1.00 85.88 288 GLY A O 1
ATOM 2301 N N . GLU A 1 289 ? -22.418 1.220 29.623 1.00 89.50 289 GLU A N 1
ATOM 2302 C CA . GLU A 1 289 ? -22.800 2.409 28.857 1.00 89.50 289 GLU A CA 1
ATOM 2303 C C . GLU A 1 289 ? -21.591 3.070 28.177 1.00 89.50 289 GLU A C 1
ATOM 2305 O O . GLU A 1 289 ? -21.654 3.434 27.004 1.00 89.50 289 GLU A O 1
ATOM 2310 N N . HIS A 1 290 ? -20.457 3.165 28.882 1.00 88.31 290 HIS A N 1
ATOM 2311 C CA . HIS A 1 290 ? -19.223 3.730 28.326 1.00 88.31 290 HIS A CA 1
ATOM 2312 C C . HIS A 1 290 ? -18.581 2.809 27.282 1.00 88.31 290 HIS A C 1
ATOM 2314 O O . HIS A 1 290 ? -17.995 3.290 26.307 1.00 88.31 290 HIS A O 1
ATOM 2320 N N . LEU A 1 291 ? -18.700 1.489 27.460 1.00 89.31 291 LEU A N 1
ATOM 2321 C CA . LEU A 1 291 ? -18.261 0.516 26.459 1.00 89.31 291 LEU A CA 1
ATOM 2322 C C . LEU A 1 291 ? -19.104 0.643 25.184 1.00 89.31 291 LEU A C 1
ATOM 2324 O O . LEU A 1 291 ? -18.548 0.766 24.093 1.00 89.31 291 LEU A O 1
ATOM 2328 N N . ALA A 1 292 ? -20.432 0.704 25.319 1.00 91.56 292 ALA A N 1
ATOM 2329 C CA . ALA A 1 292 ? -21.354 0.893 24.201 1.00 91.56 292 ALA A CA 1
ATOM 2330 C C . ALA A 1 292 ? -21.091 2.203 23.449 1.00 91.56 292 ALA A C 1
ATOM 2332 O O . ALA A 1 292 ? -21.068 2.213 22.217 1.00 91.56 292 ALA A O 1
ATOM 2333 N N . GLU A 1 293 ? -20.847 3.298 24.171 1.00 91.56 293 GLU A N 1
ATOM 2334 C CA . GLU A 1 293 ? -20.478 4.589 23.588 1.00 91.56 293 GLU A CA 1
ATOM 2335 C C . GLU A 1 293 ? -19.153 4.501 22.818 1.00 91.56 293 GLU A C 1
ATOM 2337 O O . GLU A 1 293 ? -19.071 4.952 21.677 1.00 91.56 293 GLU A O 1
ATOM 2342 N N . SER A 1 294 ? -18.138 3.849 23.389 1.00 91.19 294 SER A N 1
ATOM 2343 C CA . SER A 1 294 ? -16.833 3.667 22.740 1.00 91.19 294 SER A CA 1
ATOM 2344 C C . SER A 1 294 ? -16.934 2.833 21.456 1.00 91.19 294 SER A C 1
ATOM 2346 O O . SER A 1 294 ? -16.309 3.169 20.446 1.00 91.19 294 SER A O 1
ATOM 2348 N N . ILE A 1 295 ? -17.747 1.770 21.465 1.00 93.00 295 ILE A N 1
ATOM 2349 C CA . ILE A 1 295 ? -18.025 0.948 20.279 1.00 93.00 295 ILE A CA 1
ATOM 2350 C C . ILE A 1 295 ? -18.802 1.764 19.240 1.00 93.00 295 ILE A C 1
ATOM 2352 O O . ILE A 1 295 ? -18.405 1.803 18.078 1.00 93.00 295 ILE A O 1
ATOM 2356 N N . SER A 1 296 ? -19.861 2.465 19.652 1.00 93.06 296 SER A N 1
ATOM 2357 C CA . SER A 1 296 ? -20.705 3.274 18.760 1.00 93.06 296 SER A CA 1
ATOM 2358 C C . SER A 1 296 ? -19.911 4.389 18.085 1.00 93.06 296 SER A C 1
ATOM 2360 O O . SER A 1 296 ? -20.000 4.565 16.873 1.00 93.06 296 SER A O 1
ATOM 2362 N N . ASN A 1 297 ? -19.079 5.103 18.847 1.00 93.06 297 ASN A N 1
ATOM 2363 C CA . ASN A 1 297 ? -18.203 6.141 18.316 1.00 93.06 297 ASN A CA 1
ATOM 2364 C C . ASN A 1 297 ? -17.214 5.558 17.310 1.00 93.06 297 ASN A C 1
ATOM 2366 O O . ASN A 1 297 ? -17.013 6.150 16.257 1.00 93.06 297 ASN A O 1
ATOM 2370 N N . CYS A 1 298 ? -16.649 4.376 17.581 1.00 93.56 298 CYS A N 1
ATOM 2371 C CA . CYS A 1 298 ? -15.795 3.697 16.614 1.00 93.56 298 CYS A CA 1
ATOM 2372 C C . CYS A 1 298 ? -16.551 3.363 15.319 1.00 93.56 298 CYS A C 1
ATOM 2374 O O . CYS A 1 298 ? -16.058 3.654 14.232 1.00 93.56 298 CYS A O 1
ATOM 2376 N N . LEU A 1 299 ? -17.755 2.802 15.417 1.00 93.50 299 LEU A N 1
ATOM 2377 C CA . LEU A 1 299 ? -18.575 2.472 14.251 1.00 93.50 299 LEU A CA 1
ATOM 2378 C C . LEU A 1 299 ? -18.902 3.708 13.404 1.00 93.50 299 LEU A C 1
ATOM 2380 O O . LEU A 1 299 ? -18.726 3.670 12.187 1.00 93.50 299 LEU A O 1
ATOM 2384 N N . LEU A 1 300 ? -19.260 4.826 14.040 1.00 92.81 300 LEU A N 1
ATOM 2385 C CA . LEU A 1 300 ? -19.462 6.112 13.365 1.00 92.81 300 LEU A CA 1
ATOM 2386 C C . LEU A 1 300 ? -18.181 6.601 12.677 1.00 92.81 300 LEU A C 1
ATOM 2388 O O . LEU A 1 300 ? -18.211 6.986 11.510 1.00 92.81 300 LEU A O 1
ATOM 2392 N N . ASP A 1 301 ? -17.039 6.513 13.361 1.00 92.88 301 ASP A N 1
ATOM 2393 C CA . ASP A 1 301 ? -15.735 6.915 12.830 1.00 92.88 301 ASP A CA 1
ATOM 2394 C C . ASP A 1 301 ? -15.365 6.141 11.560 1.00 92.88 301 ASP A C 1
ATOM 2396 O O . ASP A 1 301 ? -14.770 6.678 10.619 1.00 92.88 301 ASP A O 1
ATOM 2400 N N . TRP A 1 302 ? -15.699 4.852 11.532 1.00 93.06 302 TRP A N 1
ATOM 2401 C CA . TRP A 1 302 ? -15.486 3.965 10.394 1.00 93.06 302 TRP A CA 1
ATOM 2402 C C . TRP A 1 302 ? -16.625 4.005 9.367 1.00 93.06 302 TRP A C 1
ATOM 2404 O O . TRP A 1 302 ? -16.450 3.471 8.272 1.00 93.06 302 TRP A O 1
ATOM 2414 N N . ASN A 1 303 ? -17.721 4.710 9.665 1.00 90.88 303 ASN A N 1
ATOM 2415 C CA . ASN A 1 303 ? -18.951 4.758 8.877 1.00 90.88 303 ASN A CA 1
ATOM 2416 C C . ASN A 1 303 ? -19.505 3.349 8.601 1.00 90.88 303 ASN A C 1
ATOM 2418 O O . ASN A 1 303 ? -19.747 2.981 7.450 1.00 90.88 303 ASN A O 1
ATOM 2422 N N . LEU A 1 304 ? -19.621 2.561 9.672 1.00 91.25 304 LEU A N 1
ATOM 2423 C CA . LEU A 1 304 ? -20.101 1.183 9.677 1.00 91.25 304 LEU A CA 1
ATOM 2424 C C . LEU A 1 304 ? -21.411 1.097 10.455 1.00 91.25 304 LEU A C 1
ATOM 2426 O O . LEU A 1 304 ? -21.443 1.355 11.654 1.00 91.25 304 LEU A O 1
ATOM 2430 N N . ASP A 1 305 ? -22.474 0.688 9.781 1.00 87.12 305 ASP A N 1
ATOM 2431 C CA . ASP A 1 305 ? -23.825 0.575 10.335 1.00 87.12 305 ASP A CA 1
ATOM 2432 C C . ASP A 1 305 ? -24.413 -0.840 10.178 1.00 87.12 305 ASP A C 1
ATOM 2434 O O . ASP A 1 305 ? -25.435 -1.170 10.772 1.00 87.12 305 ASP A O 1
ATOM 2438 N N . ASN A 1 306 ? -23.730 -1.719 9.448 1.00 88.88 306 ASN A N 1
ATOM 2439 C CA . ASN A 1 306 ? -24.174 -3.052 9.046 1.00 88.88 306 ASN A CA 1
ATOM 2440 C C . ASN A 1 306 ? -23.661 -4.183 9.965 1.00 88.88 306 ASN A C 1
ATOM 2442 O O . ASN A 1 306 ? -23.252 -5.259 9.506 1.00 88.88 306 ASN A O 1
ATOM 2446 N N . VAL A 1 307 ? -23.699 -3.936 11.276 1.00 92.88 307 VAL A N 1
ATOM 2447 C CA . VAL A 1 307 ? -23.293 -4.891 12.318 1.00 92.88 307 VAL A CA 1
ATOM 2448 C C . VAL A 1 307 ? -24.353 -5.988 12.485 1.00 92.88 307 VAL A C 1
ATOM 2450 O O . VAL A 1 307 ? -25.540 -5.695 12.591 1.00 92.88 307 VAL A O 1
ATOM 2453 N N . ILE A 1 308 ? -23.934 -7.259 12.514 1.00 92.88 308 ILE A N 1
ATOM 2454 C CA . ILE A 1 308 ? -24.823 -8.406 12.792 1.00 92.88 308 ILE A CA 1
ATOM 2455 C C . ILE A 1 308 ? -24.714 -8.838 14.254 1.00 92.88 308 ILE A C 1
ATOM 2457 O O . ILE A 1 308 ? -25.721 -8.974 14.939 1.00 92.88 308 ILE A O 1
ATOM 2461 N N . THR A 1 309 ? -23.493 -9.110 14.710 1.00 94.19 309 THR A N 1
ATOM 2462 C CA . THR A 1 309 ? -23.224 -9.707 16.024 1.00 94.19 309 THR A CA 1
ATOM 2463 C C . THR A 1 309 ? -22.060 -8.997 16.687 1.00 94.19 309 THR A C 1
ATOM 2465 O O . THR A 1 309 ? -21.116 -8.579 16.017 1.00 94.19 309 THR A O 1
ATOM 2468 N N . VAL A 1 310 ? -22.067 -8.968 18.009 1.00 93.81 310 VAL A N 1
ATOM 2469 C CA . VAL A 1 310 ? -20.976 -8.530 18.866 1.00 93.81 310 VAL A CA 1
ATOM 2470 C C . VAL A 1 310 ? -20.671 -9.656 19.839 1.00 93.81 310 VAL A C 1
ATOM 2472 O O . VAL A 1 310 ? -21.541 -10.119 20.576 1.00 93.81 310 VAL A O 1
ATOM 2475 N N . THR A 1 311 ? -19.423 -10.112 19.809 1.00 92.56 311 THR A N 1
ATOM 2476 C CA . THR A 1 311 ? -18.913 -11.105 20.745 1.00 92.56 311 THR A CA 1
ATOM 2477 C C . THR A 1 311 ? -18.182 -10.407 21.875 1.00 92.56 311 THR A C 1
ATOM 2479 O O . THR A 1 311 ? -17.184 -9.723 21.638 1.00 92.56 311 THR A O 1
ATOM 2482 N N . VAL A 1 312 ? -18.672 -10.609 23.089 1.00 88.31 312 VAL A N 1
ATOM 2483 C CA . VAL A 1 312 ? -18.143 -10.051 24.340 1.00 88.31 312 VAL A CA 1
ATOM 2484 C C . VAL A 1 312 ? -17.865 -11.190 25.322 1.00 88.31 312 VAL A C 1
ATOM 2486 O O . VAL A 1 312 ? -18.373 -12.306 25.160 1.00 88.31 312 VAL A O 1
ATOM 2489 N N . ASP A 1 313 ? -17.033 -10.943 26.333 1.00 81.50 313 ASP A N 1
ATOM 2490 C CA . ASP A 1 313 ? -16.888 -11.887 27.443 1.00 81.50 313 ASP A CA 1
ATOM 2491 C C . ASP A 1 313 ? -18.160 -11.937 28.318 1.00 81.50 313 ASP A C 1
ATOM 2493 O O . ASP A 1 313 ? -19.136 -11.226 28.078 1.00 81.50 313 ASP A O 1
ATOM 2497 N N . ASN A 1 314 ? -18.167 -12.809 29.327 1.00 77.00 314 ASN A N 1
ATOM 2498 C CA . ASN A 1 314 ? -19.351 -13.061 30.148 1.00 77.00 314 ASN A CA 1
ATOM 2499 C C . ASN A 1 314 ? -19.508 -12.091 31.339 1.00 77.00 314 ASN A C 1
ATOM 2501 O O . ASN A 1 314 ? -20.200 -12.421 32.304 1.00 77.00 314 ASN A O 1
ATOM 2505 N N . ALA A 1 315 ? -18.843 -10.931 31.325 1.00 78.94 315 ALA A N 1
ATOM 2506 C CA . ALA A 1 315 ? -19.003 -9.923 32.366 1.00 78.94 315 ALA A CA 1
ATOM 2507 C C . ALA A 1 315 ? -20.372 -9.229 32.269 1.00 78.94 315 ALA A C 1
ATOM 2509 O O . ALA A 1 315 ? -20.814 -8.844 31.189 1.00 78.94 315 ALA A O 1
ATOM 2510 N N . SER A 1 316 ? -21.017 -8.973 33.412 1.00 82.12 316 SER A N 1
ATOM 2511 C CA . SER A 1 316 ? -22.348 -8.341 33.461 1.00 82.12 316 SER A CA 1
ATOM 2512 C C . SER A 1 316 ? -22.389 -6.946 32.826 1.00 82.12 316 SER A C 1
ATOM 2514 O O . SER A 1 316 ? -23.414 -6.530 32.291 1.00 82.12 316 SER A O 1
ATOM 2516 N N . SER A 1 317 ? -21.272 -6.212 32.853 1.00 83.38 317 SER A N 1
ATOM 2517 C CA . SER A 1 317 ? -21.148 -4.923 32.163 1.00 83.38 317 SER A CA 1
ATOM 2518 C C . SER A 1 317 ? -21.358 -5.041 30.653 1.00 83.38 317 SER A C 1
ATOM 2520 O O . SER A 1 317 ? -21.862 -4.107 30.034 1.00 83.38 317 SER A O 1
ATOM 2522 N N . ASN A 1 318 ? -21.005 -6.181 30.059 1.00 85.69 318 ASN A N 1
ATOM 2523 C CA . ASN A 1 318 ? -21.132 -6.398 28.626 1.00 85.69 318 ASN A CA 1
ATOM 2524 C C . ASN A 1 318 ? -22.574 -6.692 28.205 1.00 85.69 318 ASN A C 1
ATOM 2526 O O . ASN A 1 318 ? -22.969 -6.272 27.120 1.00 85.69 318 ASN A O 1
ATOM 2530 N N . ASP A 1 319 ? -23.395 -7.298 29.072 1.00 87.19 319 ASP A N 1
ATOM 2531 C CA . ASP A 1 319 ? -24.839 -7.418 28.823 1.00 87.19 319 ASP A CA 1
ATOM 2532 C C . ASP A 1 319 ? -25.475 -6.019 28.668 1.00 87.19 319 ASP A C 1
ATOM 2534 O O . ASP A 1 319 ? -26.230 -5.770 27.726 1.00 87.19 319 ASP A O 1
ATOM 2538 N N . VAL A 1 320 ? -25.108 -5.074 29.548 1.00 90.12 320 VAL A N 1
ATOM 2539 C CA . VAL A 1 320 ? -25.549 -3.668 29.463 1.00 90.12 320 VAL A CA 1
ATOM 2540 C C . VAL A 1 320 ? -24.988 -2.992 28.211 1.00 90.12 320 VAL A C 1
ATOM 2542 O O . VAL A 1 320 ? -25.722 -2.300 27.508 1.00 90.12 320 VAL A O 1
ATOM 2545 N N . ALA A 1 321 ? -23.710 -3.220 27.890 1.00 90.44 321 ALA A N 1
ATOM 2546 C CA . ALA A 1 321 ? -23.081 -2.630 26.712 1.00 90.44 321 ALA A CA 1
ATOM 2547 C C . ALA A 1 321 ? -23.774 -3.050 25.407 1.00 90.44 321 ALA A C 1
ATOM 2549 O O . ALA A 1 321 ? -24.049 -2.212 24.549 1.00 90.44 321 ALA A O 1
ATOM 2550 N N . VAL A 1 322 ? -24.093 -4.339 25.260 1.00 91.69 322 VAL A N 1
ATOM 2551 C CA . VAL A 1 322 ? -24.775 -4.852 24.066 1.00 91.69 322 VAL A CA 1
ATOM 2552 C C . VAL A 1 322 ? -26.217 -4.348 23.994 1.00 91.69 322 VAL A C 1
ATOM 2554 O O . VAL A 1 322 ? -26.682 -4.014 22.906 1.00 91.69 322 VAL A O 1
ATOM 2557 N N . LEU A 1 323 ? -26.912 -4.222 25.130 1.00 92.00 323 LEU A N 1
ATOM 2558 C CA . LEU A 1 323 ? -28.257 -3.644 25.171 1.00 92.00 323 LEU A CA 1
ATOM 2559 C C . LEU A 1 323 ? -28.264 -2.178 24.714 1.00 92.00 323 LEU A C 1
ATOM 2561 O O . LEU A 1 323 ? -29.080 -1.796 23.875 1.00 92.00 323 LEU A O 1
ATOM 2565 N N . GLU A 1 324 ? -27.352 -1.357 25.238 1.00 93.25 324 GLU A N 1
ATOM 2566 C CA . GLU A 1 324 ? -27.229 0.047 24.833 1.00 93.25 324 GLU A CA 1
ATOM 2567 C C . GLU A 1 324 ? -26.803 0.185 23.367 1.00 93.25 324 GLU A C 1
ATOM 2569 O O . GLU A 1 324 ? -27.331 1.030 22.641 1.00 93.25 324 GLU A O 1
ATOM 2574 N N . LEU A 1 325 ? -25.913 -0.688 22.890 1.00 92.94 325 LEU A N 1
ATOM 2575 C CA . LEU A 1 325 ? -25.539 -0.737 21.480 1.00 92.94 325 LEU A CA 1
ATOM 2576 C C . LEU A 1 325 ? -26.727 -1.128 20.588 1.00 92.94 325 LEU A C 1
ATOM 2578 O O . LEU A 1 325 ? -26.921 -0.508 19.546 1.00 92.94 325 LEU A O 1
ATOM 2582 N N . SER A 1 326 ? -27.559 -2.091 21.002 1.00 93.62 326 SER A N 1
ATOM 2583 C CA . SER A 1 326 ? -28.780 -2.469 20.274 1.00 93.62 326 SER A CA 1
ATOM 2584 C C . SER A 1 326 ? -29.707 -1.269 20.095 1.00 93.62 326 SER A C 1
ATOM 2586 O O . SER A 1 326 ? -30.130 -0.992 18.977 1.00 93.62 326 SER A O 1
ATOM 2588 N N . LYS A 1 327 ? -29.943 -0.489 21.161 1.00 93.56 327 LYS A N 1
ATOM 2589 C CA . LYS A 1 327 ? -30.758 0.737 21.089 1.00 93.56 327 LYS A CA 1
ATOM 2590 C C . LYS A 1 327 ? -30.185 1.744 20.090 1.00 93.56 327 LY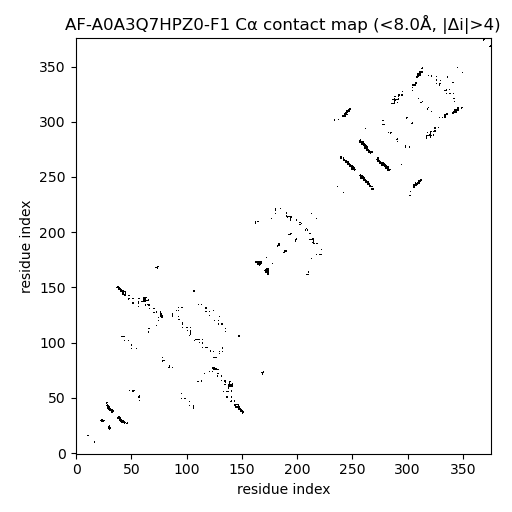S A C 1
ATOM 2592 O O . LYS A 1 327 ? -30.937 2.387 19.363 1.00 93.56 327 LYS A O 1
ATOM 2597 N N . LYS A 1 328 ? -28.856 1.895 20.034 1.00 92.44 328 LYS A N 1
ATOM 2598 C CA . LYS A 1 328 ? -28.192 2.776 19.058 1.00 92.44 328 LYS A CA 1
ATOM 2599 C C . LYS A 1 328 ? -28.396 2.287 17.624 1.00 92.44 328 LYS A C 1
ATOM 2601 O O . LYS A 1 328 ? -28.719 3.099 16.764 1.00 92.44 328 LYS A O 1
ATOM 2606 N N . LEU A 1 329 ? -28.271 0.983 17.380 1.00 91.62 329 LEU A N 1
ATOM 2607 C CA . LEU A 1 329 ? -28.529 0.386 16.066 1.00 91.62 329 LEU A CA 1
ATOM 2608 C C . LEU A 1 329 ? -30.007 0.507 15.656 1.00 91.62 329 LEU A C 1
ATOM 2610 O O . LEU A 1 329 ? -30.293 0.726 14.479 1.00 91.62 329 LEU A O 1
ATOM 2614 N N . ASP A 1 330 ? -30.945 0.422 16.607 1.00 92.38 330 ASP A N 1
ATOM 2615 C CA . ASP A 1 330 ? -32.373 0.675 16.358 1.00 92.38 330 ASP A CA 1
ATOM 2616 C C . ASP A 1 330 ? -32.601 2.125 15.922 1.00 92.38 330 ASP A C 1
ATOM 2618 O O . ASP A 1 330 ? -33.287 2.379 14.933 1.00 92.38 330 ASP A O 1
ATOM 2622 N N . MET A 1 331 ? -31.967 3.084 16.608 1.00 91.38 331 MET A N 1
ATOM 2623 C CA . MET A 1 331 ? -32.013 4.500 16.225 1.00 91.38 331 MET A CA 1
ATOM 2624 C C . MET A 1 331 ? -31.410 4.760 14.838 1.00 91.38 331 MET A C 1
ATOM 2626 O O . MET A 1 331 ? -31.837 5.691 14.158 1.00 91.38 331 MET A O 1
ATOM 2630 N N . TRP A 1 332 ? -30.422 3.966 14.416 1.00 91.69 332 TRP A N 1
ATOM 2631 C CA . TRP A 1 332 ? -29.838 4.036 13.072 1.00 91.69 332 TRP A CA 1
ATOM 2632 C C . TRP A 1 332 ? -30.682 3.309 12.016 1.00 91.69 332 TRP A C 1
ATOM 2634 O O . TRP A 1 332 ? -30.432 3.470 10.824 1.00 91.69 332 TRP A O 1
ATOM 2644 N N . GLY A 1 333 ? -31.685 2.527 12.427 1.00 90.31 333 GLY A N 1
ATOM 2645 C CA . GLY A 1 333 ? -32.520 1.729 11.530 1.00 90.31 333 GLY A CA 1
ATOM 2646 C C . GLY A 1 333 ? -31.802 0.518 10.927 1.00 90.31 333 GLY A C 1
ATOM 2647 O O . GLY A 1 333 ? -32.262 -0.024 9.923 1.00 90.31 333 GLY A O 1
ATOM 2648 N N . THR A 1 334 ? -30.678 0.091 11.510 1.00 90.56 334 THR A N 1
ATOM 2649 C CA . THR A 1 334 ? -29.836 -0.993 10.974 1.00 90.56 334 THR A CA 1
ATOM 2650 C C . THR A 1 334 ? -29.805 -2.243 11.845 1.00 90.56 334 THR A C 1
ATOM 2652 O O . THR A 1 334 ? -29.156 -3.231 11.486 1.00 90.56 334 THR A O 1
ATOM 2655 N N . ASN A 1 335 ? -30.533 -2.238 12.964 1.00 88.06 335 ASN A N 1
ATOM 2656 C CA . ASN A 1 335 ? -30.589 -3.373 13.871 1.00 88.06 335 ASN A CA 1
ATOM 2657 C C . ASN A 1 335 ? -31.263 -4.589 13.222 1.00 88.06 335 ASN A C 1
ATOM 2659 O O . ASN A 1 335 ? -32.469 -4.622 12.965 1.00 88.06 335 ASN A O 1
ATOM 2663 N N . LEU A 1 336 ? -30.469 -5.618 12.947 1.00 85.50 336 LEU A N 1
ATOM 2664 C CA . LEU A 1 336 ? -30.957 -6.820 12.294 1.00 85.50 336 LEU A CA 1
ATOM 2665 C C . LEU A 1 336 ? -31.781 -7.665 13.272 1.00 85.50 336 LEU A C 1
ATOM 2667 O O . LEU A 1 336 ? -31.340 -7.938 14.386 1.00 85.50 336 LEU A O 1
ATOM 2671 N N . MET A 1 337 ? -32.950 -8.142 12.835 1.00 86.00 337 MET A N 1
ATOM 2672 C CA . MET A 1 337 ? -33.835 -8.990 13.651 1.00 86.00 337 MET A CA 1
ATOM 2673 C C . MET A 1 337 ? -34.149 -8.389 15.034 1.00 86.00 337 MET A C 1
ATOM 2675 O O . MET A 1 337 ? -34.250 -9.134 16.010 1.00 86.00 337 MET A O 1
ATOM 2679 N N . GLU A 1 338 ? -34.268 -7.057 15.127 1.00 84.00 338 GLU A N 1
ATOM 2680 C CA . GLU A 1 338 ? -34.547 -6.343 16.388 1.00 84.00 338 GLU A CA 1
ATOM 2681 C C . GLU A 1 338 ? -33.497 -6.646 17.480 1.00 84.00 338 GLU A C 1
ATOM 2683 O O . GLU A 1 338 ? -33.808 -6.700 18.668 1.00 84.00 338 GLU A O 1
ATOM 2688 N N . GLY A 1 339 ? -32.254 -6.948 17.085 1.00 84.12 339 GLY A N 1
ATOM 2689 C CA . GLY A 1 339 ? -31.143 -7.207 18.004 1.00 84.12 339 GLY A CA 1
ATOM 2690 C C . GLY A 1 339 ? -31.144 -8.591 18.655 1.00 84.12 339 GLY A C 1
ATOM 2691 O O . GLY A 1 339 ? -30.244 -8.888 19.440 1.00 84.12 339 GLY A O 1
ATOM 2692 N N . LYS A 1 340 ? -32.086 -9.483 18.307 1.00 85.81 340 LYS A N 1
ATOM 2693 C CA . LYS A 1 340 ? -32.235 -10.818 18.934 1.00 85.81 340 LYS A CA 1
ATOM 2694 C C . LYS A 1 340 ? -30.972 -11.679 18.891 1.00 85.81 340 LYS A C 1
ATOM 2696 O O . LYS A 1 340 ? -30.770 -12.512 19.769 1.00 85.81 340 LYS A O 1
ATOM 2701 N N . HIS A 1 341 ? -30.127 -11.480 17.881 1.00 87.56 341 HIS A N 1
ATOM 2702 C CA . HIS A 1 341 ? -28.874 -12.216 17.693 1.00 87.56 341 HIS A CA 1
ATOM 2703 C C . HIS A 1 341 ? -27.631 -11.328 17.801 1.00 87.56 341 HIS A C 1
ATOM 2705 O O . HIS A 1 341 ? -26.540 -11.761 17.442 1.00 87.56 341 HIS A O 1
ATOM 2711 N N . LEU A 1 342 ? -27.778 -10.096 18.299 1.00 91.06 342 LEU A N 1
ATOM 2712 C CA . LEU A 1 342 ? -26.657 -9.172 18.415 1.00 91.06 342 LEU A CA 1
ATOM 2713 C C . LEU A 1 342 ? -25.627 -9.675 19.430 1.00 91.06 342 LEU A C 1
ATOM 2715 O O . LEU A 1 342 ? -24.435 -9.520 19.206 1.00 91.06 342 LEU A O 1
ATOM 2719 N N . HIS A 1 343 ? -26.059 -10.299 20.526 1.00 91.38 343 HIS A N 1
ATOM 2720 C CA . HIS A 1 343 ? -25.154 -10.768 21.571 1.00 91.38 343 HIS A CA 1
ATOM 2721 C C . HIS A 1 343 ? -24.668 -12.201 21.307 1.00 91.38 343 HIS A C 1
ATOM 2723 O O . HIS A 1 343 ? -25.455 -13.147 21.326 1.00 91.38 343 HIS A O 1
ATOM 2729 N N . VAL A 1 344 ? -23.353 -12.375 21.151 1.00 90.19 344 VAL A N 1
ATOM 2730 C CA . VAL A 1 344 ? -22.681 -13.681 21.193 1.00 90.19 344 VAL A CA 1
ATOM 2731 C C . VAL A 1 344 ? -21.747 -13.723 22.403 1.00 90.19 344 VAL A C 1
ATOM 2733 O O . VAL A 1 344 ? -20.921 -12.835 22.593 1.00 90.19 344 VAL A O 1
ATOM 2736 N N . ARG A 1 345 ? -21.849 -14.758 23.239 1.00 85.94 345 ARG A N 1
ATOM 2737 C CA . ARG A 1 345 ? -20.955 -14.914 24.397 1.00 85.94 345 ARG A CA 1
ATOM 2738 C C . ARG A 1 345 ? -19.640 -15.570 23.989 1.00 85.94 345 ARG A C 1
ATOM 2740 O O . ARG A 1 345 ? -19.619 -16.493 23.174 1.00 85.94 345 ARG A O 1
ATOM 2747 N N . CYS A 1 346 ? -18.537 -15.118 24.576 1.00 86.44 346 CYS A N 1
ATOM 2748 C CA . CYS A 1 346 ? -17.215 -15.674 24.310 1.00 86.44 346 CYS A CA 1
ATOM 2749 C C . CYS A 1 346 ? -17.106 -17.140 24.771 1.00 86.44 346 CYS A C 1
ATOM 2751 O O . CYS A 1 346 ? -17.097 -17.435 25.968 1.00 86.44 346 CYS A O 1
ATOM 2753 N N . MET A 1 347 ? -16.942 -18.060 23.814 1.00 86.44 347 MET A N 1
ATOM 2754 C CA . MET A 1 347 ? -16.797 -19.496 24.087 1.00 86.44 347 MET A CA 1
ATOM 2755 C C . MET A 1 347 ? -15.572 -19.814 24.955 1.00 86.44 347 MET A C 1
ATOM 2757 O O . MET A 1 347 ? -15.660 -20.638 25.859 1.00 86.44 347 MET A O 1
ATOM 2761 N N . ALA A 1 348 ? -14.436 -19.146 24.724 1.00 81.50 348 ALA A N 1
ATOM 2762 C CA . ALA A 1 348 ? -13.221 -19.373 25.511 1.00 81.50 348 ALA A CA 1
ATOM 2763 C C . ALA A 1 348 ? -13.433 -19.038 26.996 1.00 81.50 348 ALA A C 1
ATOM 2765 O O . ALA A 1 348 ? -12.965 -19.762 27.873 1.00 81.50 348 ALA A O 1
ATOM 2766 N N . HIS A 1 349 ? -14.197 -17.981 27.279 1.00 78.12 349 HIS A N 1
ATOM 2767 C CA . HIS A 1 349 ? -14.547 -17.619 28.646 1.00 78.12 349 HIS A CA 1
ATOM 2768 C C . HIS A 1 349 ? -15.502 -18.644 29.276 1.00 78.12 349 HIS A C 1
ATOM 2770 O O . HIS A 1 349 ? -15.286 -19.053 30.413 1.00 78.12 349 HIS A O 1
ATOM 2776 N N . ILE A 1 350 ? -16.511 -19.110 28.530 1.00 83.56 350 ILE A N 1
ATOM 2777 C CA . ILE A 1 350 ? -17.430 -20.168 28.987 1.00 83.56 350 ILE A CA 1
ATOM 2778 C C . ILE A 1 350 ? -16.655 -21.448 29.329 1.00 83.56 350 ILE A C 1
ATOM 2780 O O . ILE A 1 350 ? -16.852 -22.013 30.401 1.00 83.56 350 ILE A O 1
ATOM 2784 N N . LEU A 1 351 ? -15.727 -21.874 28.466 1.00 85.12 351 LEU A N 1
ATOM 2785 C CA . LEU A 1 351 ? -14.867 -23.032 28.722 1.00 85.12 351 LEU A CA 1
ATOM 2786 C C . LEU A 1 351 ? -14.013 -22.843 29.979 1.00 85.12 351 LEU A C 1
ATOM 2788 O O . LEU A 1 351 ? -13.924 -23.759 30.793 1.00 85.12 351 LEU A O 1
ATOM 2792 N N . ASN A 1 352 ? -13.428 -21.659 30.175 1.00 84.00 352 ASN A N 1
ATOM 2793 C CA . ASN A 1 352 ? -12.673 -21.360 31.389 1.00 84.00 352 ASN A CA 1
ATOM 2794 C C . ASN A 1 352 ? -13.548 -21.456 32.652 1.00 84.00 352 ASN A C 1
ATOM 2796 O O . ASN A 1 352 ? -13.101 -22.021 33.645 1.00 84.00 352 ASN A O 1
ATOM 2800 N N . LEU A 1 353 ? -14.793 -20.967 32.618 1.00 85.56 353 LEU A N 1
ATOM 2801 C CA . LEU A 1 353 ? -15.727 -21.100 33.745 1.00 85.56 353 LEU A CA 1
ATOM 2802 C C . LEU A 1 353 ? -16.053 -22.568 34.045 1.00 85.56 353 LEU A C 1
ATOM 2804 O O . LEU A 1 353 ? -15.961 -22.980 35.198 1.00 85.56 353 LEU A O 1
ATOM 2808 N N . ILE A 1 354 ? -16.342 -23.369 33.012 1.00 87.56 354 ILE A N 1
ATOM 2809 C CA . ILE A 1 354 ? -16.599 -24.813 33.154 1.00 87.56 354 ILE A CA 1
ATOM 2810 C C . ILE A 1 354 ? -15.399 -25.516 33.799 1.00 87.56 354 ILE A C 1
ATOM 2812 O O . ILE A 1 354 ? -15.566 -26.300 34.730 1.00 87.56 354 ILE A O 1
ATOM 2816 N N . VAL A 1 355 ? -14.181 -25.219 33.334 1.00 87.94 355 VAL A N 1
ATOM 2817 C CA . VAL A 1 355 ? -12.950 -25.803 33.887 1.00 87.94 355 VAL A CA 1
ATOM 2818 C C . VAL A 1 355 ? -12.741 -25.374 35.339 1.00 87.94 355 VAL A C 1
ATOM 2820 O O . VAL A 1 355 ? -12.424 -26.215 36.176 1.00 87.94 355 VAL A O 1
ATOM 2823 N N . GLN A 1 356 ? -12.931 -24.093 35.666 1.00 86.38 356 GLN A N 1
ATOM 2824 C CA . GLN A 1 356 ? -12.770 -23.608 37.037 1.00 86.38 356 GLN A CA 1
ATOM 2825 C C . GLN A 1 356 ? -13.784 -24.224 38.000 1.00 86.38 356 GLN A C 1
ATOM 2827 O O . GLN A 1 356 ? -13.410 -24.577 39.117 1.00 86.38 356 GLN A O 1
ATOM 2832 N N . ASP A 1 357 ? -15.041 -24.375 37.588 1.00 87.88 357 ASP A N 1
ATOM 2833 C CA . ASP A 1 357 ? -16.065 -24.995 38.426 1.00 87.88 357 ASP A CA 1
ATOM 2834 C C . ASP A 1 357 ? -15.827 -26.500 38.586 1.00 87.88 357 ASP A C 1
ATOM 2836 O O . ASP A 1 357 ? -15.853 -26.998 39.712 1.00 87.88 357 ASP A O 1
ATOM 2840 N N . GLY A 1 358 ? -15.438 -27.203 37.517 1.00 86.44 358 GLY A N 1
ATOM 2841 C CA . GLY A 1 358 ? -15.008 -28.600 37.610 1.00 86.44 358 GLY A CA 1
ATOM 2842 C C . GLY A 1 358 ? -13.812 -28.786 38.553 1.00 86.44 358 GLY A C 1
ATOM 2843 O O . GLY A 1 358 ? -13.816 -29.670 39.407 1.00 86.44 358 GLY A O 1
ATOM 2844 N N . LEU A 1 359 ? -12.802 -27.913 38.480 1.00 86.12 359 LEU A N 1
ATOM 2845 C CA . LEU A 1 359 ? -11.649 -27.959 39.387 1.00 86.12 359 LEU A CA 1
ATOM 2846 C C . LEU A 1 359 ? -12.025 -27.685 40.850 1.00 86.12 359 LEU A C 1
ATOM 2848 O O . LEU A 1 359 ? -11.388 -28.242 41.743 1.00 86.12 359 LEU A O 1
ATOM 2852 N N . LYS A 1 360 ? -13.048 -26.868 41.130 1.00 84.50 360 LYS A N 1
ATOM 2853 C CA . LYS A 1 360 ? -13.540 -26.665 42.504 1.00 84.50 360 LYS A CA 1
ATOM 2854 C C . LYS A 1 360 ? -14.197 -27.925 43.063 1.00 84.50 360 LYS A C 1
ATOM 2856 O O . LYS A 1 360 ? -13.971 -28.235 44.231 1.00 84.50 360 LYS A O 1
ATOM 2861 N N . GLU A 1 361 ? -14.961 -28.657 42.252 1.00 81.25 361 GLU A N 1
ATOM 2862 C CA . GLU A 1 361 ? -15.599 -29.911 42.680 1.00 81.25 361 GLU A CA 1
ATOM 2863 C C . GLU A 1 361 ? -14.585 -31.035 42.922 1.00 81.25 361 GLU A C 1
ATOM 2865 O O . GLU A 1 361 ? -14.711 -31.792 43.884 1.00 81.25 361 GLU A O 1
ATOM 2870 N N . ILE A 1 362 ? -13.546 -31.123 42.086 1.00 79.19 362 ILE A N 1
ATOM 2871 C CA . ILE A 1 362 ? -12.512 -32.168 42.184 1.00 79.19 362 ILE A CA 1
ATOM 2872 C C . ILE A 1 362 ? -11.378 -31.743 43.142 1.00 79.19 362 ILE A C 1
ATOM 2874 O O . ILE A 1 362 ? -10.619 -32.579 43.628 1.00 79.19 362 ILE A O 1
ATOM 2878 N N . GLY A 1 363 ? -11.277 -30.457 43.490 1.00 68.12 363 GLY A N 1
ATOM 2879 C CA . GLY A 1 363 ? -10.252 -29.891 44.375 1.00 68.12 363 GLY A 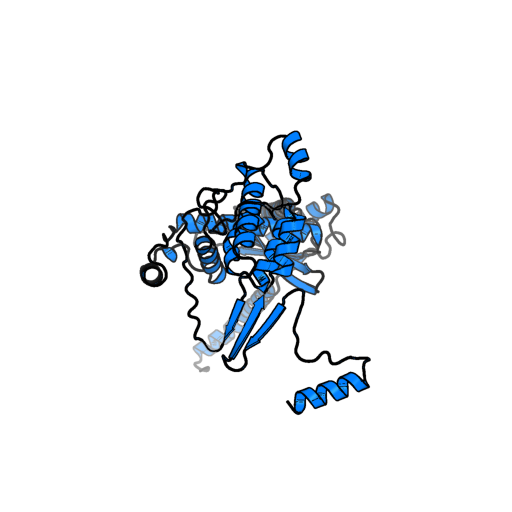CA 1
ATOM 2880 C C . GLY A 1 363 ? -10.047 -30.625 45.713 1.00 68.12 363 GLY A C 1
ATOM 2881 O O . GLY A 1 363 ? -8.893 -30.842 46.093 1.00 68.12 363 GLY A O 1
ATOM 2882 N N . PRO A 1 364 ? -11.103 -31.070 46.427 1.00 66.62 364 PRO A N 1
ATOM 2883 C CA . PRO A 1 364 ? -10.967 -31.902 47.627 1.00 66.62 364 PRO A CA 1
ATOM 2884 C C . PRO A 1 364 ? -10.344 -33.280 47.353 1.00 66.62 364 PRO A C 1
ATOM 2886 O O . PRO A 1 364 ? -9.617 -33.800 48.198 1.00 66.62 364 PRO A O 1
ATOM 2889 N N . SER A 1 365 ? -10.606 -33.863 46.182 1.00 62.72 365 SER A N 1
ATOM 2890 C CA . SER A 1 365 ? -10.076 -35.164 45.753 1.00 62.72 365 SER A CA 1
ATOM 2891 C C . SER A 1 365 ? -8.630 -35.063 45.260 1.00 62.72 365 SER A C 1
ATOM 2893 O O . SER A 1 365 ? -7.828 -35.935 45.575 1.00 62.72 365 SER A O 1
ATOM 2895 N N . ILE A 1 366 ? -8.267 -33.970 44.576 1.00 61.00 366 ILE A N 1
ATOM 2896 C CA . ILE A 1 366 ? -6.883 -33.676 44.160 1.00 61.00 366 ILE A CA 1
ATOM 2897 C C . ILE A 1 366 ? -6.003 -33.438 45.395 1.00 61.00 366 ILE A C 1
ATOM 2899 O O . ILE A 1 366 ? -4.961 -34.071 45.533 1.00 61.00 366 ILE A O 1
ATOM 2903 N N . LYS A 1 367 ? -6.470 -32.636 46.366 1.00 58.09 367 LYS A N 1
ATOM 2904 C CA . LYS A 1 367 ? -5.761 -32.442 47.646 1.00 58.09 367 LYS A CA 1
ATOM 2905 C C . LYS A 1 367 ? -5.645 -33.728 48.475 1.00 58.09 367 LYS A C 1
ATOM 2907 O O . LYS A 1 367 ? -4.659 -33.900 49.189 1.00 58.09 367 LYS A O 1
ATOM 2912 N N . LYS A 1 368 ? -6.631 -34.633 48.401 1.00 54.53 368 LYS A N 1
ATOM 2913 C CA . LYS A 1 368 ? -6.563 -35.969 49.027 1.00 54.53 368 LYS A CA 1
ATOM 2914 C C . LYS A 1 368 ? -5.573 -36.907 48.326 1.00 54.53 368 LYS A C 1
ATOM 2916 O O . LYS A 1 368 ? -4.913 -37.675 49.013 1.00 54.53 368 LYS A O 1
ATOM 2921 N N . GLY A 1 369 ? -5.445 -36.838 47.001 1.00 53.47 369 GLY A N 1
ATOM 2922 C CA . GLY A 1 369 ? -4.433 -37.588 46.244 1.00 53.47 369 GLY A CA 1
ATOM 2923 C C . GLY A 1 369 ? -3.005 -37.123 46.549 1.00 53.47 369 GLY A C 1
ATOM 2924 O O . GLY A 1 369 ? -2.132 -37.946 46.804 1.00 53.47 369 GLY A O 1
ATOM 2925 N N . GLU A 1 370 ? -2.788 -35.806 46.643 1.00 50.84 370 GLU A N 1
ATOM 2926 C CA . GLU A 1 370 ? -1.484 -35.219 46.998 1.00 50.84 370 GLU A CA 1
ATOM 2927 C C . GLU A 1 370 ? -1.057 -35.515 48.446 1.00 50.84 370 GLU A C 1
ATOM 2929 O O . GLU A 1 370 ? 0.127 -35.695 48.720 1.00 50.84 370 GLU A O 1
ATOM 2934 N N . THR A 1 371 ? -2.004 -35.599 49.387 1.00 49.44 371 THR A N 1
ATOM 2935 C CA . THR A 1 371 ? -1.702 -35.932 50.794 1.00 49.44 371 THR A CA 1
ATOM 2936 C C . THR A 1 371 ? -1.517 -37.429 51.046 1.00 49.44 371 THR A C 1
ATOM 2938 O O . THR A 1 371 ? -0.846 -37.789 52.010 1.00 49.44 371 THR A O 1
ATOM 2941 N N . ASN A 1 372 ? -2.040 -38.295 50.172 1.00 47.03 372 ASN A N 1
ATOM 2942 C CA . ASN A 1 372 ? -1.891 -39.750 50.274 1.00 47.03 372 ASN A CA 1
ATOM 2943 C C . ASN A 1 372 ? -0.744 -40.330 49.427 1.00 47.03 372 ASN A C 1
ATOM 2945 O O . ASN A 1 372 ? -0.571 -41.544 49.413 1.00 47.03 372 ASN A O 1
ATOM 2949 N N . GLY A 1 373 ? 0.069 -39.499 48.762 1.00 45.69 373 GLY A N 1
ATOM 2950 C CA . GLY A 1 373 ? 1.304 -39.955 48.111 1.00 45.69 373 GLY A CA 1
ATOM 2951 C C . GLY A 1 373 ? 1.107 -40.940 46.953 1.00 45.69 373 GLY A C 1
ATOM 2952 O O . GLY A 1 373 ? 2.040 -41.656 46.602 1.00 45.69 373 GLY A O 1
ATOM 2953 N N . GLU A 1 374 ? -0.073 -40.972 46.340 1.00 46.00 374 GLU A N 1
ATOM 2954 C CA . GLU A 1 374 ? -0.353 -41.782 45.157 1.00 46.00 374 GLU A CA 1
ATOM 2955 C C . GLU A 1 374 ? -0.833 -40.859 44.042 1.00 46.00 374 GLU A C 1
ATOM 2957 O O . GLU A 1 374 ? -2.029 -40.651 43.891 1.00 46.00 374 GLU A O 1
ATOM 2962 N N . ILE A 1 375 ? 0.109 -40.246 43.325 1.00 44.91 375 ILE A N 1
ATOM 2963 C CA . ILE A 1 375 ? 0.103 -39.985 41.874 1.00 44.91 375 ILE A CA 1
ATOM 2964 C C . ILE A 1 375 ? 1.494 -39.412 41.559 1.00 44.91 375 ILE A C 1
ATOM 2966 O O . ILE A 1 375 ? 1.858 -38.333 42.030 1.00 44.91 375 ILE A O 1
ATOM 2970 N N . CYS A 1 376 ? 2.268 -40.182 40.797 1.00 36.00 376 CYS A N 1
ATOM 2971 C CA . CYS A 1 376 ? 3.487 -39.758 40.120 1.00 36.00 376 CYS A CA 1
ATOM 2972 C C . CYS A 1 376 ? 3.180 -39.589 38.631 1.00 36.00 376 CYS A C 1
ATOM 2974 O O . CYS A 1 376 ? 2.338 -40.375 38.131 1.00 36.00 376 CYS A O 1
#

Solvent-accessible surface area (backbone atoms only — not comparable to full-atom values): 21522 Å² total; per-residue (Å²): 110,71,66,63,52,52,50,51,54,57,47,50,74,77,39,97,72,79,88,82,70,77,78,50,65,56,98,75,27,41,43,49,74,42,77,90,78,47,31,40,35,37,28,43,32,77,49,47,54,51,51,30,53,75,71,71,44,74,86,50,78,59,38,94,48,46,63,59,92,84,71,79,68,46,73,87,55,30,59,86,50,70,68,47,42,59,58,43,71,72,52,66,53,59,64,49,52,53,55,50,50,56,43,26,77,73,48,33,62,86,38,42,68,45,52,55,62,58,56,77,36,66,89,59,54,20,69,66,55,51,51,51,53,53,42,30,51,19,15,45,66,64,45,32,84,55,53,36,73,48,53,80,66,86,77,78,86,81,81,86,80,78,60,51,83,29,73,34,68,75,73,51,49,29,74,68,57,51,52,53,45,50,49,36,63,77,67,69,46,61,58,59,49,61,73,35,67,70,50,47,55,49,39,54,73,75,45,69,71,54,80,76,61,51,43,69,52,49,50,51,53,47,50,48,52,48,52,55,52,50,52,54,50,43,52,52,47,67,74,66,62,51,59,30,34,38,38,48,51,74,51,71,51,95,85,72,58,30,35,37,39,38,31,41,34,36,53,53,98,83,72,47,81,44,79,44,78,77,45,76,44,79,45,95,61,81,48,14,65,57,48,21,48,55,51,51,52,49,29,59,75,61,71,55,66,53,55,56,32,39,31,32,56,88,51,72,36,44,60,46,14,51,52,51,37,40,55,52,30,50,76,70,73,42,41,53,79,81,36,77,60,26,74,39,73,35,61,71,54,52,51,50,50,54,52,53,54,52,48,59,73,44,41,68,56,54,55,49,34,68,74,65,76,64,81,134

InterPro domains:
  IPR012337 Ribonuclease H-like superfamily [SSF53098] (233-362)
  IPR013103 Reverse transcriptase, RNA-dependent DNA polymerase [PF07727] (1-67)
  IPR052035 Zinc finger BED domain-containing [PTHR46481] (56-368)

Radius of gyration: 31.69 Å; Cα contacts (8 Å, |Δi|>4): 435; chains: 1; bounding box: 63×70×91 Å